Protein AF-0000000075453650 (afdb_homodimer)

Nearest PDB structures (foldseek):
  6sj9-assembly1_A  TM=3.639E-01  e=1.402E-11  Paenarthrobacter aurescens
  6sj9-assembly2_B  TM=3.630E-01  e=1.546E-10  Paenarthrobacter aurescens
  7tb5-assembly1_A-2  TM=5.230E-01  e=5.209E-09  Pseudomonas aeruginosa
  7qfz-assembly4_H  TM=4.405E-01  e=9.496E-08  Escherichia fergusonii ATCC 35469
  7qfz-assembly1_A  TM=4.442E-01  e=1.187E-07  Escherichia fergusonii ATCC 35469

Structure (mmCIF, N/CA/C/O backbone):
data_AF-0000000075453650-model_v1
#
loop_
_entity.id
_entity.type
_entity.pdbx_description
1 polymer 'WYL domain-containing protein'
#
loop_
_atom_site.group_PDB
_atom_site.id
_atom_site.type_symbol
_atom_site.label_atom_id
_atom_site.label_alt_id
_atom_site.label_comp_id
_atom_site.label_asym_id
_atom_site.label_entity_id
_atom_site.label_seq_id
_atom_site.pdbx_PDB_ins_code
_atom_site.Cartn_x
_atom_site.Cartn_y
_atom_site.Cartn_z
_atom_site.occupancy
_atom_site.B_iso_or_equiv
_atom_site.auth_seq_id
_atom_site.auth_comp_id
_atom_site.auth_asym_id
_atom_site.auth_atom_id
_atom_site.pdbx_PDB_model_num
ATOM 1 N N . MET A 1 1 ? 13.938 42.031 9.516 1 28.81 1 MET A N 1
ATOM 2 C CA . MET A 1 1 ? 13.211 41 10.258 1 28.81 1 MET A CA 1
ATOM 3 C C . MET A 1 1 ? 12.023 40.5 9.461 1 28.81 1 MET A C 1
ATOM 5 O O . MET A 1 1 ? 11.039 41.219 9.273 1 28.81 1 MET A O 1
ATOM 9 N N . LYS A 1 2 ? 12.203 39.812 8.477 1 39.97 2 LYS A N 1
ATOM 10 C CA . LYS A 1 2 ? 11.172 39.5 7.5 1 39.97 2 LYS A CA 1
ATOM 11 C C . LYS A 1 2 ? 9.969 38.844 8.18 1 39.97 2 LYS A C 1
ATOM 13 O O . LYS A 1 2 ? 10.117 37.906 8.961 1 39.97 2 LYS A O 1
ATOM 18 N N . ARG A 1 3 ? 8.914 39.5 8.398 1 36.28 3 ARG A N 1
ATOM 19 C CA . ARG A 1 3 ? 7.645 39.094 8.984 1 36.28 3 ARG A CA 1
ATOM 20 C C . ARG A 1 3 ? 7.207 37.719 8.438 1 36.28 3 ARG A C 1
ATOM 22 O O . ARG A 1 3 ? 6.914 37.594 7.25 1 36.28 3 ARG A O 1
ATOM 29 N N . THR A 1 4 ? 7.816 36.688 8.859 1 43.59 4 THR A N 1
ATOM 30 C CA . THR A 1 4 ? 7.293 35.344 8.555 1 43.59 4 THR A CA 1
ATOM 31 C C . THR A 1 4 ? 5.77 35.344 8.633 1 43.59 4 THR A C 1
ATOM 33 O O . THR A 1 4 ? 5.199 35.562 9.703 1 43.59 4 THR A O 1
ATOM 36 N N . THR A 1 5 ? 5.016 35.625 7.652 1 43.38 5 THR A N 1
ATOM 37 C CA . THR A 1 5 ? 3.57 35.812 7.598 1 43.38 5 THR A CA 1
ATOM 38 C C . THR A 1 5 ? 2.852 34.656 8.328 1 43.38 5 THR A C 1
ATOM 40 O O . THR A 1 5 ? 3.381 33.562 8.438 1 43.38 5 THR A O 1
ATOM 43 N N . ALA A 1 6 ? 1.78 35 9.102 1 46.12 6 ALA A N 1
ATOM 44 C CA . ALA A 1 6 ? 0.961 34.062 9.891 1 46.12 6 ALA A CA 1
ATOM 45 C C . ALA A 1 6 ? 0.827 32.719 9.195 1 46.12 6 ALA A C 1
ATOM 47 O O . ALA A 1 6 ? 0.819 31.672 9.852 1 46.12 6 ALA A O 1
ATOM 48 N N . LYS A 1 7 ? 0.674 32.781 7.77 1 48.12 7 LYS A N 1
ATOM 49 C CA . LYS A 1 7 ? 0.37 31.828 6.703 1 48.12 7 LYS A CA 1
ATOM 50 C C . LYS A 1 7 ? 1.454 30.766 6.586 1 48.12 7 LYS A C 1
ATOM 52 O O . LYS A 1 7 ? 1.152 29.562 6.496 1 48.12 7 LYS A O 1
ATOM 57 N N . GLU A 1 8 ? 2.699 31.156 6.434 1 51.06 8 GLU A N 1
ATOM 58 C CA . GLU A 1 8 ? 3.967 30.438 6.457 1 51.06 8 GLU A CA 1
ATOM 59 C C . GLU A 1 8 ? 4.168 29.719 7.789 1 51.06 8 GLU A C 1
ATOM 61 O O . GLU A 1 8 ? 4.785 28.656 7.84 1 51.06 8 GLU A O 1
ATOM 66 N N . SER A 1 9 ? 3.207 30.047 8.75 1 59.28 9 SER A N 1
ATOM 67 C CA . SER A 1 9 ? 3.434 29.672 10.141 1 59.28 9 SER A CA 1
ATOM 68 C C . SER A 1 9 ? 2.783 28.328 10.469 1 59.28 9 SER A C 1
ATOM 70 O O . SER A 1 9 ? 3.398 27.469 11.102 1 59.28 9 SER A O 1
ATOM 72 N N . THR A 1 10 ? 1.533 28.156 9.836 1 60.97 10 THR A N 1
ATOM 73 C CA . THR A 1 10 ? 0.843 26.922 10.211 1 60.97 10 THR A CA 1
ATOM 74 C C . THR A 1 10 ? 1.502 25.719 9.555 1 60.97 10 THR A C 1
ATOM 76 O O . THR A 1 10 ? 1.662 24.672 10.188 1 60.97 10 THR A O 1
ATOM 79 N N . SER A 1 11 ? 1.806 25.906 8.289 1 61.78 11 SER A N 1
ATOM 80 C CA . SER A 1 11 ? 2.479 24.844 7.562 1 61.78 11 SER A CA 1
ATOM 81 C C . SER A 1 11 ? 3.805 24.469 8.219 1 61.78 11 SER A C 1
ATOM 83 O O . SER A 1 11 ? 4.117 23.297 8.383 1 61.78 11 SER A O 1
ATOM 85 N N . ARG A 1 12 ? 4.449 25.453 8.578 1 67.31 12 ARG A N 1
ATOM 86 C CA . ARG A 1 12 ? 5.746 25.25 9.211 1 67.31 12 ARG A CA 1
ATOM 87 C C . ARG A 1 12 ? 5.59 24.547 10.562 1 67.31 12 ARG A C 1
ATOM 89 O O . ARG A 1 12 ? 6.391 23.688 10.922 1 67.31 12 ARG A O 1
ATOM 96 N N . LEU A 1 13 ? 4.496 24.984 11.188 1 72.56 13 LEU A N 1
ATOM 97 C CA . LEU A 1 13 ? 4.246 24.391 12.5 1 72.56 13 LEU A CA 1
ATOM 98 C C . LEU A 1 13 ? 3.924 22.906 12.383 1 72.56 13 LEU A C 1
ATOM 100 O O . LEU A 1 13 ? 4.441 22.094 13.141 1 72.56 13 LEU A O 1
ATOM 104 N N . PHE A 1 14 ? 3.109 22.625 11.43 1 67.5 14 PHE A N 1
ATOM 105 C CA . PHE A 1 14 ? 2.75 21.219 11.211 1 67.5 14 PHE A CA 1
ATOM 106 C C . PHE A 1 14 ? 3.979 20.391 10.859 1 67.5 14 PHE A C 1
ATOM 108 O O . PHE A 1 14 ? 4.18 19.312 11.398 1 67.5 14 PHE A O 1
ATOM 115 N N . LYS A 1 15 ? 4.707 20.906 10.008 1 70.44 15 LYS A N 1
ATOM 116 C CA . LYS A 1 15 ? 5.938 20.219 9.625 1 70.44 15 LYS A CA 1
ATOM 117 C C . LYS A 1 15 ? 6.836 19.984 10.836 1 70.44 15 LYS A C 1
ATOM 119 O O . LYS A 1 15 ? 7.492 18.953 10.938 1 70.44 15 LYS A O 1
ATOM 124 N N . ARG A 1 16 ? 6.781 20.906 11.68 1 78.06 16 ARG A N 1
ATOM 125 C CA . ARG A 1 16 ? 7.586 20.797 12.891 1 78.06 16 ARG A CA 1
ATOM 126 C C . ARG A 1 16 ? 7.055 19.688 13.797 1 78.06 16 ARG A C 1
ATOM 128 O O . ARG A 1 16 ? 7.832 18.969 14.422 1 78.06 16 ARG A O 1
ATOM 135 N N . TYR A 1 17 ? 5.703 19.594 13.844 1 78.31 17 TYR A N 1
ATOM 136 C CA . TYR A 1 17 ? 5.109 18.516 14.625 1 78.31 17 TYR A CA 1
ATOM 137 C C . TYR A 1 17 ? 5.551 17.156 14.102 1 78.31 17 TYR A C 1
ATOM 139 O O . TYR A 1 17 ? 5.961 16.281 14.883 1 78.31 17 TYR A O 1
ATOM 147 N N . ILE A 1 18 ? 5.496 17.062 12.859 1 73.69 18 ILE A N 1
ATOM 148 C CA . ILE A 1 18 ? 5.828 15.789 12.227 1 73.69 18 ILE A CA 1
ATOM 149 C C . ILE A 1 18 ? 7.309 15.477 12.445 1 73.69 18 ILE A C 1
ATOM 151 O O . ILE A 1 18 ? 7.672 14.328 12.711 1 73.69 18 ILE A O 1
ATOM 155 N N . TRP A 1 19 ? 8.125 16.469 12.297 1 77.12 19 TRP A N 1
ATOM 156 C CA . TRP A 1 19 ? 9.555 16.312 12.539 1 77.12 19 TRP A CA 1
ATOM 157 C C . TRP A 1 19 ? 9.82 15.82 13.953 1 77.12 19 TRP A C 1
ATOM 159 O O . TRP A 1 19 ? 10.609 14.898 14.164 1 77.12 19 TRP A O 1
ATOM 169 N N . LEU A 1 20 ? 9.156 16.453 14.883 1 84.25 20 LEU A N 1
ATOM 170 C CA . LEU A 1 20 ? 9.336 16.094 16.281 1 84.25 20 LEU A CA 1
ATOM 171 C C . LEU A 1 20 ? 8.898 14.656 16.547 1 84.25 20 LEU A C 1
ATOM 173 O O . LEU A 1 20 ? 9.586 13.914 17.25 1 84.25 20 LEU A O 1
ATOM 177 N N . ILE A 1 21 ? 7.754 14.32 15.992 1 79.88 21 ILE A N 1
ATOM 178 C CA . ILE A 1 21 ? 7.238 12.961 16.141 1 79.88 21 ILE A CA 1
ATOM 179 C C . ILE A 1 21 ? 8.242 11.961 15.578 1 79.88 21 ILE A C 1
ATOM 181 O O . ILE A 1 21 ? 8.547 10.953 16.219 1 79.88 21 ILE A O 1
ATOM 185 N N . ASP A 1 22 ? 8.688 12.219 14.453 1 73.94 22 ASP A N 1
ATOM 186 C CA . ASP A 1 22 ? 9.633 11.336 13.781 1 73.94 22 ASP A CA 1
ATOM 187 C C . ASP A 1 22 ? 10.914 11.18 14.594 1 73.94 22 ASP A C 1
ATOM 189 O O . ASP A 1 22 ? 11.43 10.062 14.742 1 73.94 22 ASP A O 1
ATOM 193 N N . LEU A 1 23 ? 11.406 12.297 15.055 1 78.56 23 LEU A N 1
ATOM 194 C CA . LEU A 1 23 ? 12.648 12.297 15.828 1 78.56 23 LEU A CA 1
ATOM 195 C C . LEU A 1 23 ? 12.508 11.438 17.078 1 78.56 23 LEU A C 1
ATOM 197 O O . LEU A 1 23 ? 13.383 10.609 17.359 1 78.56 23 LEU A O 1
ATOM 201 N N . ILE A 1 24 ? 11.422 11.578 17.781 1 84.44 24 ILE A N 1
ATOM 202 C CA . ILE A 1 24 ? 11.242 10.906 19.078 1 84.44 24 ILE A CA 1
ATOM 203 C C . ILE A 1 24 ? 10.906 9.438 18.844 1 84.44 24 ILE A C 1
ATOM 205 O O . ILE A 1 24 ? 11.266 8.578 19.656 1 84.44 24 ILE A O 1
ATOM 209 N N . SER A 1 25 ? 10.219 9.148 17.719 1 76.38 25 SER A N 1
ATOM 210 C CA . SER A 1 25 ? 9.82 7.781 17.438 1 76.38 25 SER A CA 1
ATOM 211 C C . SER A 1 25 ? 11.023 6.918 17.078 1 76.38 25 SER A C 1
ATOM 213 O O . SER A 1 25 ? 10.992 5.699 17.234 1 76.38 25 SER A O 1
ATOM 215 N N . ARG A 1 26 ? 12.039 7.441 16.516 1 68.5 26 ARG A N 1
ATOM 216 C CA . ARG A 1 26 ? 13.219 6.719 16.062 1 68.5 26 ARG A CA 1
ATOM 217 C C . ARG A 1 26 ? 14.094 6.301 17.25 1 68.5 26 ARG A C 1
ATOM 219 O O . ARG A 1 26 ? 14.82 5.309 17.172 1 68.5 26 ARG A O 1
ATOM 226 N N . LYS A 1 27 ? 13.984 7.105 18.281 1 66.25 27 LYS A N 1
ATOM 227 C CA . LYS A 1 27 ? 14.867 6.84 19.422 1 66.25 27 LYS A CA 1
ATOM 228 C C . LYS A 1 27 ? 14.07 6.402 20.641 1 66.25 27 LYS A C 1
ATOM 230 O O . LYS A 1 27 ? 12.953 6.871 20.875 1 66.25 27 LYS A O 1
ATOM 235 N N . GLN A 1 28 ? 14.594 5.285 21.203 1 68.62 28 GLN A N 1
ATOM 236 C CA . GLN A 1 28 ? 13.984 4.867 22.469 1 68.62 28 GLN A CA 1
ATOM 237 C C . GLN A 1 28 ? 14.281 5.863 23.578 1 68.62 28 GLN A C 1
ATOM 239 O O . GLN A 1 28 ? 14.984 5.539 24.547 1 68.62 28 GLN A O 1
ATOM 244 N N . GLY A 1 29 ? 14.133 7.102 23.453 1 80.62 29 GLY A N 1
ATOM 245 C CA . GLY A 1 29 ? 14.391 8.125 24.453 1 80.62 29 GLY A CA 1
ATOM 246 C C . GLY A 1 29 ? 15.375 9.188 23.984 1 80.62 29 GLY A C 1
ATOM 247 O O . GLY A 1 29 ? 16.469 8.859 23.531 1 80.62 29 GLY A O 1
ATOM 248 N N . ILE A 1 30 ? 15.008 10.398 24.031 1 89.06 30 ILE A N 1
ATOM 249 C CA . ILE A 1 30 ? 15.836 11.516 23.578 1 89.06 30 ILE A CA 1
ATOM 250 C C . ILE A 1 30 ? 15.68 12.688 24.547 1 89.06 30 ILE A C 1
ATOM 252 O O . ILE A 1 30 ? 14.578 12.969 25.016 1 89.06 30 ILE A O 1
ATOM 256 N N . THR A 1 31 ? 16.844 13.281 24.906 1 91.56 31 THR A N 1
ATOM 257 C CA . THR A 1 31 ? 16.781 14.422 25.812 1 91.56 31 THR A CA 1
ATOM 258 C C . THR A 1 31 ? 16.391 15.695 25.062 1 91.56 31 THR A C 1
ATOM 260 O O . THR A 1 31 ? 16.484 15.75 23.828 1 91.56 31 THR A O 1
ATOM 263 N N . TYR A 1 32 ? 15.953 16.625 25.859 1 92.38 32 TYR A N 1
ATOM 264 C CA . TYR A 1 32 ? 15.633 17.906 25.25 1 92.38 32 TYR A CA 1
ATOM 265 C C . TYR A 1 32 ? 16.844 18.516 24.562 1 92.38 32 TYR A C 1
ATOM 267 O O . TYR A 1 32 ? 16.734 19.109 23.484 1 92.38 32 TYR A O 1
ATOM 275 N N . GLU A 1 33 ? 17.984 18.391 25.156 1 91.5 33 GLU A N 1
ATOM 276 C CA . GLU A 1 33 ? 19.203 18.938 24.578 1 91.5 33 GLU A CA 1
ATOM 277 C C . GLU A 1 33 ? 19.5 18.312 23.219 1 91.5 33 GLU A C 1
ATOM 279 O O . GLU A 1 33 ? 19.891 19.016 22.281 1 91.5 33 GLU A O 1
ATOM 284 N N . GLU A 1 34 ? 19.297 17.078 23.172 1 90.12 34 GLU A N 1
ATOM 285 C CA . GLU A 1 34 ? 19.5 16.391 21.906 1 9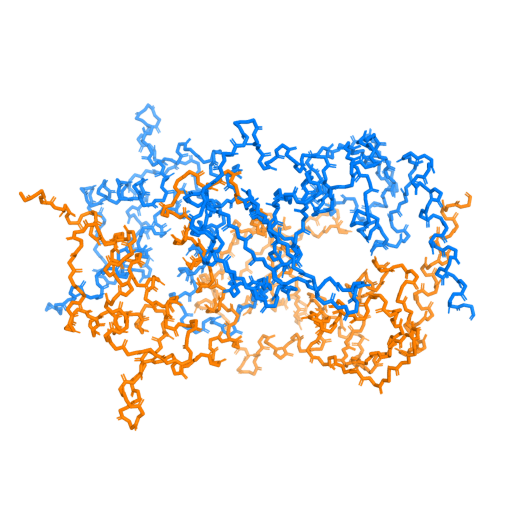0.12 34 GLU A CA 1
ATOM 286 C C . GLU A 1 34 ? 18.484 16.844 20.859 1 90.12 34 GLU A C 1
ATOM 288 O O . GLU A 1 34 ? 18.844 17.016 19.688 1 90.12 34 GLU A O 1
ATOM 293 N N . ILE A 1 35 ? 17.266 16.984 21.234 1 90.81 35 ILE A N 1
ATOM 294 C CA . ILE A 1 35 ? 16.219 17.453 20.328 1 90.81 35 ILE A CA 1
ATOM 295 C C . ILE A 1 35 ? 16.578 18.828 19.797 1 90.81 35 ILE A C 1
ATOM 297 O O . ILE A 1 35 ? 16.5 19.078 18.578 1 90.81 35 ILE A O 1
ATOM 301 N N . ASN A 1 36 ? 17 19.656 20.719 1 90.88 36 ASN A N 1
ATOM 302 C CA . ASN A 1 36 ? 17.359 21.016 20.328 1 90.88 36 ASN A CA 1
ATOM 303 C C . ASN A 1 36 ? 18.547 21.031 19.375 1 90.88 36 ASN A C 1
ATOM 305 O O . ASN A 1 36 ? 18.578 21.828 18.438 1 90.88 36 ASN A O 1
ATOM 309 N N . ASN A 1 37 ? 19.5 20.25 19.609 1 88.69 37 ASN A N 1
ATOM 310 C CA . ASN A 1 37 ? 20.641 20.156 18.719 1 88.69 37 ASN A CA 1
ATOM 311 C C . ASN A 1 37 ? 20.234 19.719 17.328 1 88.69 37 ASN A C 1
ATOM 313 O O . ASN A 1 37 ? 20.719 20.266 16.328 1 88.69 37 ASN A O 1
ATOM 317 N N . ARG A 1 38 ? 19.359 18.75 17.25 1 84.31 38 ARG A N 1
ATOM 318 C CA . ARG A 1 38 ? 18.859 18.281 15.961 1 84.31 38 ARG A CA 1
ATOM 319 C C . ARG A 1 38 ? 18.062 19.359 15.258 1 84.31 38 ARG A C 1
ATOM 321 O O . ARG A 1 38 ? 18.094 19.469 14.031 1 84.31 38 ARG A O 1
ATOM 328 N N . TRP A 1 39 ? 17.359 20.094 16.047 1 86.19 39 TRP A N 1
ATOM 329 C CA . TRP A 1 39 ? 16.562 21.172 15.492 1 86.19 39 TRP A CA 1
ATOM 330 C C . TRP A 1 39 ? 17.438 22.234 14.867 1 86.19 39 TRP A C 1
ATOM 332 O O . TRP A 1 39 ? 17.141 22.734 13.773 1 86.19 39 TRP A O 1
ATOM 342 N N . LEU A 1 40 ? 18.484 22.547 15.508 1 84.88 40 LEU A N 1
ATOM 343 C CA . LEU A 1 40 ? 19.391 23.578 15.031 1 84.88 40 LEU A CA 1
ATOM 344 C C . LEU A 1 40 ? 19.984 23.203 13.68 1 84.88 40 LEU A C 1
ATOM 346 O O . LEU A 1 40 ? 20.312 24.094 12.875 1 84.88 40 LEU A O 1
ATOM 350 N N . HIS A 1 41 ? 19.984 21.922 13.406 1 76.5 41 HIS A N 1
ATOM 351 C CA . HIS A 1 41 ? 20.594 21.469 12.164 1 76.5 41 HIS A CA 1
ATOM 352 C C . HIS A 1 41 ? 19.531 21.047 11.156 1 76.5 41 HIS A C 1
ATOM 354 O O . HIS A 1 41 ? 19.844 20.562 10.07 1 76.5 41 HIS A O 1
ATOM 360 N N . SER A 1 42 ? 18.328 21.25 11.531 1 74.69 42 SER A N 1
ATOM 361 C CA . SER A 1 42 ? 17.234 20.859 10.641 1 74.69 42 SER A CA 1
ATOM 362 C C . SER A 1 42 ? 17.016 21.891 9.547 1 74.69 42 SER A C 1
ATOM 364 O O . SER A 1 42 ? 17.156 23.094 9.781 1 74.69 42 SER A O 1
ATOM 366 N N . SER A 1 43 ? 16.609 21.438 8.438 1 68.12 43 SER A N 1
ATOM 367 C CA . SER A 1 43 ? 16.281 22.328 7.324 1 68.12 43 SER A CA 1
ATOM 368 C C . SER A 1 43 ? 15.008 23.109 7.59 1 68.12 43 SER A C 1
ATOM 370 O O . SER A 1 43 ? 14.758 24.141 6.949 1 68.12 43 SER A O 1
ATOM 372 N N . LEU A 1 44 ? 14.25 22.609 8.523 1 71.19 44 LEU A N 1
ATOM 373 C CA . LEU A 1 44 ? 12.992 23.281 8.867 1 71.19 44 LEU A CA 1
ATOM 374 C C . LEU A 1 44 ? 13.25 24.531 9.695 1 71.19 44 LEU A C 1
ATOM 376 O O . LEU A 1 44 ? 12.367 25.375 9.828 1 71.19 44 LEU A O 1
ATOM 380 N N . ASN A 1 45 ? 14.461 24.516 10.242 1 76.56 45 ASN A N 1
ATOM 381 C CA . ASN A 1 45 ? 14.836 25.641 11.086 1 76.56 45 ASN A CA 1
ATOM 382 C C . ASN A 1 45 ? 15.492 26.75 10.273 1 76.56 45 ASN A C 1
ATOM 384 O O . ASN A 1 45 ? 16.703 26.969 10.375 1 76.56 45 ASN A O 1
ATOM 388 N N . GLU A 1 46 ? 14.656 27.484 9.648 1 70.19 46 GLU A N 1
ATOM 389 C CA . GLU A 1 46 ? 15.172 28.516 8.758 1 70.19 46 GLU A CA 1
ATOM 390 C C . GLU A 1 46 ? 15.836 29.641 9.539 1 70.19 46 GLU A C 1
ATOM 392 O O . GLU A 1 46 ? 16.797 30.25 9.07 1 70.19 46 GLU A O 1
ATOM 397 N N . ASP A 1 47 ? 15.336 29.844 10.711 1 72.88 47 ASP A N 1
ATOM 398 C CA . ASP A 1 47 ? 15.805 30.984 11.492 1 72.88 47 ASP A CA 1
ATOM 399 C C . ASP A 1 47 ? 16.984 30.594 12.367 1 72.88 47 ASP A C 1
ATOM 401 O O . ASP A 1 47 ? 17.578 31.453 13.047 1 72.88 47 ASP A O 1
ATOM 405 N N . GLU A 1 48 ? 17.375 29.266 12.289 1 76.75 48 GLU A N 1
ATOM 406 C CA . GLU A 1 48 ? 18.5 28.75 13.062 1 76.75 48 GLU A CA 1
ATOM 407 C C . GLU A 1 48 ? 18.375 29.109 14.539 1 76.75 48 GLU A C 1
ATOM 409 O O . GLU A 1 48 ? 19.359 29.531 15.164 1 76.75 48 GLU A O 1
ATOM 414 N N . LYS A 1 49 ? 17.172 29.203 14.984 1 83.81 49 LYS A N 1
ATOM 415 C CA . LYS A 1 49 ? 16.906 29.516 16.391 1 83.81 49 LYS A CA 1
ATOM 416 C C . LYS A 1 49 ? 16.734 28.234 17.203 1 83.81 49 LYS A C 1
ATOM 418 O O . LYS A 1 49 ? 16.391 27.188 16.656 1 83.81 49 LYS A O 1
ATOM 423 N N . GLU A 1 50 ? 17.109 28.375 18.438 1 88.81 50 GLU A N 1
ATOM 424 C CA . GLU A 1 50 ? 16.938 27.25 19.344 1 88.81 50 GLU A CA 1
ATOM 425 C C . GLU A 1 50 ? 15.461 26.875 19.484 1 88.81 50 GLU A C 1
ATOM 427 O O . GLU A 1 50 ? 14.578 27.656 19.109 1 88.81 50 GLU A O 1
ATOM 432 N N . PHE A 1 51 ? 15.266 25.719 19.875 1 88.94 51 PHE A N 1
ATOM 433 C CA . PHE A 1 51 ? 13.938 25.188 20.172 1 88.94 51 PHE A CA 1
ATOM 434 C C . PHE A 1 51 ? 13.578 25.438 21.641 1 88.94 51 PHE A C 1
ATOM 436 O O . PHE A 1 51 ? 13.938 24.625 22.5 1 88.94 51 PHE A O 1
ATOM 443 N N . PRO A 1 52 ? 12.938 26.594 21.969 1 89.88 52 PRO A N 1
ATOM 444 C CA . PRO A 1 52 ? 12.641 26.875 23.375 1 89.88 52 PRO A CA 1
ATOM 445 C C . PRO A 1 52 ? 11.859 25.75 24.062 1 89.88 52 PRO A C 1
ATOM 447 O O . PRO A 1 52 ? 10.992 25.141 23.438 1 89.88 52 PRO A O 1
ATOM 450 N N . LEU A 1 53 ? 12.156 25.609 25.391 1 90.44 53 LEU A N 1
ATOM 451 C CA . LEU A 1 53 ? 11.539 24.531 26.156 1 90.44 53 LEU A CA 1
ATOM 452 C C . LEU A 1 53 ? 10.023 24.688 26.188 1 90.44 53 LEU A C 1
ATOM 454 O O . LEU A 1 53 ? 9.281 23.703 26.078 1 90.44 53 LEU A O 1
ATOM 458 N N . ARG A 1 54 ? 9.602 25.875 26.422 1 89.38 54 ARG A N 1
ATOM 459 C CA . ARG A 1 54 ? 8.164 26.156 26.453 1 89.38 54 ARG A CA 1
ATOM 460 C C . ARG A 1 54 ? 7.508 25.75 25.141 1 89.38 54 ARG A C 1
ATOM 462 O O . ARG A 1 54 ? 6.422 25.172 25.141 1 89.38 54 ARG A O 1
ATOM 469 N N . THR A 1 55 ? 8.172 26.094 24 1 87.75 55 THR A N 1
ATOM 470 C CA . THR A 1 55 ? 7.66 25.734 22.688 1 87.75 55 THR A CA 1
ATOM 471 C C . THR A 1 55 ? 7.602 24.219 22.516 1 87.75 55 THR A C 1
ATOM 473 O O . THR A 1 55 ? 6.629 23.688 21.984 1 87.75 55 THR A O 1
ATOM 476 N N . PHE A 1 56 ? 8.586 23.578 22.969 1 91.69 56 PHE A N 1
ATOM 477 C CA . PHE A 1 56 ? 8.633 22.125 22.906 1 91.69 56 PHE A CA 1
ATOM 478 C C . PHE A 1 56 ? 7.438 21.516 23.641 1 91.69 56 PHE A C 1
ATOM 480 O O . PHE A 1 56 ? 6.766 20.625 23.094 1 91.69 56 PHE A O 1
ATOM 487 N N . HIS A 1 57 ? 7.156 22.031 24.797 1 89.88 57 HIS A N 1
ATOM 488 C CA . HIS A 1 57 ? 6.047 21.484 25.578 1 89.88 57 HIS A CA 1
ATOM 489 C C . HIS A 1 57 ? 4.707 21.781 24.906 1 89.88 57 HIS A C 1
ATOM 491 O O . HIS A 1 57 ? 3.803 20.938 24.938 1 89.88 57 HIS A O 1
ATOM 497 N N . ASN A 1 58 ? 4.652 22.922 24.375 1 86.12 58 ASN A N 1
ATOM 498 C CA . ASN A 1 58 ? 3.453 23.234 23.609 1 86.12 58 ASN A CA 1
ATOM 499 C C . ASN A 1 58 ? 3.26 22.266 22.453 1 86.12 58 ASN A C 1
ATOM 501 O O . ASN A 1 58 ? 2.137 21.828 22.188 1 86.12 58 ASN A O 1
ATOM 505 N N . HIS A 1 59 ? 4.387 21.984 21.797 1 86.81 59 HIS A N 1
ATOM 506 C CA . HIS A 1 59 ? 4.324 21.047 20.672 1 86.81 59 HIS A CA 1
ATOM 507 C C . HIS A 1 59 ? 3.918 19.656 21.141 1 86.81 59 HIS A C 1
ATOM 509 O O . HIS A 1 59 ? 3.141 18.969 20.469 1 86.81 59 HIS A O 1
ATOM 515 N N . ARG A 1 60 ? 4.402 19.266 22.234 1 88.25 60 ARG A N 1
ATOM 516 C CA . ARG A 1 60 ? 4.055 17.969 22.797 1 88.25 60 ARG A CA 1
ATOM 517 C C . ARG A 1 60 ? 2.549 17.859 23.016 1 88.25 60 ARG A C 1
ATOM 519 O O . ARG A 1 60 ? 1.941 16.844 22.672 1 88.25 60 ARG A O 1
ATOM 526 N N . GLU A 1 61 ? 1.962 18.844 23.547 1 82.75 61 GLU A N 1
ATOM 527 C CA . GLU A 1 61 ? 0.528 18.859 23.828 1 82.75 61 GLU A CA 1
ATOM 528 C C . GLU A 1 61 ? -0.282 18.859 22.531 1 82.75 61 GLU A C 1
ATOM 530 O O . GLU A 1 61 ? -1.293 18.172 22.422 1 82.75 61 GLU A O 1
ATOM 535 N N . ALA A 1 62 ? 0.186 19.656 21.641 1 75.62 62 ALA A N 1
ATOM 536 C CA . ALA A 1 62 ? -0.507 19.734 20.359 1 75.62 62 ALA A CA 1
ATOM 537 C C . ALA A 1 62 ? -0.472 18.375 19.641 1 75.62 62 ALA A C 1
ATOM 539 O O . ALA A 1 62 ? -1.474 17.953 19.062 1 75.62 62 ALA A O 1
ATOM 540 N N . ILE A 1 63 ? 0.62 17.75 19.641 1 79.56 63 ILE A N 1
ATOM 541 C CA . ILE A 1 63 ? 0.802 16.453 19 1 79.56 63 ILE A CA 1
ATOM 542 C C . ILE A 1 63 ? -0.145 15.43 19.625 1 79.56 63 ILE A C 1
ATOM 544 O O . ILE A 1 63 ? -0.761 14.625 18.922 1 79.56 63 ILE A O 1
ATOM 548 N N . ALA A 1 64 ? -0.27 15.484 20.938 1 79.44 64 ALA A N 1
ATOM 549 C CA . ALA A 1 64 ? -1.181 14.578 21.641 1 79.44 64 ALA A CA 1
ATOM 550 C C . ALA A 1 64 ? -2.625 14.82 21.203 1 79.44 64 ALA A C 1
ATOM 552 O O . ALA A 1 64 ? -3.371 13.867 20.969 1 79.44 64 ALA A O 1
ATOM 553 N N . GLN A 1 65 ? -2.916 16 21.078 1 68.75 65 GLN A N 1
ATOM 554 C CA . GLN A 1 65 ? -4.289 16.359 20.719 1 68.75 65 GLN A CA 1
ATOM 555 C C . GLN A 1 65 ? -4.586 16.016 19.266 1 68.75 65 GLN A C 1
ATOM 557 O O . GLN A 1 65 ? -5.676 15.539 18.953 1 68.75 65 GLN A O 1
ATOM 562 N N . MET A 1 66 ? -3.586 16.297 18.469 1 65.88 66 MET A N 1
ATOM 563 C CA . MET A 1 66 ? -3.812 16.188 17.031 1 65.88 66 MET A CA 1
ATOM 564 C C . MET A 1 66 ? -3.656 14.742 16.578 1 65.88 66 MET A C 1
ATOM 566 O O . MET A 1 66 ? -4.391 14.281 15.695 1 65.88 66 MET A O 1
ATOM 570 N N . PHE A 1 67 ? -2.66 14.094 17.125 1 68.5 67 PHE A N 1
ATOM 571 C CA . PHE A 1 67 ? -2.281 12.805 16.562 1 68.5 67 PHE A CA 1
ATOM 572 C C . PHE A 1 67 ? -2.5 11.688 17.594 1 68.5 67 PHE A C 1
ATOM 574 O O . PHE A 1 67 ? -2.311 10.516 17.281 1 68.5 67 PHE A O 1
ATOM 581 N N . ASP A 1 68 ? -2.941 12.062 18.734 1 73.25 68 ASP A N 1
ATOM 582 C CA . ASP A 1 68 ? -3.096 11.094 19.828 1 73.25 68 ASP A CA 1
ATOM 583 C C . ASP A 1 68 ? -1.778 10.375 20.109 1 73.25 68 ASP A C 1
ATOM 585 O O . ASP A 1 68 ? -1.75 9.156 20.25 1 73.25 68 ASP A O 1
ATOM 589 N N . ILE A 1 69 ? -0.766 11.148 19.969 1 80 69 ILE A N 1
ATOM 590 C CA . ILE A 1 69 ? 0.564 10.648 20.312 1 80 69 ILE A CA 1
ATOM 591 C C . ILE A 1 69 ? 1.024 11.266 21.625 1 80 69 ILE A C 1
ATOM 593 O O . ILE A 1 69 ? 1.146 12.484 21.75 1 80 69 ILE A O 1
ATOM 597 N N . ASP A 1 70 ? 1.301 10.43 22.531 1 87.12 70 ASP A N 1
ATOM 598 C CA . ASP A 1 70 ? 1.673 10.891 23.859 1 87.12 70 ASP A CA 1
ATOM 599 C C . ASP A 1 70 ? 3.189 10.898 24.047 1 87.12 70 ASP A C 1
ATOM 601 O O . ASP A 1 70 ? 3.805 9.836 24.188 1 87.12 70 ASP A O 1
ATOM 605 N N . ILE A 1 71 ? 3.758 12.062 24.016 1 90.81 71 ILE A N 1
ATOM 606 C CA . ILE A 1 71 ? 5.18 12.219 24.297 1 90.81 71 ILE A CA 1
ATOM 607 C C . ILE A 1 71 ? 5.383 12.445 25.797 1 90.81 71 ILE A C 1
ATOM 609 O O . ILE A 1 71 ? 4.934 13.453 26.344 1 90.81 71 ILE A O 1
ATOM 613 N N . GLU A 1 72 ? 6.023 11.516 26.469 1 91.06 72 GLU A N 1
ATOM 614 C CA . GLU A 1 72 ? 6.227 11.594 27.906 1 91.06 72 GLU A CA 1
ATOM 615 C C . GLU A 1 72 ? 7.711 11.664 28.25 1 91.06 72 GLU A C 1
ATOM 617 O O . GLU A 1 72 ? 8.562 11.391 27.406 1 91.06 72 GLU A O 1
ATOM 622 N N . CYS A 1 73 ? 7.98 12.18 29.391 1 91.56 73 CYS A N 1
ATOM 623 C CA . CYS A 1 73 ? 9.344 12.336 29.891 1 91.56 73 CYS A CA 1
ATOM 624 C C . CYS A 1 73 ? 9.641 11.336 31 1 91.56 73 CYS A C 1
ATOM 626 O O . CYS A 1 73 ? 8.867 11.211 31.953 1 91.56 73 CYS A O 1
ATOM 628 N N . ASP A 1 74 ? 10.695 10.562 30.766 1 89.69 74 ASP A N 1
ATOM 629 C CA . ASP A 1 74 ? 11.18 9.695 31.828 1 89.69 74 ASP A CA 1
ATOM 630 C C . ASP A 1 74 ? 12.102 10.461 32.781 1 89.69 74 ASP A C 1
ATOM 632 O O . ASP A 1 74 ? 13.305 10.57 32.531 1 89.69 74 ASP A O 1
ATOM 636 N N . THR A 1 75 ? 11.586 10.945 33.844 1 83.88 75 THR A N 1
ATOM 637 C CA . THR A 1 75 ? 12.336 11.773 34.781 1 83.88 75 THR A CA 1
ATOM 638 C C . THR A 1 75 ? 13.359 10.938 35.562 1 83.88 75 THR A C 1
ATOM 640 O O . THR A 1 75 ? 14.328 11.477 36.094 1 83.88 75 THR A O 1
ATOM 643 N N . ARG A 1 76 ? 13.18 9.664 35.75 1 84.94 76 ARG A N 1
ATOM 644 C CA . ARG A 1 76 ? 14.07 8.797 36.5 1 84.94 76 ARG A CA 1
ATOM 645 C C . ARG A 1 76 ? 15.297 8.414 35.688 1 84.94 76 ARG A C 1
ATOM 647 O O . ARG A 1 76 ? 16.328 8.039 36.25 1 84.94 76 ARG A O 1
ATOM 654 N N . ASN A 1 77 ? 15.156 8.531 34.375 1 80.88 77 ASN A N 1
ATOM 655 C CA . ASN A 1 77 ? 16.234 8.094 33.469 1 80.88 77 ASN A CA 1
ATOM 656 C C . ASN A 1 77 ? 16.75 9.242 32.625 1 80.88 77 ASN A C 1
ATOM 658 O O . ASN A 1 77 ? 16.766 9.141 31.391 1 80.88 77 ASN A O 1
ATOM 662 N N . GLY A 1 78 ? 17.188 10.359 33.25 1 82.25 78 GLY A N 1
ATOM 663 C CA . GLY A 1 78 ? 17.875 11.43 32.562 1 82.25 78 GLY A CA 1
ATOM 664 C C . GLY A 1 78 ? 16.953 12.336 31.766 1 82.25 78 GLY A C 1
ATOM 665 O O . GLY A 1 78 ? 17.375 12.93 30.766 1 82.25 78 GLY A O 1
ATOM 666 N N . TYR A 1 79 ? 15.641 12.344 32.188 1 87.56 79 TYR A N 1
ATOM 667 C CA . TYR A 1 79 ? 14.68 13.227 31.531 1 87.56 79 TYR A CA 1
ATOM 668 C C . TYR A 1 79 ? 14.602 12.961 30.047 1 87.56 79 TYR A C 1
ATOM 670 O O . TYR A 1 79 ? 14.656 13.891 29.234 1 87.56 79 TYR A O 1
ATOM 678 N N . LYS A 1 80 ? 14.539 11.727 29.656 1 92.38 80 LYS A N 1
ATOM 679 C CA . LYS A 1 80 ? 14.43 11.336 28.25 1 92.38 80 LYS A CA 1
ATOM 680 C C . LYS A 1 80 ? 12.969 11.281 27.797 1 92.38 80 LYS A C 1
ATOM 682 O O . LYS A 1 80 ? 12.102 10.836 28.547 1 92.38 80 LYS A O 1
ATOM 687 N N . TYR A 1 81 ? 12.758 11.82 26.656 1 92.94 81 TYR A N 1
ATOM 688 C CA . TYR A 1 81 ? 11.422 11.844 26.062 1 92.94 81 TYR A CA 1
ATOM 689 C C . TYR A 1 81 ? 11.211 10.656 25.141 1 92.94 81 TYR A C 1
ATOM 691 O O . TYR A 1 81 ? 12.117 10.258 24.406 1 92.94 81 TYR A O 1
ATOM 699 N N . TYR A 1 82 ? 10.039 10.086 25.25 1 89.06 82 TYR A N 1
ATOM 700 C CA . TYR A 1 82 ? 9.656 8.945 24.422 1 89.06 82 TYR A CA 1
ATOM 701 C C . TYR A 1 82 ? 8.156 8.945 24.172 1 89.06 82 TYR A C 1
ATOM 703 O O . TYR A 1 82 ? 7.406 9.688 24.812 1 89.06 82 TYR A O 1
ATOM 711 N N . ILE A 1 83 ? 7.754 8.219 23.156 1 87.62 83 ILE A N 1
ATOM 712 C CA . ILE A 1 83 ? 6.332 8.07 22.875 1 87.62 83 ILE A CA 1
ATOM 713 C C . ILE A 1 83 ? 5.758 6.922 23.703 1 87.62 83 ILE A C 1
ATOM 715 O O . ILE A 1 83 ? 6.105 5.758 23.484 1 87.62 83 ILE A O 1
ATOM 719 N N . SER A 1 84 ? 4.898 7.234 24.609 1 86 84 SER A N 1
ATOM 720 C CA . SER A 1 84 ? 4.426 6.27 25.594 1 86 84 SER A CA 1
ATOM 721 C C . SER A 1 84 ? 3.434 5.285 24.984 1 86 84 SER A C 1
ATOM 723 O O . SER A 1 84 ? 3.326 4.145 25.438 1 86 84 SER A O 1
ATOM 725 N N . ASN A 1 85 ? 2.684 5.734 24 1 81.44 85 ASN A N 1
ATOM 726 C CA . ASN A 1 85 ? 1.664 4.852 23.438 1 81.44 85 ASN A CA 1
ATOM 727 C C . ASN A 1 85 ? 2.084 4.305 22.078 1 81.44 85 ASN A C 1
ATOM 729 O O . ASN A 1 85 ? 1.244 4.109 21.203 1 81.44 85 ASN A O 1
ATOM 733 N N . ILE A 1 86 ? 3.404 4.109 21.922 1 74.19 86 ILE A N 1
ATOM 734 C CA . ILE A 1 86 ? 3.953 3.668 20.641 1 74.19 86 ILE A CA 1
ATOM 735 C C . ILE A 1 86 ? 3.391 2.293 20.297 1 74.19 86 ILE A C 1
ATOM 737 O O . ILE A 1 86 ? 3.123 2.01 19.125 1 74.19 86 ILE A O 1
ATOM 741 N N . THR A 1 87 ? 3.229 1.483 21.281 1 71.81 87 THR A N 1
ATOM 742 C CA . THR A 1 87 ? 2.691 0.147 21.047 1 71.81 87 THR A CA 1
ATOM 743 C C . THR A 1 87 ? 1.263 0.223 20.516 1 71.81 87 THR A C 1
ATOM 745 O O . THR A 1 87 ? 0.898 -0.507 19.594 1 71.81 87 THR A O 1
ATOM 748 N N . ASP A 1 88 ? 0.547 1.197 21.141 1 73.94 88 ASP A N 1
ATOM 749 C CA . ASP A 1 88 ? -0.825 1.394 20.672 1 73.94 88 ASP A CA 1
ATOM 750 C C . ASP A 1 88 ? -0.856 1.903 19.234 1 73.94 88 ASP A C 1
ATOM 752 O O . ASP A 1 88 ? -1.703 1.488 18.453 1 73.94 88 ASP A O 1
ATOM 756 N N . ILE A 1 89 ? 0.083 2.732 19.031 1 72.62 89 ILE A N 1
ATOM 757 C CA . ILE A 1 89 ? 0.155 3.316 17.688 1 72.62 89 ILE A CA 1
ATOM 758 C C . ILE A 1 89 ? 0.528 2.24 16.672 1 72.62 89 ILE A C 1
ATOM 760 O O . ILE A 1 89 ? -0.062 2.166 15.594 1 72.62 89 ILE A O 1
ATOM 764 N N . LYS A 1 90 ? 1.423 1.399 17.047 1 68.44 90 LYS A N 1
ATOM 765 C CA . LYS A 1 90 ? 1.874 0.342 16.156 1 68.44 90 LYS A CA 1
ATOM 766 C C . LYS A 1 90 ? 0.763 -0.671 15.891 1 68.44 90 LYS A C 1
ATOM 768 O O . LYS A 1 90 ? 0.681 -1.248 14.805 1 68.44 90 LYS A O 1
ATOM 773 N N . GLN A 1 91 ? -0.066 -0.745 16.875 1 66.31 91 GLN A N 1
ATOM 774 C CA . GLN A 1 91 ? -1.161 -1.701 16.75 1 66.31 91 GLN A CA 1
ATOM 775 C C . GLN A 1 91 ? -2.34 -1.096 16 1 66.31 91 GLN A C 1
ATOM 777 O O . GLN A 1 91 ? -3.143 -1.821 15.406 1 66.31 91 GLN A O 1
ATOM 782 N N . ASN A 1 92 ? -2.314 0.241 16.094 1 68 92 ASN A N 1
ATOM 783 C CA . ASN A 1 92 ? -3.361 0.956 15.375 1 68 92 ASN A CA 1
ATOM 784 C C . ASN A 1 92 ? -2.93 1.297 13.953 1 68 92 ASN A C 1
ATOM 786 O O . ASN A 1 92 ? -2.131 2.213 13.742 1 68 92 ASN A O 1
ATOM 790 N N . THR A 1 93 ? -3.496 0.592 13.086 1 69.12 93 THR A N 1
ATOM 791 C CA . THR A 1 93 ? -3.049 0.677 11.703 1 69.12 93 THR A CA 1
ATOM 792 C C . THR A 1 93 ? -3.277 2.08 11.141 1 69.12 93 THR A C 1
ATOM 794 O O . THR A 1 93 ? -2.461 2.59 10.375 1 69.12 93 THR A O 1
ATOM 797 N N . LEU A 1 94 ? -4.293 2.619 11.594 1 68.25 94 LEU A N 1
ATOM 798 C CA . LEU A 1 94 ? -4.617 3.945 11.078 1 68.25 94 LEU A CA 1
ATOM 799 C C . LEU A 1 94 ? -3.611 4.98 11.57 1 68.25 94 LEU A C 1
ATOM 801 O O . LEU A 1 94 ? -3.074 5.754 10.773 1 68.25 94 LEU A O 1
ATOM 805 N N . GLN A 1 95 ? -3.398 4.973 12.82 1 67 95 GLN A N 1
ATOM 806 C CA . GLN A 1 95 ? -2.465 5.941 13.383 1 67 95 GLN A CA 1
ATOM 807 C C . GLN A 1 95 ? -1.06 5.738 12.82 1 67 95 GLN A C 1
ATOM 809 O O . GLN A 1 95 ? -0.373 6.711 12.492 1 67 95 GLN A O 1
ATOM 814 N N . ASN A 1 96 ? -0.736 4.523 12.773 1 71.06 96 ASN A N 1
ATOM 815 C CA . ASN A 1 96 ? 0.579 4.203 12.227 1 71.06 96 ASN A CA 1
ATOM 816 C C . ASN A 1 96 ? 0.705 4.66 10.773 1 71.06 96 ASN A C 1
ATOM 818 O O . ASN A 1 96 ? 1.735 5.211 10.375 1 71.06 96 ASN A O 1
ATOM 822 N N . TRP A 1 97 ? -0.282 4.414 10.086 1 72.25 97 TRP A N 1
ATOM 823 C CA . TRP A 1 97 ? -0.312 4.809 8.68 1 72.25 97 TRP A CA 1
ATOM 824 C C . TRP A 1 97 ? -0.245 6.324 8.539 1 72.25 97 TRP A C 1
ATOM 826 O O . TRP A 1 97 ? 0.507 6.844 7.711 1 72.25 97 TRP A O 1
ATOM 836 N N . LEU A 1 98 ? -0.964 7.004 9.25 1 68.81 98 LEU A N 1
ATOM 837 C CA . LEU A 1 98 ? -0.974 8.461 9.227 1 68.81 98 LEU A CA 1
ATOM 838 C C . LEU A 1 98 ? 0.398 9.023 9.586 1 68.81 98 LEU A C 1
ATOM 840 O O . LEU A 1 98 ? 0.92 9.898 8.891 1 68.81 98 LEU A O 1
ATOM 844 N N . LEU A 1 99 ? 0.884 8.508 10.633 1 67.88 99 LEU A N 1
ATOM 845 C CA . LEU A 1 99 ? 2.203 8.945 11.07 1 67.88 99 LEU A CA 1
ATOM 846 C C . LEU A 1 99 ? 3.244 8.727 9.977 1 67.88 99 LEU A C 1
ATOM 848 O O . LEU A 1 99 ? 4.062 9.609 9.711 1 67.88 99 LEU A O 1
ATOM 852 N N . ASN A 1 100 ? 3.152 7.609 9.43 1 71.56 100 ASN A N 1
ATOM 853 C CA . ASN A 1 100 ? 4.098 7.301 8.359 1 71.56 100 ASN A CA 1
ATOM 854 C C . ASN A 1 100 ? 3.893 8.211 7.148 1 71.56 100 ASN A C 1
ATOM 856 O O . ASN A 1 100 ? 4.859 8.688 6.555 1 71.56 100 ASN A O 1
ATOM 860 N N . SER A 1 101 ? 2.721 8.359 6.812 1 70.06 101 SER A N 1
ATOM 861 C CA . SER A 1 101 ? 2.404 9.234 5.688 1 70.06 101 SER A CA 1
ATOM 862 C C . SER A 1 101 ? 2.912 10.648 5.926 1 70.06 101 SER A C 1
ATOM 864 O O . SER A 1 101 ? 3.514 11.258 5.039 1 70.06 101 SER A O 1
ATOM 866 N N . PHE A 1 102 ? 2.752 11.086 7.059 1 65.56 102 PHE A N 1
ATOM 867 C CA . PHE A 1 102 ? 3.178 12.438 7.418 1 65.56 102 PHE A CA 1
ATOM 868 C C . PHE A 1 102 ? 4.699 12.539 7.426 1 65.56 102 PHE A C 1
ATOM 870 O O . PHE A 1 102 ? 5.266 13.516 6.934 1 65.56 102 PHE A O 1
ATOM 877 N N . THR A 1 103 ? 5.293 11.562 8.008 1 66.69 103 THR A N 1
ATOM 878 C CA . THR A 1 103 ? 6.746 11.562 8.094 1 66.69 103 THR A CA 1
ATOM 879 C C . THR A 1 103 ? 7.367 11.539 6.699 1 66.69 103 THR A C 1
ATOM 881 O O . THR A 1 103 ? 8.273 12.32 6.406 1 66.69 103 THR A O 1
ATOM 884 N N . VAL A 1 104 ? 6.816 10.656 5.91 1 70.62 104 VAL A N 1
ATOM 885 C CA . VAL A 1 104 ? 7.312 10.562 4.543 1 70.62 104 VAL A CA 1
ATOM 886 C C . VAL A 1 104 ? 6.992 11.852 3.785 1 70.62 104 VAL A C 1
ATOM 888 O O . VAL A 1 104 ? 7.844 12.383 3.07 1 70.62 104 VAL A O 1
ATOM 891 N N . GLY A 1 105 ? 5.789 12.297 3.941 1 66.44 105 GLY A N 1
ATOM 892 C CA . GLY A 1 105 ? 5.387 13.547 3.309 1 66.44 105 GLY A CA 1
ATOM 893 C C . GLY A 1 105 ? 6.277 14.711 3.68 1 66.44 105 GLY A C 1
ATOM 894 O O . GLY A 1 105 ? 6.66 15.508 2.816 1 66.44 105 GLY A O 1
ATOM 895 N N . ASN A 1 106 ? 6.559 14.797 4.867 1 63.31 106 ASN A N 1
ATOM 896 C CA . ASN A 1 106 ? 7.414 15.875 5.359 1 63.31 106 ASN A CA 1
ATOM 897 C C . ASN A 1 106 ? 8.82 15.773 4.785 1 63.31 106 ASN A C 1
ATOM 899 O O . ASN A 1 106 ? 9.414 16.781 4.41 1 63.31 106 ASN A O 1
ATOM 903 N N . LEU A 1 107 ? 9.305 14.594 4.883 1 64.5 107 LEU A N 1
ATOM 904 C CA . LEU A 1 107 ? 10.633 14.352 4.336 1 64.5 107 LEU A CA 1
ATOM 905 C C . LEU A 1 107 ? 10.703 14.789 2.875 1 64.5 107 LEU A C 1
ATOM 907 O O . LEU A 1 107 ? 11.695 15.375 2.447 1 64.5 107 LEU A O 1
ATOM 911 N N . LEU A 1 108 ? 9.602 14.594 2.219 1 64.19 108 LEU A N 1
ATOM 912 C CA . LEU A 1 108 ? 9.586 14.797 0.773 1 64.19 108 LEU A CA 1
ATOM 913 C C . LEU A 1 108 ? 9.258 16.234 0.424 1 64.19 108 LEU A C 1
ATOM 915 O O . LEU A 1 108 ? 9.719 16.766 -0.592 1 64.19 108 LEU A O 1
ATOM 919 N N . GLN A 1 109 ? 8.344 16.781 1.085 1 58.75 109 GLN A N 1
ATOM 920 C CA . GLN A 1 109 ? 7.93 18.172 0.841 1 58.75 109 GLN A CA 1
ATOM 921 C C . GLN A 1 109 ? 9.109 19.125 1.002 1 58.75 109 GLN A C 1
ATOM 923 O O . GLN A 1 109 ? 9.156 20.172 0.352 1 58.75 109 GLN A O 1
ATOM 928 N N . GLU A 1 110 ? 9.906 18.781 1.891 1 56.16 110 GLU A N 1
ATOM 929 C CA . GLU A 1 110 ? 11.07 19.641 2.105 1 56.16 110 GLU A CA 1
ATOM 930 C C . GLU A 1 110 ? 11.945 19.703 0.855 1 56.16 110 GLU A C 1
ATOM 932 O O . GLU A 1 110 ? 12.719 20.641 0.683 1 56.16 110 GLU A O 1
ATOM 937 N N . GLN A 1 111 ? 11.703 18.75 0.034 1 56.22 111 GLN A N 1
ATOM 938 C CA . GLN A 1 111 ? 12.633 18.641 -1.089 1 56.22 111 GLN A CA 1
ATOM 939 C C . GLN A 1 111 ? 11.875 18.562 -2.416 1 56.22 111 GLN A C 1
ATOM 941 O O . GLN A 1 111 ? 11.688 17.484 -2.967 1 56.22 111 GLN A O 1
ATOM 946 N N . LYS A 1 112 ? 11.297 19.688 -2.906 1 59.12 112 LYS A N 1
ATOM 947 C CA . LYS A 1 112 ? 10.578 19.75 -4.176 1 59.12 112 LYS A CA 1
ATOM 948 C C . LYS A 1 112 ? 11.336 19 -5.27 1 59.12 112 LYS A C 1
ATOM 950 O O . LYS A 1 112 ? 10.727 18.375 -6.148 1 59.12 112 LYS A O 1
ATOM 955 N N . ASN A 1 113 ? 12.688 18.953 -5.027 1 64.94 113 ASN A N 1
ATOM 956 C CA . ASN A 1 113 ? 13.508 18.406 -6.102 1 64.94 113 ASN A CA 1
ATOM 957 C C . ASN A 1 113 ? 13.562 16.891 -6.047 1 64.94 113 ASN A C 1
ATOM 959 O O . ASN A 1 113 ? 14.078 16.25 -6.961 1 64.94 113 ASN A O 1
ATOM 963 N N . LEU A 1 114 ? 12.945 16.312 -5.004 1 76.31 114 LEU A N 1
ATOM 964 C CA . LEU A 1 114 ? 13.086 14.867 -4.855 1 76.31 114 LEU A CA 1
ATOM 965 C C . LEU A 1 114 ? 11.82 14.148 -5.32 1 76.31 114 LEU A C 1
ATOM 967 O O . LEU A 1 114 ? 11.797 12.914 -5.402 1 76.31 114 LEU A O 1
ATOM 971 N N . HIS A 1 115 ? 10.844 14.898 -5.73 1 71.06 115 HIS A N 1
ATOM 972 C CA . HIS A 1 115 ? 9.57 14.266 -6.059 1 71.06 115 HIS A CA 1
ATOM 973 C C . HIS A 1 115 ? 9.719 13.289 -7.219 1 71.06 115 HIS A C 1
ATOM 975 O O . HIS A 1 115 ? 9.047 12.258 -7.258 1 71.06 115 HIS A O 1
ATOM 981 N N . HIS A 1 116 ? 10.656 13.547 -8.078 1 78.19 116 HIS A N 1
ATOM 982 C CA . HIS A 1 116 ? 10.82 12.703 -9.25 1 78.19 116 HIS A CA 1
ATOM 983 C C . HIS A 1 116 ? 11.719 11.508 -8.953 1 78.19 116 HIS A C 1
ATOM 985 O O . HIS A 1 116 ? 11.914 10.641 -9.805 1 78.19 116 HIS A O 1
ATOM 991 N N . ARG A 1 117 ? 12.234 11.508 -7.629 1 87.12 117 ARG A N 1
ATOM 992 C CA . ARG A 1 117 ? 13.148 10.43 -7.258 1 87.12 117 ARG A CA 1
ATOM 993 C C . ARG A 1 117 ? 12.516 9.523 -6.199 1 87.12 117 ARG A C 1
ATOM 995 O O . ARG A 1 117 ? 13.203 8.688 -5.609 1 87.12 117 ARG A O 1
ATOM 1002 N N . ILE A 1 118 ? 11.266 9.797 -6.012 1 85.25 118 ILE A N 1
ATOM 1003 C CA . ILE A 1 118 ? 10.516 8.953 -5.09 1 85.25 118 ILE A CA 1
ATOM 1004 C C . ILE A 1 118 ? 9.281 8.383 -5.793 1 85.25 118 ILE A C 1
ATOM 1006 O O . ILE A 1 118 ? 8.43 9.141 -6.258 1 85.25 118 ILE A O 1
ATOM 1010 N N . LEU A 1 119 ? 9.219 7.125 -5.918 1 85.62 119 LEU A N 1
ATOM 1011 C CA . LEU A 1 119 ? 8.117 6.453 -6.59 1 85.62 119 LEU A CA 1
ATOM 1012 C C . LEU A 1 119 ? 7.273 5.664 -5.59 1 85.62 119 LEU A C 1
ATOM 1014 O O . LEU A 1 119 ? 7.754 4.695 -5 1 85.62 119 LEU A O 1
ATOM 1018 N N . LEU A 1 120 ? 6.098 6.148 -5.395 1 81.69 120 LEU A N 1
ATOM 1019 C CA . LEU A 1 120 ? 5.164 5.473 -4.496 1 81.69 120 LEU A CA 1
ATOM 1020 C C . LEU A 1 120 ? 4.133 4.672 -5.289 1 81.69 120 LEU A C 1
ATOM 1022 O O . LEU A 1 120 ? 4.031 4.82 -6.508 1 81.69 120 LEU A O 1
ATOM 1026 N N . GLU A 1 121 ? 3.479 3.77 -4.547 1 77 121 GLU A N 1
ATOM 1027 C CA . GLU A 1 121 ? 2.375 3.043 -5.168 1 77 121 GLU A CA 1
ATOM 1028 C C . GLU A 1 121 ? 1.159 3.945 -5.359 1 77 121 GLU A C 1
ATOM 1030 O O . GLU A 1 121 ? 0.995 4.934 -4.641 1 77 121 GLU A O 1
ATOM 1035 N N . ASN A 1 122 ? 0.357 3.598 -6.312 1 73.38 122 ASN A N 1
ATOM 1036 C CA . ASN A 1 122 ? -0.864 4.359 -6.555 1 73.38 122 ASN A CA 1
ATOM 1037 C C . ASN A 1 122 ? -1.82 4.277 -5.367 1 73.38 122 ASN A C 1
ATOM 1039 O O . ASN A 1 122 ? -1.75 3.342 -4.57 1 73.38 122 ASN A O 1
ATOM 1043 N N . VAL A 1 123 ? -2.611 5.305 -5.27 1 74.19 123 VAL A N 1
ATOM 1044 C CA . VAL A 1 123 ? -3.65 5.309 -4.246 1 74.19 123 VAL A CA 1
ATOM 1045 C C . VAL A 1 123 ? -4.641 4.176 -4.508 1 74.19 123 VAL A C 1
ATOM 1047 O O . VAL A 1 123 ? -4.965 3.883 -5.66 1 74.19 123 VAL A O 1
ATOM 1050 N N . PRO A 1 124 ? -5.059 3.588 -3.438 1 80.06 124 PRO A N 1
ATOM 1051 C CA . PRO A 1 124 ? -6.023 2.496 -3.604 1 80.06 124 PRO A CA 1
ATOM 1052 C C . PRO A 1 124 ? -7.285 2.93 -4.344 1 80.06 124 PRO A C 1
ATOM 1054 O O . PRO A 1 124 ? -7.727 4.074 -4.203 1 80.06 124 PRO A O 1
ATOM 1057 N N . LEU A 1 125 ? -7.875 1.999 -5.066 1 78.19 125 LEU A N 1
ATOM 1058 C CA . LEU A 1 125 ? -9.102 2.244 -5.816 1 78.19 125 LEU A CA 1
ATOM 1059 C C . LEU A 1 125 ? -10.297 2.375 -4.879 1 78.19 125 LEU A C 1
ATOM 1061 O O . LEU A 1 125 ? -10.289 1.82 -3.775 1 78.19 125 LEU A O 1
ATOM 1065 N N . GLY A 1 126 ? -11.305 3.102 -5.379 1 82.31 126 GLY A N 1
ATOM 1066 C CA . GLY A 1 126 ? -12.562 3.186 -4.652 1 82.31 126 GLY A CA 1
ATOM 1067 C C . GLY A 1 126 ? -12.609 4.34 -3.668 1 82.31 126 GLY A C 1
ATOM 1068 O O . GLY A 1 126 ? -13.383 4.312 -2.707 1 82.31 126 GLY A O 1
ATOM 1069 N N . ARG A 1 127 ? -11.914 5.219 -3.885 1 78.81 127 ARG A N 1
ATOM 1070 C CA . ARG A 1 127 ? -11.836 6.328 -2.938 1 78.81 127 ARG A CA 1
ATOM 1071 C C . ARG A 1 127 ? -13 7.293 -3.125 1 78.81 127 ARG A C 1
ATOM 1073 O O . ARG A 1 127 ? -13.289 8.109 -2.244 1 78.81 127 ARG A O 1
ATOM 1080 N N . GLU A 1 128 ? -13.664 7.184 -4.246 1 76.69 128 GLU A N 1
ATOM 1081 C CA . GLU A 1 128 ? -14.695 8.148 -4.621 1 76.69 128 GLU A CA 1
ATOM 1082 C C . GLU A 1 128 ? -15.812 8.203 -3.582 1 76.69 128 GLU A C 1
ATOM 1084 O O . GLU A 1 128 ? -16.359 9.266 -3.303 1 76.69 128 GLU A O 1
ATOM 1089 N N . PHE A 1 129 ? -16.078 7.098 -2.982 1 84.5 129 PHE A N 1
ATOM 1090 C CA . PHE A 1 129 ? -17.219 7.02 -2.088 1 84.5 129 PHE A CA 1
ATOM 1091 C C . PHE A 1 129 ? -16.781 6.992 -0.632 1 84.5 129 PHE A C 1
ATOM 1093 O O . PHE A 1 129 ? -17.609 6.918 0.277 1 84.5 129 PHE A O 1
ATOM 1100 N N . LEU A 1 130 ? -15.539 7.098 -0.35 1 85.62 130 LEU A N 1
ATOM 1101 C CA . LEU A 1 130 ? -15 6.938 0.997 1 85.62 130 LEU A CA 1
ATOM 1102 C C . LEU A 1 130 ? -15.586 7.9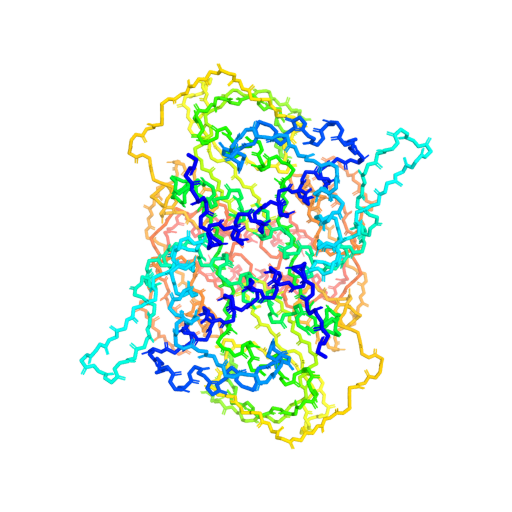77 1.945 1 85.62 130 LEU A C 1
ATOM 1104 O O . LEU A 1 130 ? -15.984 7.648 3.066 1 85.62 130 LEU A O 1
ATOM 1108 N N . GLY A 1 131 ? -15.641 9.18 1.503 1 78.44 131 GLY A N 1
ATOM 1109 C CA . GLY A 1 131 ? -16.172 10.242 2.342 1 78.44 131 GLY A CA 1
ATOM 1110 C C . GLY A 1 131 ? -17.594 9.992 2.793 1 78.44 131 GLY A C 1
ATOM 1111 O O . GLY A 1 131 ? -17.906 10.125 3.979 1 78.44 131 GLY A O 1
ATOM 1112 N N . GLN A 1 132 ? -18.391 9.641 1.865 1 83.81 132 GLN A N 1
ATOM 1113 C CA . GLN A 1 132 ? -19.797 9.367 2.158 1 83.81 132 GLN A CA 1
ATOM 1114 C C . GLN A 1 132 ? -19.953 8.172 3.092 1 83.81 132 GLN A C 1
ATOM 1116 O O . GLN A 1 132 ? -20.781 8.188 4.004 1 83.81 132 GLN A O 1
ATOM 1121 N N . ILE A 1 133 ? -19.203 7.219 2.832 1 92 133 ILE A N 1
ATOM 1122 C CA . ILE A 1 133 ? -19.281 6.004 3.633 1 92 133 ILE A CA 1
ATOM 1123 C C . ILE A 1 133 ? -18.828 6.293 5.062 1 92 13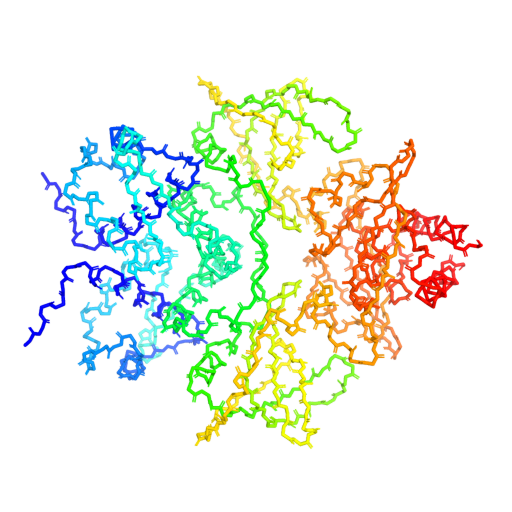3 ILE A C 1
ATOM 1125 O O . ILE A 1 133 ? -19.469 5.871 6.023 1 92 133 ILE A O 1
ATOM 1129 N N . VAL A 1 134 ? -17.797 7.023 5.203 1 85.31 134 VAL A N 1
ATOM 1130 C CA . VAL A 1 134 ? -17.266 7.383 6.516 1 85.31 134 VAL A CA 1
ATOM 1131 C C . VAL A 1 134 ? -18.297 8.219 7.273 1 85.31 134 VAL A C 1
ATOM 1133 O O . VAL A 1 134 ? -18.516 8.016 8.469 1 85.31 134 VAL A O 1
ATOM 1136 N N . GLU A 1 135 ? -18.906 9.086 6.598 1 80.38 135 GLU A N 1
ATOM 1137 C CA . GLU A 1 135 ? -19.969 9.891 7.199 1 80.38 135 GLU A CA 1
ATOM 1138 C C . GLU A 1 135 ? -21.109 9.008 7.707 1 80.38 135 GLU A C 1
ATOM 1140 O O . GLU A 1 135 ? -21.609 9.211 8.812 1 80.38 135 GLU A O 1
ATOM 1145 N N . ALA A 1 136 ? -21.5 8.117 6.902 1 90.81 136 ALA A N 1
ATOM 1146 C CA . ALA A 1 136 ? -22.578 7.203 7.285 1 90.81 136 ALA A CA 1
ATOM 1147 C C . ALA A 1 136 ? -22.172 6.355 8.484 1 90.81 136 ALA A C 1
ATOM 1149 O O . ALA A 1 136 ? -22.969 6.125 9.391 1 90.81 136 ALA A O 1
ATOM 1150 N N . MET A 1 137 ? -21 5.895 8.5 1 90.12 137 MET A N 1
ATOM 1151 C CA . MET A 1 137 ? -20.516 5.07 9.594 1 90.12 137 MET A CA 1
ATOM 1152 C C . MET A 1 137 ? -20.469 5.867 10.898 1 90.12 137 MET A C 1
ATOM 1154 O O . MET A 1 137 ? -20.781 5.332 11.969 1 90.12 137 MET A O 1
ATOM 1158 N N . LYS A 1 138 ? -20.125 7.09 10.805 1 82.25 138 LYS A N 1
ATOM 1159 C CA . LYS A 1 138 ? -20.031 7.957 11.977 1 82.25 138 LYS A CA 1
ATOM 1160 C C . LYS A 1 138 ? -21.375 8.047 12.703 1 82.25 138 LYS A C 1
ATOM 1162 O O . LYS A 1 138 ? -21.422 8 13.93 1 82.25 138 LYS A O 1
ATOM 1167 N N . GLU A 1 139 ? -22.375 8.18 11.906 1 85 139 GLU A N 1
ATOM 1168 C CA . GLU A 1 139 ? -23.703 8.375 12.469 1 85 139 GLU A CA 1
ATOM 1169 C C . GLU A 1 139 ? -24.516 7.082 12.438 1 85 139 GLU A C 1
ATOM 1171 O O . GLU A 1 139 ? -25.703 7.082 12.75 1 85 139 GLU A O 1
ATOM 1176 N N . ASN A 1 140 ? -23.891 6.043 12.039 1 92.44 140 ASN A N 1
ATOM 1177 C CA . ASN A 1 140 ? -24.562 4.758 11.898 1 92.44 140 ASN A CA 1
ATOM 1178 C C . ASN A 1 140 ? -25.828 4.879 11.055 1 92.44 140 ASN A C 1
ATOM 1180 O O . ASN A 1 140 ? -26.906 4.445 11.484 1 92.44 140 ASN A O 1
ATOM 1184 N N . LEU A 1 141 ? -25.594 5.426 9.891 1 95.31 141 LEU A N 1
ATOM 1185 C CA . LEU A 1 141 ? -26.703 5.574 8.945 1 95.31 141 LEU A CA 1
ATOM 1186 C C . LEU A 1 141 ? -26.656 4.473 7.887 1 95.31 141 LEU A C 1
ATOM 1188 O O . LEU A 1 141 ? -25.578 4.043 7.477 1 95.31 141 LEU A O 1
ATOM 1192 N N . LYS A 1 142 ? -27.812 4.137 7.441 1 97.62 142 LYS A N 1
ATOM 1193 C CA . LYS A 1 142 ? -27.938 3.115 6.402 1 97.62 142 LYS A CA 1
ATOM 1194 C C . LYS A 1 142 ? -27.531 3.67 5.039 1 97.62 142 LYS A C 1
ATOM 1196 O O . LYS A 1 142 ? -27.609 4.879 4.805 1 97.62 142 LYS A O 1
ATOM 1201 N N . LEU A 1 143 ? -27.094 2.764 4.148 1 97.88 143 LEU A N 1
ATOM 1202 C CA . LEU A 1 143 ? -26.734 3.102 2.777 1 97.88 143 LEU A CA 1
ATOM 1203 C C . LEU A 1 143 ? -27.547 2.266 1.784 1 97.88 143 LEU A C 1
ATOM 1205 O O . LEU A 1 143 ? -27.875 1.111 2.062 1 97.88 143 LEU A O 1
ATOM 1209 N N . ILE A 1 144 ? -27.875 2.852 0.706 1 97.75 144 ILE A N 1
ATOM 1210 C CA . ILE A 1 144 ? -28.312 2.125 -0.482 1 97.75 144 ILE A CA 1
ATOM 1211 C C . ILE A 1 144 ? -27.234 2.221 -1.565 1 97.75 144 ILE A C 1
ATOM 1213 O O . ILE A 1 144 ? -26.828 3.318 -1.946 1 97.75 144 ILE A O 1
ATOM 1217 N N . ILE A 1 145 ? -26.766 1.043 -2.014 1 97.12 145 ILE A N 1
ATOM 1218 C CA . ILE A 1 145 ? -25.719 1.068 -3.031 1 97.12 145 ILE A CA 1
ATOM 1219 C C . ILE A 1 145 ? -26.203 0.318 -4.273 1 97.12 145 ILE A C 1
ATOM 1221 O O . ILE A 1 145 ? -27.016 -0.603 -4.18 1 97.12 145 ILE A O 1
ATOM 1225 N N . HIS A 1 146 ? -25.766 0.779 -5.426 1 96.94 146 HIS A N 1
ATOM 1226 C CA . HIS A 1 146 ? -25.797 0.033 -6.676 1 96.94 146 HIS A CA 1
ATOM 1227 C C . HIS A 1 146 ? -24.438 -0.592 -6.988 1 96.94 146 HIS A C 1
ATOM 1229 O O . HIS A 1 146 ? -23.484 0.119 -7.293 1 96.94 146 HIS A O 1
ATOM 1235 N N . TYR A 1 147 ? -24.453 -1.927 -6.875 1 96.19 147 TYR A N 1
ATOM 1236 C CA . TYR A 1 147 ? -23.188 -2.639 -6.855 1 96.19 147 TYR A CA 1
ATOM 1237 C C . TYR A 1 147 ? -23.109 -3.664 -7.98 1 96.19 147 TYR A C 1
ATOM 1239 O O . TYR A 1 147 ? -24.062 -4.422 -8.195 1 96.19 147 TYR A O 1
ATOM 1247 N N . GLN A 1 148 ? -21.969 -3.656 -8.695 1 92.94 148 GLN A N 1
ATOM 1248 C CA . GLN A 1 148 ? -21.75 -4.648 -9.742 1 92.94 148 GLN A CA 1
ATOM 1249 C C . GLN A 1 148 ? -20.422 -5.391 -9.523 1 92.94 148 GLN A C 1
ATOM 1251 O O . GLN A 1 148 ? -19.375 -4.914 -9.93 1 92.94 148 GLN A O 1
ATOM 1256 N N . GLY A 1 149 ? -20.578 -6.574 -8.977 1 90.06 149 GLY A N 1
ATOM 1257 C CA . GLY A 1 149 ? -19.406 -7.41 -8.844 1 90.06 149 GLY A CA 1
ATOM 1258 C C . GLY A 1 149 ? -18.797 -7.812 -10.18 1 90.06 149 GLY A C 1
ATOM 1259 O O . GLY A 1 149 ? -19.469 -7.766 -11.211 1 90.06 149 GLY A O 1
ATOM 1260 N N . PHE A 1 150 ? -17.594 -8.242 -10.148 1 86 150 PHE A N 1
ATOM 1261 C CA . PHE A 1 150 ? -16.875 -8.539 -11.383 1 86 150 PHE A CA 1
ATOM 1262 C C . PHE A 1 150 ? -17.406 -9.82 -12.023 1 86 150 PHE A C 1
ATOM 1264 O O . PHE A 1 150 ? -17.188 -10.062 -13.211 1 86 150 PHE A O 1
ATOM 1271 N N . PHE A 1 151 ? -18.094 -10.648 -11.242 1 82.06 151 PHE A N 1
ATOM 1272 C CA . PHE A 1 151 ? -18.609 -11.906 -11.766 1 82.06 151 PHE A CA 1
ATOM 1273 C C . PHE A 1 151 ? -20.062 -11.773 -12.172 1 82.06 151 PHE A C 1
ATOM 1275 O O . PHE A 1 151 ? -20.688 -12.742 -12.633 1 82.06 151 PHE A O 1
ATOM 1282 N N . HIS A 1 152 ? -20.562 -10.539 -11.992 1 83.38 152 HIS A N 1
ATOM 1283 C CA . HIS A 1 152 ? -21.969 -10.328 -12.32 1 83.38 152 HIS A CA 1
ATOM 1284 C C . HIS A 1 152 ? -22.109 -9.391 -13.516 1 83.38 152 HIS A C 1
ATOM 1286 O O . HIS A 1 152 ? -21.344 -8.43 -13.656 1 83.38 152 HIS A O 1
ATOM 1292 N N . ASP A 1 153 ? -23.094 -9.594 -14.32 1 81.62 153 ASP A N 1
ATOM 1293 C CA . ASP A 1 153 ? -23.312 -8.828 -15.547 1 81.62 153 ASP A CA 1
ATOM 1294 C C . ASP A 1 153 ? -24.047 -7.523 -15.258 1 81.62 153 ASP A C 1
ATOM 1296 O O . ASP A 1 153 ? -23.953 -6.566 -16.031 1 81.62 153 ASP A O 1
ATOM 1300 N N . PHE A 1 154 ? -24.828 -7.586 -14.18 1 87.62 154 PHE A N 1
ATOM 1301 C CA . PHE A 1 154 ? -25.625 -6.406 -13.898 1 87.62 154 PHE A CA 1
ATOM 1302 C C . PHE A 1 154 ? -25.438 -5.949 -12.461 1 87.62 154 PHE A C 1
ATOM 1304 O O . PHE A 1 154 ? -25.094 -6.75 -11.586 1 87.62 154 PHE A O 1
ATOM 1311 N N . ALA A 1 155 ? -25.703 -4.691 -12.328 1 91.75 155 ALA A N 1
ATOM 1312 C CA . ALA A 1 155 ? -25.625 -4.117 -10.984 1 91.75 155 ALA A CA 1
ATOM 1313 C C . ALA A 1 155 ? -26.906 -4.426 -10.195 1 91.75 155 ALA A C 1
ATOM 1315 O O . ALA A 1 155 ? -27.984 -4.559 -10.766 1 91.75 155 ALA A O 1
ATOM 1316 N N . THR A 1 156 ? -26.766 -4.613 -8.922 1 93.56 156 THR A N 1
ATOM 1317 C CA . THR A 1 156 ? -27.891 -4.832 -8.031 1 93.56 156 THR A CA 1
ATOM 1318 C C . THR A 1 156 ? -27.922 -3.781 -6.926 1 93.56 156 THR A C 1
ATOM 1320 O O . THR A 1 156 ? -26.875 -3.223 -6.566 1 93.56 156 THR A O 1
ATOM 1323 N N . GLU A 1 157 ? -29.109 -3.592 -6.492 1 95.38 157 GLU A N 1
ATOM 1324 C CA . GLU A 1 157 ? -29.266 -2.666 -5.379 1 95.38 157 GLU A CA 1
ATOM 1325 C C . GLU A 1 157 ? -29.219 -3.398 -4.039 1 95.38 157 GLU A C 1
ATOM 1327 O O . GLU A 1 157 ? -29.734 -4.508 -3.912 1 95.38 157 GLU A O 1
ATOM 1332 N N . ALA A 1 158 ? -28.625 -2.773 -3.057 1 95.75 158 ALA A N 1
ATOM 1333 C CA . ALA A 1 158 ? -28.547 -3.354 -1.719 1 95.75 158 ALA A CA 1
ATOM 1334 C C . ALA A 1 158 ? -28.672 -2.275 -0.646 1 95.75 158 ALA A C 1
ATOM 1336 O O . ALA A 1 158 ? -28.109 -1.188 -0.78 1 95.75 158 ALA A O 1
ATOM 1337 N N . GLN A 1 159 ? -29.516 -2.549 0.319 1 97.38 159 GLN A N 1
ATOM 1338 C CA . GLN A 1 159 ? -29.547 -1.746 1.537 1 97.38 159 GLN A CA 1
ATOM 1339 C C . GLN A 1 159 ? -28.625 -2.334 2.604 1 97.38 159 GLN A C 1
ATOM 1341 O O . GLN A 1 159 ? -28.781 -3.492 2.996 1 97.38 159 GLN A O 1
ATOM 1346 N N . ILE A 1 160 ? -27.75 -1.474 3.107 1 97.75 160 ILE A N 1
ATOM 1347 C CA . ILE A 1 160 ? -26.703 -2.078 3.932 1 97.75 160 ILE A CA 1
ATOM 1348 C C . ILE A 1 160 ? -26.406 -1.184 5.133 1 97.75 160 ILE A C 1
ATOM 1350 O O . ILE A 1 160 ? -26.688 0.016 5.105 1 97.75 160 ILE A O 1
ATOM 1354 N N . HIS A 1 161 ? -25.938 -1.829 6.199 1 97.62 161 HIS A N 1
ATOM 1355 C CA . HIS A 1 161 ? -25.359 -1.164 7.363 1 97.62 161 HIS A CA 1
ATOM 1356 C C . HIS A 1 161 ? -23.844 -1.144 7.285 1 97.62 161 HIS A C 1
ATOM 1358 O O . HIS A 1 161 ? -23.188 -2.182 7.438 1 97.62 161 HIS A O 1
ATOM 1364 N N . PRO A 1 162 ? -23.234 0.017 7.02 1 96.94 162 PRO A N 1
ATOM 1365 C CA . PRO A 1 162 ? -21.766 0.053 6.922 1 96.94 162 PRO A CA 1
ATOM 1366 C C . PRO A 1 162 ? -21.078 -0.146 8.273 1 96.94 162 PRO A C 1
ATOM 1368 O O . PRO A 1 162 ? -21.312 0.625 9.211 1 96.94 162 PRO A O 1
ATOM 1371 N N . TYR A 1 163 ? -20.203 -1.146 8.336 1 94.56 163 TYR A N 1
ATOM 1372 C CA . TYR A 1 163 ? -19.594 -1.51 9.609 1 94.56 163 TYR A CA 1
ATOM 1373 C C . TYR A 1 163 ? -18.109 -1.11 9.633 1 94.56 163 TYR A C 1
ATOM 1375 O O . TYR A 1 163 ? -17.641 -0.505 10.602 1 94.56 163 TYR A O 1
ATOM 1383 N N . CYS A 1 164 ? -17.438 -1.466 8.547 1 93 164 CYS A N 1
ATOM 1384 C CA . CYS A 1 164 ? -15.984 -1.352 8.57 1 93 164 CYS A CA 1
ATOM 1385 C C . CYS A 1 164 ? -15.43 -1.134 7.172 1 93 164 CYS A C 1
ATOM 1387 O O . CYS A 1 164 ? -16.016 -1.595 6.188 1 93 164 CYS A O 1
ATOM 1389 N N . LEU A 1 165 ? -14.336 -0.398 7.176 1 92.81 165 LEU A N 1
ATOM 1390 C CA . LEU A 1 165 ? -13.578 -0.225 5.941 1 92.81 165 LEU A CA 1
ATOM 1391 C C . LEU A 1 165 ? -12.219 -0.915 6.039 1 92.81 165 LEU A C 1
ATOM 1393 O O . LEU A 1 165 ? -11.57 -0.875 7.086 1 92.81 165 LEU A O 1
ATOM 1397 N N . LYS A 1 166 ? -11.797 -1.528 4.93 1 92.44 166 LYS A N 1
ATOM 1398 C CA . LYS A 1 166 ? -10.5 -2.201 4.895 1 92.44 166 LYS A CA 1
ATOM 1399 C C . LYS A 1 166 ? -9.812 -1.995 3.547 1 92.44 166 LYS A C 1
ATOM 1401 O O . LYS A 1 166 ? -10.469 -2.02 2.5 1 92.44 166 LYS A O 1
ATOM 1406 N N . ILE A 1 167 ? -8.539 -1.72 3.635 1 90.12 167 ILE A N 1
ATOM 1407 C CA . ILE A 1 167 ? -7.73 -1.695 2.422 1 90.12 167 ILE A CA 1
ATOM 1408 C C . ILE A 1 167 ? -7.059 -3.053 2.223 1 90.12 167 ILE A C 1
ATOM 1410 O O . ILE A 1 167 ? -6.551 -3.646 3.178 1 90.12 167 ILE A O 1
ATOM 1414 N N . PHE A 1 168 ? -7.113 -3.551 1.026 1 91.06 168 PHE A N 1
ATOM 1415 C CA . PHE A 1 168 ? -6.414 -4.781 0.675 1 91.06 168 PHE A CA 1
ATOM 1416 C C . PHE A 1 168 ? -6.008 -4.77 -0.794 1 91.06 168 PHE A C 1
ATOM 1418 O O . PHE A 1 168 ? -6.848 -4.57 -1.674 1 91.06 168 PHE A O 1
ATOM 1425 N N . LYS A 1 169 ? -4.695 -4.977 -1.004 1 89.12 169 LYS A N 1
ATOM 1426 C CA . LYS A 1 169 ? -4.113 -5.043 -2.342 1 89.12 169 LYS A CA 1
ATOM 1427 C C . LYS A 1 169 ? -4.598 -3.885 -3.209 1 89.12 169 LYS A C 1
ATOM 1429 O O . LYS A 1 169 ? -5.121 -4.102 -4.305 1 89.12 169 LYS A O 1
ATOM 1434 N N . GLN A 1 170 ? -4.551 -2.715 -2.693 1 86.5 170 GLN A N 1
ATOM 1435 C CA . GLN A 1 170 ? -4.723 -1.447 -3.395 1 86.5 170 GLN A CA 1
ATOM 1436 C C . GLN A 1 170 ? -6.195 -1.185 -3.701 1 86.5 170 GLN A C 1
ATOM 1438 O O . GLN A 1 170 ? -6.52 -0.47 -4.652 1 86.5 170 GLN A O 1
ATOM 1443 N N . ARG A 1 171 ? -7.059 -1.794 -2.896 1 91.19 171 ARG A N 1
ATOM 1444 C CA . ARG A 1 171 ? -8.492 -1.557 -3.035 1 91.19 171 ARG A CA 1
ATOM 1445 C C . ARG A 1 171 ? -9.141 -1.335 -1.676 1 91.19 171 ARG A C 1
ATOM 1447 O O . ARG A 1 171 ? -8.812 -2.02 -0.704 1 91.19 171 ARG A O 1
ATOM 1454 N N . TRP A 1 172 ? -10.023 -0.391 -1.665 1 92.19 172 TRP A N 1
ATOM 1455 C CA . TRP A 1 172 ? -10.867 -0.194 -0.492 1 92.19 172 TRP A CA 1
ATOM 1456 C C . TRP A 1 172 ? -12.07 -1.136 -0.52 1 92.19 172 TRP A C 1
ATOM 1458 O O . TRP A 1 172 ? -12.695 -1.328 -1.567 1 92.19 172 TRP A O 1
ATOM 1468 N N . TYR A 1 173 ? -12.391 -1.681 0.663 1 96.38 173 TYR A N 1
ATOM 1469 C CA . TYR A 1 173 ? -13.547 -2.557 0.824 1 96.38 173 TYR A CA 1
ATOM 1470 C C . TYR A 1 173 ? -14.43 -2.082 1.968 1 96.38 173 TYR A C 1
ATOM 1472 O O . TYR A 1 173 ? -13.945 -1.543 2.961 1 96.38 173 TYR A O 1
ATOM 1480 N N . LEU A 1 174 ? -15.727 -2.307 1.765 1 97.12 174 LEU A N 1
ATOM 1481 C CA . LEU A 1 174 ? -16.703 -2.045 2.807 1 97.12 174 LEU A CA 1
ATOM 1482 C C . LEU A 1 174 ? -17.312 -3.346 3.32 1 97.12 174 LEU A C 1
ATOM 1484 O O . LEU A 1 174 ? -17.828 -4.148 2.535 1 97.12 174 LEU A O 1
ATOM 1488 N N . ILE A 1 175 ? -17.141 -3.592 4.582 1 96.44 175 ILE A N 1
ATOM 1489 C CA . ILE A 1 175 ? -17.859 -4.668 5.258 1 96.44 175 ILE A CA 1
ATOM 1490 C C . ILE A 1 175 ? -19.188 -4.145 5.816 1 96.44 175 ILE A C 1
ATOM 1492 O O . ILE A 1 175 ? -19.203 -3.174 6.578 1 96.44 175 ILE A O 1
ATOM 1496 N N . ALA A 1 176 ? -20.234 -4.766 5.426 1 96.88 176 ALA A N 1
ATOM 1497 C CA . ALA A 1 176 ? -21.547 -4.223 5.801 1 96.88 176 ALA A CA 1
ATOM 1498 C C . ALA A 1 176 ? -22.562 -5.34 6.016 1 96.88 176 ALA A C 1
ATOM 1500 O O . ALA A 1 176 ? -22.422 -6.426 5.449 1 96.88 176 ALA A O 1
ATOM 1501 N N . PHE A 1 177 ? -23.484 -5.062 6.871 1 96 177 PHE A N 1
ATOM 1502 C CA . PHE A 1 177 ? -24.625 -5.938 7.07 1 96 177 PHE A CA 1
ATOM 1503 C C . PHE A 1 177 ? -25.703 -5.664 6.027 1 96 177 PHE A C 1
ATOM 1505 O O . PHE A 1 177 ? -26.172 -4.535 5.902 1 96 177 PHE A O 1
ATOM 1512 N N . LYS A 1 178 ? -25.969 -6.652 5.27 1 96 178 LYS A N 1
ATOM 1513 C CA . LYS A 1 178 ? -27.031 -6.527 4.262 1 96 178 LYS A CA 1
ATOM 1514 C C . LYS A 1 178 ? -28.391 -6.914 4.84 1 96 178 LYS A C 1
ATOM 1516 O O . LYS A 1 178 ? -28.578 -8.047 5.293 1 96 178 LYS A O 1
ATOM 1521 N N . GLU A 1 179 ? -29.312 -6.141 4.695 1 93.75 179 GLU A N 1
ATOM 1522 C CA . GLU A 1 179 ? -30.594 -6.324 5.359 1 93.75 179 GLU A CA 1
ATOM 1523 C C . GLU A 1 179 ? -31.391 -7.469 4.727 1 93.75 179 GLU A C 1
ATOM 1525 O O . GLU A 1 179 ? -31.984 -8.281 5.434 1 93.75 179 GLU A O 1
ATOM 1530 N N . ASP A 1 180 ? -31.391 -7.52 3.428 1 91.88 180 ASP A N 1
ATOM 1531 C CA . ASP A 1 180 ? -32.219 -8.508 2.729 1 91.88 180 ASP A CA 1
ATOM 1532 C C . ASP A 1 180 ? -31.734 -9.93 3.041 1 91.88 180 ASP A C 1
ATOM 1534 O O . ASP A 1 180 ? -32.562 -10.828 3.24 1 91.88 180 ASP A O 1
ATOM 1538 N N . SER A 1 181 ? -30.453 -10.109 3.121 1 91.56 181 SER A N 1
ATOM 1539 C CA . SER A 1 181 ? -29.891 -11.445 3.344 1 91.56 181 SER A CA 1
ATOM 1540 C C . SER A 1 181 ? -29.562 -11.664 4.816 1 91.56 181 SER A C 1
ATOM 1542 O O . SER A 1 181 ? -29.219 -12.773 5.223 1 91.56 181 SER A O 1
ATOM 1544 N N . HIS A 1 182 ? -29.609 -10.664 5.625 1 92.44 182 HIS A N 1
ATOM 1545 C CA . HIS A 1 182 ? -29.297 -10.719 7.047 1 92.44 182 HIS A CA 1
ATOM 1546 C C . HIS A 1 182 ? -27.922 -11.344 7.281 1 92.44 182 HIS A C 1
ATOM 1548 O O . HIS A 1 182 ? -27.781 -12.242 8.109 1 92.44 182 HIS A O 1
ATOM 1554 N N . ALA A 1 183 ? -27.031 -10.859 6.492 1 92.62 183 ALA A N 1
ATOM 1555 C CA . ALA A 1 183 ? -25.672 -11.391 6.582 1 92.62 183 ALA A CA 1
ATOM 1556 C C . ALA A 1 183 ? -24.641 -10.305 6.289 1 92.62 183 ALA A C 1
ATOM 1558 O O . ALA A 1 183 ? -24.953 -9.312 5.621 1 92.62 183 ALA A O 1
ATOM 1559 N N . MET A 1 184 ? -23.484 -10.555 6.797 1 93.31 184 MET A N 1
ATOM 1560 C CA . MET A 1 184 ? -22.375 -9.664 6.484 1 93.31 184 MET A CA 1
ATOM 1561 C C . MET A 1 184 ? -21.875 -9.891 5.062 1 93.31 184 MET A C 1
ATOM 1563 O O . MET A 1 184 ? -21.75 -11.039 4.617 1 93.31 184 MET A O 1
ATOM 1567 N N . ARG A 1 185 ? -21.625 -8.781 4.395 1 95.06 185 ARG A N 1
ATOM 1568 C CA . ARG A 1 185 ? -21.078 -8.836 3.037 1 95.06 185 ARG A CA 1
ATOM 1569 C C . ARG A 1 185 ? -19.906 -7.867 2.875 1 95.06 185 ARG A C 1
ATOM 1571 O O . ARG A 1 185 ? -19.797 -6.887 3.611 1 95.06 185 ARG A O 1
ATOM 1578 N N . ILE A 1 186 ? -19.094 -8.242 1.932 1 95.94 186 ILE A N 1
ATOM 1579 C CA . ILE A 1 186 ? -17.938 -7.41 1.604 1 95.94 186 ILE A CA 1
ATOM 1580 C C . ILE A 1 186 ? -18.125 -6.805 0.213 1 95.94 186 ILE A C 1
ATOM 1582 O O . ILE A 1 186 ? -18.359 -7.523 -0.759 1 95.94 186 ILE A O 1
ATOM 1586 N N . TYR A 1 187 ? -18.016 -5.496 0.127 1 96.62 187 TYR A N 1
ATOM 1587 C CA . TYR A 1 187 ? -18.188 -4.773 -1.129 1 96.62 187 TYR A CA 1
ATOM 1588 C C . TYR A 1 187 ? -16.922 -4.023 -1.502 1 96.62 187 TYR A C 1
ATOM 1590 O O . TYR A 1 187 ? -16.422 -3.193 -0.732 1 96.62 187 TYR A O 1
ATOM 1598 N N . ALA A 1 188 ? -16.375 -4.363 -2.678 1 95.88 188 ALA A N 1
ATOM 1599 C CA . ALA A 1 188 ? -15.305 -3.533 -3.203 1 95.88 188 ALA A CA 1
ATOM 1600 C C . ALA A 1 188 ? -15.82 -2.168 -3.646 1 95.88 188 ALA A C 1
ATOM 1602 O O . ALA A 1 188 ? -16.766 -2.084 -4.43 1 95.88 188 ALA A O 1
ATOM 1603 N N . LEU A 1 189 ? -15.188 -1.131 -3.271 1 95.31 189 LEU A N 1
ATOM 1604 C CA . LEU A 1 189 ? -15.734 0.203 -3.496 1 95.31 189 LEU A CA 1
ATOM 1605 C C . LEU A 1 189 ? -15.617 0.601 -4.965 1 95.31 189 LEU A C 1
ATOM 1607 O O . LEU A 1 189 ? -16.406 1.396 -5.461 1 95.31 189 LEU A O 1
ATOM 1611 N N . ASP A 1 190 ? -14.617 0.077 -5.652 1 91.69 190 ASP A N 1
ATOM 1612 C CA . ASP A 1 190 ? -14.414 0.416 -7.059 1 91.69 190 ASP A CA 1
ATOM 1613 C C . ASP A 1 190 ? -15.508 -0.195 -7.93 1 91.69 190 ASP A C 1
ATOM 1615 O O . ASP A 1 190 ? -15.594 0.098 -9.125 1 91.69 190 ASP A O 1
ATOM 1619 N N . ARG A 1 191 ? -16.375 -0.981 -7.309 1 94.56 191 ARG A N 1
ATOM 1620 C CA . ARG A 1 191 ? -17.453 -1.64 -8.055 1 94.56 191 ARG A CA 1
ATOM 1621 C C . ARG A 1 191 ? -18.812 -1.02 -7.73 1 94.56 191 ARG A C 1
ATOM 1623 O O . ARG A 1 191 ? -19.828 -1.463 -8.242 1 94.56 191 ARG A O 1
ATOM 1630 N N . ILE A 1 192 ? -18.797 -0.075 -6.938 1 95.06 192 ILE A N 1
ATOM 1631 C CA . ILE A 1 192 ? -20.016 0.661 -6.629 1 95.06 192 ILE A CA 1
ATOM 1632 C C . ILE A 1 192 ? -20.281 1.699 -7.715 1 95.06 192 ILE A C 1
ATOM 1634 O O . ILE A 1 192 ? -19.422 2.525 -8.016 1 95.06 192 ILE A O 1
ATOM 1638 N N . LYS A 1 193 ? -21.438 1.625 -8.227 1 93.19 193 LYS A N 1
ATOM 1639 C CA . LYS A 1 193 ? -21.812 2.549 -9.289 1 93.19 193 LYS A CA 1
ATOM 1640 C C . LYS A 1 193 ? -22.469 3.805 -8.727 1 93.19 193 LYS A C 1
ATOM 1642 O O . LYS A 1 193 ? -22.328 4.895 -9.281 1 93.19 193 LYS A O 1
ATOM 1647 N N . ASP A 1 194 ? -23.234 3.559 -7.699 1 93.31 194 ASP A N 1
ATOM 1648 C CA . ASP A 1 194 ? -23.938 4.645 -7.027 1 93.31 194 ASP A CA 1
ATOM 1649 C C . ASP A 1 194 ? -24.141 4.336 -5.547 1 93.31 194 ASP A C 1
ATOM 1651 O O . ASP A 1 194 ? -24.172 3.17 -5.148 1 93.31 194 ASP A O 1
ATOM 1655 N N . LEU A 1 195 ? -24.234 5.418 -4.77 1 95.31 195 LEU A N 1
ATOM 1656 C CA . LEU A 1 195 ? -24.375 5.289 -3.322 1 95.31 195 LEU A CA 1
ATOM 1657 C C . LEU A 1 195 ? -25.219 6.426 -2.758 1 95.31 195 LEU A C 1
ATOM 1659 O O . LEU A 1 195 ? -25.047 7.586 -3.131 1 95.31 195 LEU A O 1
ATOM 1663 N N . LYS A 1 196 ? -26.219 6.062 -1.956 1 94.44 196 LYS A N 1
ATOM 1664 C CA . LYS A 1 196 ? -27.078 7.039 -1.294 1 94.44 196 LYS A CA 1
ATOM 1665 C C . LYS A 1 196 ? -27.141 6.785 0.21 1 94.44 196 LYS A C 1
ATOM 1667 O O . LYS A 1 196 ? -27.25 5.637 0.646 1 94.44 196 LYS A O 1
ATOM 1672 N N . ILE A 1 197 ? -27.047 7.832 0.978 1 93.81 197 ILE A N 1
ATOM 1673 C CA . ILE A 1 197 ? -27.234 7.75 2.422 1 93.81 197 ILE A CA 1
ATOM 1674 C C . ILE A 1 197 ? -28.719 7.832 2.758 1 93.81 197 ILE A C 1
ATOM 1676 O O . ILE A 1 197 ? -29.422 8.734 2.291 1 93.81 197 ILE A O 1
ATOM 1680 N N . VAL A 1 198 ? -29.094 6.836 3.498 1 92.19 198 VAL A N 1
ATOM 1681 C CA . VAL A 1 198 ? -30.469 6.801 3.953 1 92.19 198 VAL A CA 1
ATOM 1682 C C . VAL A 1 198 ? -30.578 7.445 5.336 1 92.19 198 VAL A C 1
ATOM 1684 O O . VAL A 1 198 ? -29.781 7.156 6.227 1 92.19 198 VAL A O 1
ATOM 1687 N N . ASN A 1 199 ? -31.406 8.383 5.527 1 89.19 199 ASN A N 1
ATOM 1688 C CA . ASN A 1 199 ? -31.562 9.047 6.816 1 89.19 199 ASN A CA 1
ATOM 1689 C C . ASN A 1 199 ? -32.25 8.125 7.832 1 89.19 199 ASN A C 1
ATOM 1691 O O . ASN A 1 199 ? -33.281 8.492 8.422 1 89.19 199 ASN A O 1
ATOM 1695 N N . GLU A 1 200 ? -31.844 6.93 7.91 1 95 200 GLU A N 1
ATOM 1696 C CA . GLU A 1 200 ? -32.219 5.938 8.914 1 95 200 GLU A CA 1
ATOM 1697 C C . GLU A 1 200 ? -31 5.348 9.609 1 95 200 GLU A C 1
ATOM 1699 O O . GLU A 1 200 ? -30.047 4.945 8.945 1 95 200 GLU A O 1
ATOM 1704 N N . SER A 1 201 ? -31.109 5.297 10.852 1 94.62 201 SER A N 1
ATOM 1705 C CA . SER A 1 201 ? -29.984 4.801 11.625 1 94.62 201 SER A CA 1
ATOM 1706 C C . SER A 1 201 ? -30.094 3.299 11.867 1 94.62 201 SER A C 1
ATOM 1708 O O . SER A 1 201 ? -31.156 2.715 11.695 1 94.62 201 SER A O 1
ATOM 1710 N N . PHE A 1 202 ? -29 2.635 12.141 1 94.94 202 PHE A N 1
ATOM 1711 C CA . PHE A 1 202 ? -28.922 1.251 12.594 1 94.94 202 PHE A CA 1
ATOM 1712 C C . PHE A 1 202 ? -28.094 1.141 13.867 1 94.94 202 PHE A C 1
ATOM 1714 O O . PHE A 1 202 ? -27.406 2.092 14.258 1 94.94 202 PHE A O 1
ATOM 1721 N N . SER A 1 203 ? -28.297 0.017 14.555 1 90.75 203 SER A N 1
ATOM 1722 C CA . SER A 1 203 ? -27.5 -0.25 15.742 1 90.75 203 SER A CA 1
ATOM 1723 C C . SER A 1 203 ? -26.328 -1.187 15.43 1 90.75 203 SER A C 1
ATOM 1725 O O . SER A 1 203 ? -26.531 -2.289 14.922 1 90.75 203 SER A O 1
ATOM 1727 N N . LEU A 1 204 ? -25.25 -0.685 15.68 1 86.62 204 LEU A N 1
ATOM 1728 C CA . LEU A 1 204 ? -24.047 -1.509 15.5 1 86.62 204 LEU A CA 1
ATOM 1729 C C . LEU A 1 204 ? -23.984 -2.605 16.562 1 86.62 204 LEU A C 1
ATOM 1731 O O . LEU A 1 204 ? -24.297 -2.361 17.734 1 86.62 204 LEU A O 1
ATOM 1735 N N . ASP A 1 205 ? -23.719 -3.76 16.141 1 81.5 205 ASP A N 1
ATOM 1736 C CA . ASP A 1 205 ? -23.531 -4.828 17.109 1 81.5 205 ASP A CA 1
ATOM 1737 C C . ASP A 1 205 ? -22.406 -4.488 18.094 1 81.5 205 ASP A C 1
ATOM 1739 O O . ASP A 1 205 ? -21.297 -4.176 17.688 1 81.5 205 ASP A O 1
ATOM 1743 N N . ASN A 1 206 ? -22.672 -4.418 19.328 1 74.94 206 ASN A N 1
ATOM 1744 C CA . ASN A 1 206 ? -21.719 -4.035 20.359 1 74.94 206 ASN A CA 1
ATOM 1745 C C . ASN A 1 206 ? -20.484 -4.922 20.344 1 74.94 206 ASN A C 1
ATOM 1747 O O . ASN A 1 206 ? -19.406 -4.508 20.797 1 74.94 206 ASN A O 1
ATOM 1751 N N . ASP A 1 207 ? -20.672 -6.047 19.812 1 78.69 207 ASP A N 1
ATOM 1752 C CA . ASP A 1 207 ? -19.578 -7.016 19.859 1 78.69 207 ASP A CA 1
ATOM 1753 C C . ASP A 1 207 ? -18.781 -7 18.562 1 78.69 207 ASP A C 1
ATOM 1755 O O . ASP A 1 207 ? -17.812 -7.746 18.406 1 78.69 207 ASP A O 1
ATOM 1759 N N . PHE A 1 208 ? -19.172 -6.051 17.734 1 83.38 208 PHE A N 1
ATOM 1760 C CA . PHE A 1 208 ? -18.453 -6.082 16.469 1 83.38 208 PHE A CA 1
ATOM 1761 C C . PHE A 1 208 ? -17.062 -5.469 16.609 1 83.38 208 PHE A C 1
ATOM 1763 O O . PHE A 1 208 ? -16.922 -4.375 17.156 1 83.38 208 PHE A O 1
ATOM 1770 N N . ASP A 1 209 ? -16.047 -6.18 16.203 1 84.06 209 ASP A N 1
ATOM 1771 C CA . ASP A 1 209 ? -14.656 -5.742 16.109 1 84.06 209 ASP A CA 1
ATOM 1772 C C . ASP A 1 209 ? -14.047 -6.137 14.758 1 84.06 209 ASP A C 1
ATOM 1774 O O . ASP A 1 209 ? -14.023 -7.32 14.406 1 84.06 209 ASP A O 1
ATOM 1778 N N . ALA A 1 210 ? -13.648 -5.133 14.086 1 87.5 210 ALA A N 1
ATOM 1779 C CA . ALA A 1 210 ? -13.141 -5.359 12.734 1 87.5 210 ALA A CA 1
ATOM 1780 C C . ALA A 1 210 ? -11.922 -6.281 12.758 1 87.5 210 ALA A C 1
ATOM 1782 O O . ALA A 1 210 ? -11.789 -7.16 11.906 1 87.5 210 ALA A O 1
ATOM 1783 N N . LYS A 1 211 ? -11.031 -6.082 13.711 1 86.19 211 LYS A N 1
ATOM 1784 C CA . LYS A 1 211 ? -9.844 -6.93 13.82 1 86.19 211 LYS A CA 1
ATOM 1785 C C . LYS A 1 211 ? -10.234 -8.383 14.078 1 86.19 211 LYS A C 1
ATOM 1787 O O . LYS A 1 211 ? -9.664 -9.297 13.484 1 86.19 211 LYS A O 1
ATOM 1792 N N . ASP A 1 212 ? -11.211 -8.531 14.914 1 89.31 212 ASP A N 1
ATOM 1793 C CA . ASP A 1 212 ? -11.688 -9.875 15.219 1 89.31 212 ASP A CA 1
ATOM 1794 C C . ASP A 1 212 ? -12.344 -10.516 14 1 89.31 212 ASP A C 1
ATOM 1796 O O . ASP A 1 212 ? -12.203 -11.719 13.766 1 89.31 212 ASP A O 1
ATOM 1800 N N . TYR A 1 213 ? -13.055 -9.727 13.297 1 92 213 TYR A N 1
ATOM 1801 C CA . TYR A 1 213 ? -13.75 -10.219 12.109 1 92 213 TYR A CA 1
ATOM 1802 C C . TYR A 1 213 ? -12.766 -10.812 11.109 1 92 213 TYR A C 1
ATOM 1804 O O . TYR A 1 213 ? -13.07 -11.812 10.453 1 92 213 TYR A O 1
ATOM 1812 N N . PHE A 1 214 ? -11.57 -10.258 11.031 1 93.88 214 PHE A N 1
ATOM 1813 C CA . PHE A 1 214 ? -10.602 -10.695 10.039 1 93.88 214 PHE A CA 1
ATOM 1814 C C . PHE A 1 214 ? -9.477 -11.484 10.688 1 93.88 214 PHE A C 1
ATOM 1816 O O . PHE A 1 214 ? -8.461 -11.781 10.047 1 93.88 214 PHE A O 1
ATOM 1823 N N . GLU A 1 215 ? -9.57 -11.828 11.875 1 92.94 215 GLU A N 1
ATOM 1824 C CA . GLU A 1 215 ? -8.492 -12.438 12.648 1 92.94 215 GLU A CA 1
ATOM 1825 C C . GLU A 1 215 ? -7.953 -13.688 11.945 1 92.94 215 GLU A C 1
ATOM 1827 O O . GLU A 1 215 ? -6.746 -13.922 11.93 1 92.94 215 GLU A O 1
ATOM 1832 N N . ASN A 1 216 ? -8.867 -14.453 11.344 1 96.12 216 ASN A N 1
ATOM 1833 C CA . ASN A 1 216 ? -8.461 -15.711 10.734 1 96.12 216 ASN A CA 1
ATOM 1834 C C . ASN A 1 216 ? -8.469 -15.633 9.211 1 96.12 216 ASN A C 1
ATOM 1836 O O . ASN A 1 216 ? -8.578 -16.656 8.531 1 96.12 216 ASN A O 1
ATOM 1840 N N . SER A 1 217 ? -8.438 -14.438 8.742 1 95.19 217 SER A N 1
ATOM 1841 C CA . SER A 1 217 ? -8.398 -14.227 7.301 1 95.19 217 SER A CA 1
ATOM 1842 C C . SER A 1 217 ? -7.012 -13.781 6.848 1 95.19 217 SER A C 1
ATOM 1844 O O . SER A 1 217 ? -6.336 -13.031 7.551 1 95.19 217 SER A O 1
ATOM 1846 N N . PHE A 1 218 ? -6.578 -14.289 5.73 1 94.88 218 PHE A N 1
ATOM 1847 C CA . PHE A 1 218 ? -5.324 -13.836 5.141 1 94.88 218 PHE A CA 1
ATOM 1848 C C . PHE A 1 218 ? -5.453 -12.406 4.621 1 94.88 218 PHE A C 1
ATOM 1850 O O . PHE A 1 218 ? -4.555 -11.586 4.82 1 94.88 218 PHE A O 1
ATOM 1857 N N . GLY A 1 219 ? -6.555 -12.195 3.977 1 93.69 219 GLY A N 1
ATOM 1858 C CA . GLY A 1 219 ? -6.801 -10.906 3.344 1 93.69 219 GLY A CA 1
ATOM 1859 C C . GLY A 1 219 ? -8.219 -10.406 3.539 1 93.69 219 GLY A C 1
ATOM 1860 O O . GLY A 1 219 ? -8.672 -10.242 4.672 1 93.69 219 GLY A O 1
ATOM 1861 N N . ILE A 1 220 ? -8.945 -10.273 2.43 1 94.44 220 ILE A N 1
ATOM 1862 C CA . ILE A 1 220 ? -10.234 -9.594 2.461 1 94.44 220 ILE A CA 1
ATOM 1863 C C . ILE A 1 220 ? -11.359 -10.617 2.451 1 94.44 220 ILE A C 1
ATOM 1865 O O . ILE A 1 220 ? -12.5 -10.305 2.807 1 94.44 220 ILE A O 1
ATOM 1869 N N . ILE A 1 221 ? -11.086 -11.852 2.092 1 94.06 221 ILE A N 1
ATOM 1870 C CA . ILE A 1 221 ? -12.133 -12.859 1.931 1 94.06 221 ILE A CA 1
ATOM 1871 C C . ILE A 1 221 ? -12.406 -13.531 3.271 1 94.06 221 ILE A C 1
ATOM 1873 O O . ILE A 1 221 ? -11.492 -14.086 3.895 1 94.06 221 ILE A O 1
ATOM 1877 N N . VAL A 1 222 ? -13.672 -13.383 3.699 1 91.94 222 VAL A N 1
ATOM 1878 C CA . VAL A 1 222 ? -14.141 -14.062 4.898 1 91.94 222 VAL A CA 1
ATOM 1879 C C . VAL A 1 222 ? -15.203 -15.094 4.527 1 91.94 222 VAL A C 1
ATOM 1881 O O . VAL A 1 222 ? -16.344 -14.734 4.223 1 91.94 222 VAL A O 1
ATOM 1884 N N . ASP A 1 223 ? -14.805 -16.188 4.047 1 88.69 223 ASP A N 1
ATOM 1885 C CA . ASP A 1 223 ? -15.727 -17.281 3.711 1 88.69 223 ASP A CA 1
ATOM 1886 C C . ASP A 1 223 ? -16.062 -18.109 4.945 1 88.69 223 ASP A C 1
ATOM 1888 O O . ASP A 1 223 ? -15.266 -18.938 5.375 1 88.69 223 ASP A O 1
ATOM 1892 N N . GLU A 1 224 ? -17.25 -17.953 5.402 1 83.75 224 GLU A N 1
ATOM 1893 C CA . GLU A 1 224 ? -17.656 -18.594 6.648 1 83.75 224 GLU A CA 1
ATOM 1894 C C . GLU A 1 224 ? -17.828 -20.094 6.453 1 83.75 224 GLU A C 1
ATOM 1896 O O . GLU A 1 224 ? -17.891 -20.844 7.43 1 83.75 224 GLU A O 1
ATOM 1901 N N . SER A 1 225 ? -17.844 -20.453 5.23 1 89.06 225 SER A N 1
ATOM 1902 C CA . SER A 1 225 ? -18 -21.875 4.961 1 89.06 225 SER A CA 1
ATOM 1903 C C . SER A 1 225 ? -16.672 -22.609 5.137 1 89.06 225 SER A C 1
ATOM 1905 O O . SER A 1 225 ? -16.641 -23.828 5.238 1 89.06 225 SER A O 1
ATOM 1907 N N . ILE A 1 226 ? -15.641 -21.922 5.148 1 93 226 ILE A N 1
ATOM 1908 C CA . ILE A 1 226 ? -14.312 -22.484 5.383 1 93 226 ILE A CA 1
ATOM 1909 C C . ILE A 1 226 ? -13.891 -22.219 6.828 1 93 226 ILE A C 1
ATOM 1911 O O . ILE A 1 226 ? -13.875 -21.078 7.277 1 93 226 ILE A O 1
ATOM 1915 N N . SER A 1 227 ? -13.602 -23.219 7.535 1 93.69 227 SER A N 1
ATOM 1916 C CA . SER A 1 227 ? -13.203 -23.078 8.93 1 93.69 227 SER A CA 1
ATOM 1917 C C . SER A 1 227 ? -11.734 -22.688 9.039 1 93.69 227 SER A C 1
ATOM 1919 O O . SER A 1 227 ? -10.914 -23.062 8.203 1 93.69 227 SER A O 1
ATOM 1921 N N . ALA A 1 228 ? -11.508 -21.906 10.086 1 96.69 228 ALA A N 1
ATOM 1922 C CA . ALA A 1 228 ? -10.109 -21.656 10.406 1 96.69 228 ALA A CA 1
ATOM 1923 C C . ALA A 1 228 ? -9.422 -22.938 10.883 1 96.69 228 ALA A C 1
ATOM 1925 O O . ALA A 1 228 ? -9.992 -23.703 11.648 1 96.69 228 ALA A O 1
ATOM 1926 N N . GLU A 1 229 ? -8.242 -23.172 10.367 1 97.5 229 GLU A N 1
ATOM 1927 C CA . GLU A 1 229 ? -7.508 -24.359 10.766 1 97.5 229 GLU A CA 1
ATOM 1928 C C . GLU A 1 229 ? -6.008 -24.172 10.586 1 97.5 229 GLU A C 1
ATOM 1930 O O . GLU A 1 229 ? -5.562 -23.141 10.078 1 97.5 229 GLU A O 1
ATOM 1935 N N . LYS A 1 230 ? -5.324 -25.172 11.047 1 98.19 230 LYS A N 1
ATOM 1936 C CA . LYS A 1 230 ? -3.869 -25.156 10.922 1 98.19 230 LYS A CA 1
ATOM 1937 C C . LYS A 1 230 ? -3.43 -25.438 9.492 1 98.19 230 LYS A C 1
ATOM 1939 O O . LYS A 1 230 ? -3.857 -26.438 8.891 1 98.19 230 LYS A O 1
ATOM 1944 N N . VAL A 1 231 ? -2.646 -24.562 8.922 1 98.56 231 VAL A N 1
ATOM 1945 C CA . VAL A 1 231 ? -2.082 -24.719 7.582 1 98.56 231 VAL A CA 1
ATOM 1946 C C . VAL A 1 231 ? -0.558 -24.766 7.672 1 98.56 231 VAL A C 1
ATOM 1948 O O . VAL A 1 231 ? 0.068 -23.891 8.258 1 98.56 231 VAL A O 1
ATOM 1951 N N . THR A 1 232 ? 0.035 -25.766 7.098 1 98.56 232 THR A N 1
ATOM 1952 C CA . THR A 1 232 ? 1.486 -25.906 7.086 1 98.56 232 THR A CA 1
ATOM 1953 C C . THR A 1 232 ? 2.025 -25.844 5.66 1 98.56 232 THR A C 1
ATOM 1955 O O . THR A 1 232 ? 1.508 -26.516 4.762 1 98.56 232 THR A O 1
ATOM 1958 N N . ILE A 1 233 ? 3.025 -25.078 5.512 1 98.25 233 ILE A N 1
ATOM 1959 C CA . ILE A 1 233 ? 3.648 -24.984 4.195 1 98.25 233 ILE A CA 1
ATOM 1960 C C . ILE A 1 233 ? 5.148 -25.25 4.312 1 98.25 233 ILE A C 1
ATOM 1962 O O . ILE A 1 233 ? 5.754 -24.969 5.352 1 98.25 233 ILE A O 1
ATOM 1966 N N . LYS A 1 234 ? 5.68 -25.812 3.277 1 98.06 234 LYS A N 1
ATOM 1967 C CA . LYS A 1 234 ? 7.113 -26.016 3.104 1 98.06 234 LYS A CA 1
ATOM 1968 C C . LYS A 1 234 ? 7.711 -24.969 2.176 1 98.06 234 LYS A C 1
ATOM 1970 O O . LYS A 1 234 ? 7.289 -24.828 1.025 1 98.06 234 LYS A O 1
ATOM 1975 N N . VAL A 1 235 ? 8.68 -24.25 2.707 1 97.19 235 VAL A N 1
ATOM 1976 C CA . VAL A 1 235 ? 9.242 -23.125 1.978 1 97.19 235 VAL A CA 1
ATOM 1977 C C . VAL A 1 235 ? 10.727 -23.359 1.727 1 97.19 235 VAL A C 1
ATOM 1979 O O . VAL A 1 235 ? 11.484 -23.656 2.658 1 97.19 235 VAL A O 1
ATOM 1982 N N . GLU A 1 236 ? 11.133 -23.188 0.493 1 94.5 236 GLU A N 1
ATOM 1983 C CA . GLU A 1 236 ? 12.547 -23.328 0.152 1 94.5 236 GLU A CA 1
ATOM 1984 C C . GLU A 1 236 ? 13.398 -22.328 0.919 1 94.5 236 GLU A C 1
ATOM 1986 O O . GLU A 1 236 ? 12.938 -21.219 1.228 1 94.5 236 GLU A O 1
ATOM 1991 N N . LYS A 1 237 ? 14.594 -22.594 1.136 1 88.5 237 LYS A N 1
ATOM 1992 C CA . LYS A 1 237 ? 15.508 -21.812 1.969 1 88.5 237 LYS A CA 1
ATOM 1993 C C . LYS A 1 237 ? 15.609 -20.375 1.468 1 88.5 237 LYS A C 1
ATOM 1995 O O . LYS A 1 237 ? 15.57 -19.438 2.26 1 88.5 237 LYS A O 1
ATOM 2000 N N . SER A 1 238 ? 15.711 -20.281 0.187 1 82.56 238 SER A N 1
ATOM 2001 C CA . SER A 1 238 ? 15.906 -18.953 -0.392 1 82.56 238 SER A CA 1
ATOM 2002 C C . SER A 1 238 ? 14.719 -18.047 -0.104 1 82.56 238 SER A C 1
ATOM 2004 O O . SER A 1 238 ? 14.883 -16.828 0.022 1 82.56 238 SER A O 1
ATOM 2006 N N . LYS A 1 239 ? 13.547 -18.609 0.045 1 90.38 239 LYS A N 1
ATOM 2007 C CA . LYS A 1 239 ? 12.312 -17.844 0.222 1 90.38 239 LYS A CA 1
ATOM 2008 C C . LYS A 1 239 ? 11.961 -17.703 1.7 1 90.38 239 LYS A C 1
ATOM 2010 O O . LYS A 1 239 ? 11.156 -16.844 2.074 1 90.38 239 LYS A O 1
ATOM 2015 N N . SER A 1 240 ? 12.578 -18.453 2.541 1 91.81 240 SER A N 1
ATOM 2016 C CA . SER A 1 240 ? 12.227 -18.5 3.955 1 91.81 240 SER A CA 1
ATOM 2017 C C . SER A 1 240 ? 12.492 -17.156 4.633 1 91.81 240 SER A C 1
ATOM 2019 O O . SER A 1 240 ? 11.719 -16.719 5.488 1 91.81 240 SER A O 1
ATOM 2021 N N . ASN A 1 241 ? 13.578 -16.516 4.246 1 89.44 241 ASN A N 1
ATOM 2022 C CA . ASN A 1 241 ? 13.938 -15.234 4.848 1 89.44 241 ASN A CA 1
ATOM 2023 C C . ASN A 1 241 ? 12.898 -14.164 4.523 1 89.44 241 ASN A C 1
ATOM 2025 O O . ASN A 1 241 ? 12.656 -13.266 5.336 1 89.44 241 ASN A O 1
ATOM 2029 N N . PHE A 1 242 ? 12.297 -14.305 3.359 1 90.81 242 PHE A N 1
ATOM 2030 C CA . PHE A 1 242 ? 11.25 -13.359 2.973 1 90.81 242 PHE A CA 1
ATOM 2031 C C . PHE A 1 242 ? 10.055 -13.469 3.904 1 90.81 242 PHE A C 1
ATOM 2033 O O . PHE A 1 242 ? 9.539 -12.453 4.383 1 90.81 242 PHE A O 1
ATOM 2040 N N . LEU A 1 243 ? 9.68 -14.656 4.246 1 93.38 243 LEU A N 1
ATOM 2041 C CA . LEU A 1 243 ? 8.508 -14.883 5.09 1 93.38 243 LEU A CA 1
ATOM 2042 C C . LEU A 1 243 ? 8.82 -14.547 6.547 1 93.38 243 LEU A C 1
ATOM 2044 O O . LEU A 1 243 ? 7.938 -14.133 7.297 1 93.38 243 LEU A O 1
ATOM 2048 N N . LYS A 1 244 ? 10.102 -14.719 6.871 1 91.81 244 LYS A N 1
ATOM 2049 C CA . LYS A 1 244 ? 10.508 -14.375 8.227 1 91.81 244 LYS A CA 1
ATOM 2050 C C . LYS A 1 244 ? 10.469 -12.859 8.445 1 91.81 244 LYS A C 1
ATOM 2052 O O . LYS A 1 244 ? 10.078 -12.391 9.516 1 91.81 244 LYS A O 1
ATOM 2057 N N . SER A 1 245 ? 10.844 -12.156 7.441 1 89.75 245 SER A N 1
ATOM 2058 C CA . SER A 1 245 ? 10.891 -10.703 7.535 1 89.75 245 SER A CA 1
ATOM 2059 C C . SER A 1 245 ? 9.492 -10.102 7.441 1 89.75 245 SER A C 1
ATOM 2061 O O . SER A 1 245 ? 9.203 -9.094 8.094 1 89.75 245 SER A O 1
ATOM 2063 N N . LEU A 1 246 ? 8.711 -10.68 6.598 1 91.25 246 LEU A N 1
ATOM 2064 C CA . LEU A 1 246 ? 7.328 -10.242 6.418 1 91.25 246 LEU A CA 1
ATOM 2065 C C . LEU A 1 246 ? 6.375 -11.43 6.438 1 91.25 246 LEU A C 1
ATOM 2067 O O . LEU A 1 246 ? 6.031 -11.969 5.383 1 91.25 246 LEU A O 1
ATOM 2071 N N . PRO A 1 247 ? 5.859 -11.68 7.559 1 93.88 247 PRO A N 1
ATOM 2072 C CA . PRO A 1 247 ? 4.98 -12.844 7.68 1 93.88 247 PRO A CA 1
ATOM 2073 C C . PRO A 1 247 ? 3.703 -12.711 6.855 1 93.88 247 PRO A C 1
ATOM 2075 O O . PRO A 1 247 ? 3.168 -11.602 6.715 1 93.88 247 PRO A O 1
ATOM 2078 N N . LEU A 1 248 ? 3.172 -13.836 6.344 1 94.88 248 LEU A N 1
ATOM 2079 C CA . LEU A 1 248 ? 1.939 -13.852 5.562 1 94.88 248 LEU A CA 1
ATOM 2080 C C . LEU A 1 248 ? 0.73 -13.57 6.449 1 94.88 248 LEU A C 1
ATOM 2082 O O . LEU A 1 248 ? -0.282 -13.047 5.977 1 94.88 248 LEU A O 1
ATOM 2086 N N . HIS A 1 249 ? 0.812 -13.922 7.68 1 95.38 249 HIS A N 1
ATOM 2087 C CA . HIS A 1 249 ? -0.255 -13.852 8.672 1 95.38 249 HIS A CA 1
ATOM 2088 C C . HIS A 1 249 ? 0.312 -13.719 10.086 1 95.38 249 HIS A C 1
ATOM 2090 O O . HIS A 1 249 ? 1.407 -14.211 10.367 1 95.38 249 HIS A O 1
ATOM 2096 N N . HIS A 1 250 ? -0.434 -13.125 10.93 1 91.94 250 HIS A N 1
ATOM 2097 C CA . HIS A 1 250 ? 0.068 -12.867 12.273 1 91.94 250 HIS A CA 1
ATOM 2098 C C . HIS A 1 250 ? 0.271 -14.164 13.047 1 91.94 250 HIS A C 1
ATOM 2100 O O . HIS A 1 250 ? 1.089 -14.219 13.969 1 91.94 250 HIS A O 1
ATOM 2106 N N . SER A 1 251 ? -0.38 -15.242 12.688 1 96.69 251 SER A N 1
ATOM 2107 C CA . SER A 1 251 ? -0.292 -16.516 13.391 1 96.69 251 SER A CA 1
ATOM 2108 C C . SER A 1 251 ? 0.909 -17.328 12.914 1 96.69 251 SER A C 1
ATOM 2110 O O . SER A 1 251 ? 1.107 -18.469 13.344 1 96.69 251 SER A O 1
ATOM 2112 N N . GLN A 1 252 ? 1.709 -16.766 12.031 1 97.5 252 GLN A N 1
ATOM 2113 C CA . GLN A 1 252 ? 2.826 -17.5 11.438 1 97.5 252 GLN A CA 1
ATOM 2114 C C . GLN A 1 252 ? 3.789 -18 12.516 1 97.5 252 GLN A C 1
ATOM 2116 O O . GLN A 1 252 ? 4.184 -17.234 13.398 1 97.5 252 GLN A O 1
ATOM 2121 N N . LYS A 1 253 ? 4.141 -19.25 12.422 1 97.38 253 LYS A N 1
ATOM 2122 C CA . LYS A 1 253 ? 5.129 -19.875 13.289 1 97.38 253 LYS A CA 1
ATOM 2123 C C . LYS A 1 253 ? 6.121 -20.719 12.492 1 97.38 253 LYS A C 1
ATOM 2125 O O . LYS A 1 253 ? 5.73 -21.453 11.578 1 97.38 253 LYS A O 1
ATOM 2130 N N . GLU A 1 254 ? 7.328 -20.578 12.859 1 96.31 254 GLU A N 1
ATOM 2131 C CA . GLU A 1 254 ? 8.352 -21.453 12.289 1 96.31 254 GLU A CA 1
ATOM 2132 C C . GLU A 1 254 ? 8.445 -22.766 13.062 1 96.31 254 GLU A C 1
ATOM 2134 O O . GLU A 1 254 ? 8.789 -22.781 14.242 1 96.31 254 GLU A O 1
ATOM 2139 N N . ILE A 1 255 ? 8.227 -23.828 12.484 1 95.88 255 ILE A N 1
ATOM 2140 C CA . ILE A 1 255 ? 8.117 -25.109 13.164 1 95.88 255 ILE A CA 1
ATOM 2141 C C . ILE A 1 255 ? 9.453 -25.844 13.086 1 95.88 255 ILE A C 1
ATOM 2143 O O . ILE A 1 255 ? 9.867 -26.5 14.055 1 95.88 255 ILE A O 1
ATOM 2147 N N . LYS A 1 256 ? 9.992 -25.891 11.914 1 93.62 256 LYS A N 1
ATOM 2148 C CA . LYS A 1 256 ? 11.227 -26.625 11.664 1 93.62 256 LYS A CA 1
ATOM 2149 C C . LYS A 1 256 ? 12.031 -25.984 10.547 1 93.62 256 LYS A C 1
ATOM 2151 O O . LYS A 1 256 ? 11.469 -25.531 9.539 1 93.62 256 LYS A O 1
ATOM 2156 N N . THR A 1 257 ? 13.266 -25.891 10.82 1 91.75 257 THR A N 1
ATOM 2157 C CA . THR A 1 257 ? 14.18 -25.391 9.797 1 91.75 257 THR A CA 1
ATOM 2158 C C . THR A 1 257 ? 15.258 -26.422 9.477 1 91.75 257 THR A C 1
ATOM 2160 O O . THR A 1 257 ? 15.953 -26.891 10.375 1 91.75 257 THR A O 1
ATOM 2163 N N . GLU A 1 258 ? 15.281 -26.797 8.25 1 92.62 258 GLU A N 1
ATOM 2164 C CA . GLU A 1 258 ? 16.297 -27.703 7.742 1 92.62 258 GLU A CA 1
ATOM 2165 C C . GLU A 1 258 ? 17.266 -26.984 6.812 1 92.62 258 GLU A C 1
ATOM 2167 O O . GLU A 1 258 ? 17.203 -25.766 6.652 1 92.62 258 GLU A O 1
ATOM 2172 N N . ASP A 1 259 ? 18.156 -27.781 6.219 1 89.12 259 ASP A N 1
ATOM 2173 C CA . ASP A 1 259 ? 19.188 -27.172 5.383 1 89.12 259 ASP A CA 1
ATOM 2174 C C . ASP A 1 259 ? 18.594 -26.562 4.121 1 89.12 259 ASP A C 1
ATOM 2176 O O . ASP A 1 259 ? 19.047 -25.531 3.646 1 89.12 259 ASP A O 1
ATOM 2180 N N . ASN A 1 260 ? 17.531 -27.188 3.633 1 91.88 260 ASN A N 1
ATOM 2181 C CA . ASN A 1 260 ? 17.078 -26.766 2.312 1 91.88 260 ASN A CA 1
ATOM 2182 C C . ASN A 1 260 ? 15.68 -26.156 2.369 1 91.88 260 ASN A C 1
ATOM 2184 O O . ASN A 1 260 ? 15.188 -25.641 1.371 1 91.88 260 ASN A O 1
ATOM 2188 N N . TYR A 1 261 ? 15.023 -26.312 3.523 1 95.25 261 TYR A N 1
ATOM 2189 C CA . TYR A 1 261 ? 13.672 -25.781 3.584 1 95.25 261 TYR A CA 1
ATOM 2190 C C . TYR A 1 261 ? 13.289 -25.422 5.016 1 95.25 261 TYR A C 1
ATOM 2192 O O . TYR A 1 261 ? 13.984 -25.797 5.961 1 95.25 261 TYR A O 1
ATOM 2200 N N . THR A 1 262 ? 12.266 -24.641 5.176 1 96.75 262 THR A N 1
ATOM 2201 C CA . THR A 1 262 ? 11.656 -24.297 6.457 1 96.75 262 THR A CA 1
ATOM 2202 C C . THR A 1 262 ? 10.156 -24.594 6.434 1 96.75 262 THR A C 1
ATOM 2204 O O . THR A 1 262 ? 9.484 -24.328 5.43 1 96.75 262 THR A O 1
ATOM 2207 N N . LEU A 1 263 ? 9.688 -25.156 7.496 1 98.12 263 LEU A N 1
ATOM 2208 C CA . LEU A 1 263 ? 8.25 -25.375 7.645 1 98.12 263 LEU A CA 1
ATOM 2209 C C . LEU A 1 263 ? 7.605 -24.25 8.438 1 98.12 263 LEU A C 1
ATOM 2211 O O . LEU A 1 263 ? 8.047 -23.922 9.547 1 98.12 263 LEU A O 1
ATOM 2215 N N . PHE A 1 264 ? 6.625 -23.641 7.844 1 98.25 264 PHE A N 1
ATOM 2216 C CA . PHE A 1 264 ? 5.844 -22.609 8.523 1 98.25 264 PHE A CA 1
ATOM 2217 C C . PHE A 1 264 ? 4.422 -23.094 8.773 1 98.25 264 PHE A C 1
ATOM 2219 O O . PHE A 1 264 ? 3.855 -23.828 7.969 1 98.25 264 PHE A O 1
ATOM 2226 N N . GLU A 1 265 ? 3.896 -22.641 9.875 1 98.5 265 GLU A N 1
ATOM 2227 C CA . GLU A 1 265 ? 2.523 -22.969 10.242 1 98.5 265 GLU A CA 1
ATOM 2228 C C . GLU A 1 265 ? 1.697 -21.703 10.477 1 98.5 265 GLU A C 1
ATOM 2230 O O . GLU A 1 265 ? 2.201 -20.719 11.023 1 98.5 265 GLU A O 1
ATOM 2235 N N . TYR A 1 266 ? 0.456 -21.812 10.094 1 98.31 266 TYR A N 1
ATOM 2236 C CA . TYR A 1 266 ? -0.511 -20.734 10.25 1 98.31 266 TYR A CA 1
ATOM 2237 C C . TYR A 1 266 ? -1.831 -21.266 10.797 1 98.31 266 TYR A C 1
ATOM 2239 O O . TYR A 1 266 ? -2.131 -22.453 10.68 1 98.31 266 TYR A O 1
ATOM 2247 N N . PHE A 1 267 ? -2.555 -20.422 11.484 1 98.38 267 PHE A N 1
ATOM 2248 C CA . PHE A 1 267 ? -3.949 -20.688 11.812 1 98.38 267 PHE A CA 1
ATOM 2249 C C . PHE A 1 267 ? -4.871 -19.672 11.148 1 98.38 267 PHE A C 1
ATOM 2251 O O . PHE A 1 267 ? -4.996 -18.547 11.625 1 98.38 267 PHE A O 1
ATOM 2258 N N . LEU A 1 268 ? -5.512 -20.094 10.07 1 98 268 LEU A N 1
ATOM 2259 C CA . LEU A 1 268 ? -6.352 -19.188 9.289 1 98 268 LEU A CA 1
ATOM 2260 C C . LEU A 1 268 ? -7.297 -19.969 8.383 1 98 268 LEU A C 1
ATOM 2262 O O . LEU A 1 268 ? -7.227 -21.203 8.328 1 98 268 LEU A O 1
ATOM 2266 N N . ARG A 1 269 ? -8.281 -19.234 7.758 1 97 269 ARG A N 1
ATOM 2267 C CA . ARG A 1 269 ? -9.117 -19.781 6.699 1 97 269 ARG A CA 1
ATOM 2268 C C . ARG A 1 269 ? -8.414 -19.719 5.352 1 97 269 ARG A C 1
ATOM 2270 O O . ARG A 1 269 ? -8.172 -18.625 4.824 1 97 269 ARG A O 1
ATOM 2277 N N . PRO A 1 270 ? -7.945 -20.859 4.82 1 96.88 270 PRO A N 1
ATOM 2278 C CA . PRO A 1 270 ? -7.262 -20.797 3.525 1 96.88 270 PRO A CA 1
ATOM 2279 C C . PRO A 1 270 ? -8.211 -20.484 2.371 1 96.88 270 PRO A C 1
ATOM 2281 O O . PRO A 1 270 ? -8.547 -21.375 1.587 1 96.88 270 PRO A O 1
ATOM 2284 N N . THR A 1 271 ? -8.516 -19.25 2.213 1 95.94 271 THR A N 1
ATOM 2285 C CA . THR A 1 271 ? -9.453 -18.781 1.203 1 95.94 271 THR A CA 1
ATOM 2286 C C . THR A 1 271 ? -8.734 -18.484 -0.108 1 95.94 271 THR A C 1
ATOM 2288 O O . THR A 1 271 ? -7.527 -18.719 -0.229 1 95.94 271 THR A O 1
ATOM 2291 N N . TYR A 1 272 ? -9.445 -18.062 -1.078 1 94.56 272 TYR A N 1
ATOM 2292 C CA . TYR A 1 272 ? -8.977 -17.797 -2.438 1 94.56 272 TYR A CA 1
ATOM 2293 C C . TYR A 1 272 ? -7.746 -16.906 -2.432 1 94.56 272 TYR A C 1
ATOM 2295 O O . TYR A 1 272 ? -6.777 -17.172 -3.148 1 94.56 272 TYR A O 1
ATOM 2303 N N . ASP A 1 273 ? -7.785 -15.828 -1.68 1 95.38 273 ASP A N 1
ATOM 2304 C CA . ASP A 1 273 ? -6.668 -14.883 -1.65 1 95.38 273 ASP A CA 1
ATOM 2305 C C . ASP A 1 273 ? -5.414 -15.539 -1.074 1 95.38 273 ASP A C 1
ATOM 2307 O O . ASP A 1 273 ? -4.301 -15.242 -1.506 1 95.38 273 ASP A O 1
ATOM 2311 N N . PHE A 1 274 ? -5.562 -16.391 -0.136 1 97.31 274 PHE A N 1
ATOM 2312 C CA . PHE A 1 274 ? -4.414 -17.125 0.384 1 97.31 274 PHE A CA 1
ATOM 2313 C C . PHE A 1 274 ? -3.861 -18.078 -0.668 1 97.31 274 PHE A C 1
ATOM 2315 O O . PHE A 1 274 ? -2.645 -18.188 -0.834 1 97.31 274 PHE A O 1
ATOM 2322 N N . ARG A 1 275 ? -4.758 -18.75 -1.301 1 96.81 275 ARG A N 1
ATOM 2323 C CA . ARG A 1 275 ? -4.359 -19.625 -2.395 1 96.81 275 ARG A CA 1
ATOM 2324 C C . ARG A 1 275 ? -3.535 -18.875 -3.432 1 96.81 275 ARG A C 1
ATOM 2326 O O . ARG A 1 275 ? -2.502 -19.359 -3.891 1 96.81 275 ARG A O 1
ATOM 2333 N N . GLN A 1 276 ? -3.986 -17.719 -3.789 1 96.69 276 GLN A N 1
ATOM 2334 C CA . GLN A 1 276 ? -3.273 -16.891 -4.758 1 96.69 276 GLN A CA 1
ATOM 2335 C C . GLN A 1 276 ? -1.863 -16.578 -4.273 1 96.69 276 GLN A C 1
ATOM 2337 O O . GLN A 1 276 ? -0.911 -16.609 -5.055 1 96.69 276 GLN A O 1
ATOM 2342 N N . GLU A 1 277 ? -1.795 -16.266 -3.041 1 97.06 277 GLU A N 1
ATOM 2343 C CA . GLU A 1 277 ? -0.496 -15.961 -2.453 1 97.06 277 GLU A CA 1
ATOM 2344 C C . GLU A 1 277 ? 0.451 -17.156 -2.545 1 97.06 277 GLU A C 1
ATOM 2346 O O . GLU A 1 277 ? 1.609 -17 -2.939 1 97.06 277 GLU A O 1
ATOM 2351 N N . ILE A 1 278 ? -0.018 -18.266 -2.221 1 97.5 278 ILE A N 1
ATOM 2352 C CA . ILE A 1 278 ? 0.79 -19.484 -2.262 1 97.5 278 ILE A CA 1
ATOM 2353 C C . ILE A 1 278 ? 1.253 -19.75 -3.693 1 97.5 278 ILE A C 1
ATOM 2355 O O . ILE A 1 278 ? 2.438 -19.984 -3.936 1 97.5 278 ILE A O 1
ATOM 2359 N N . LEU A 1 279 ? 0.375 -19.656 -4.625 1 97.62 279 LEU A N 1
ATOM 2360 C CA . LEU A 1 279 ? 0.662 -19.938 -6.027 1 97.62 279 LEU A CA 1
ATOM 2361 C C . LEU A 1 279 ? 1.7 -18.969 -6.578 1 97.62 279 LEU A C 1
ATOM 2363 O O . LEU A 1 279 ? 2.496 -19.328 -7.449 1 97.62 279 LEU A O 1
ATOM 2367 N N . SER A 1 280 ? 1.699 -17.781 -6.082 1 97.5 280 SER A N 1
ATOM 2368 C CA . SER A 1 280 ? 2.586 -16.75 -6.59 1 97.5 280 SER A CA 1
ATOM 2369 C C . SER A 1 280 ? 4.051 -17.125 -6.41 1 97.5 280 SER A C 1
ATOM 2371 O O . SER A 1 280 ? 4.926 -16.594 -7.09 1 97.5 280 SER A O 1
ATOM 2373 N N . HIS A 1 281 ? 4.285 -18.062 -5.559 1 96.56 281 HIS A N 1
ATOM 2374 C CA . HIS A 1 281 ? 5.664 -18.438 -5.266 1 96.56 281 HIS A CA 1
ATOM 2375 C C . HIS A 1 281 ? 6.082 -19.672 -6.051 1 96.56 281 HIS A C 1
ATOM 2377 O O . HIS A 1 281 ? 7.203 -20.172 -5.898 1 96.56 281 HIS A O 1
ATOM 2383 N N . GLY A 1 282 ? 5.211 -20.172 -6.832 1 95.88 282 GLY A N 1
ATOM 2384 C CA . GLY A 1 282 ? 5.531 -21.297 -7.68 1 95.88 282 GLY A CA 1
ATOM 2385 C C . GLY A 1 282 ? 5.973 -22.531 -6.898 1 95.88 282 GLY A C 1
ATOM 2386 O O . GLY A 1 282 ? 5.301 -22.938 -5.953 1 95.88 282 GLY A O 1
ATOM 2387 N N . SER A 1 283 ? 7.121 -23.031 -7.316 1 95.38 283 SER A N 1
ATOM 2388 C CA . SER A 1 283 ? 7.609 -24.281 -6.723 1 95.38 283 SER A CA 1
ATOM 2389 C C . SER A 1 283 ? 8.391 -24 -5.441 1 95.38 283 SER A C 1
ATOM 2391 O O . SER A 1 283 ? 8.789 -24.938 -4.742 1 95.38 283 SER A O 1
ATOM 2393 N N . GLU A 1 284 ? 8.555 -22.781 -5.078 1 95.75 284 GLU A N 1
ATOM 2394 C CA . GLU A 1 284 ? 9.328 -22.422 -3.896 1 95.75 284 GLU A CA 1
ATOM 2395 C C . GLU A 1 284 ? 8.531 -22.641 -2.617 1 95.75 284 GLU A C 1
ATOM 2397 O O . GLU A 1 284 ? 9.094 -22.656 -1.521 1 95.75 284 GLU A O 1
ATOM 2402 N N . ILE A 1 285 ? 7.211 -22.75 -2.738 1 96.81 285 ILE A N 1
ATOM 2403 C CA . ILE A 1 285 ? 6.344 -23.016 -1.598 1 96.81 285 ILE A CA 1
ATOM 2404 C C . ILE A 1 285 ? 5.438 -24.219 -1.91 1 96.81 285 ILE A C 1
ATOM 2406 O O . ILE A 1 285 ? 4.906 -24.328 -3.018 1 96.81 285 ILE A O 1
ATOM 2410 N N . GLU A 1 286 ? 5.297 -25.094 -0.955 1 97.62 286 GLU A N 1
ATOM 2411 C CA . GLU A 1 286 ? 4.449 -26.281 -1.065 1 97.62 286 GLU A CA 1
ATOM 2412 C C . GLU A 1 286 ? 3.518 -26.406 0.137 1 97.62 286 GLU A C 1
ATOM 2414 O O . GLU A 1 286 ? 3.953 -26.281 1.282 1 97.62 286 GLU A O 1
ATOM 2419 N N . VAL A 1 287 ? 2.26 -26.656 -0.152 1 98.38 287 VAL A N 1
ATOM 2420 C CA . VAL A 1 287 ? 1.31 -26.891 0.932 1 98.38 287 VAL A CA 1
ATOM 2421 C C . VAL A 1 287 ? 1.43 -28.312 1.438 1 98.38 287 VAL A C 1
ATOM 2423 O O . VAL A 1 287 ? 1.342 -29.266 0.658 1 98.38 287 VAL A O 1
ATOM 2426 N N . ILE A 1 288 ? 1.559 -28.469 2.703 1 97.94 288 ILE A N 1
ATOM 2427 C CA . ILE A 1 288 ? 1.705 -29.781 3.311 1 97.94 288 ILE A CA 1
ATOM 2428 C C . ILE A 1 288 ? 0.383 -30.219 3.947 1 97.94 288 ILE A C 1
ATOM 2430 O O . ILE A 1 288 ? -0.051 -31.359 3.787 1 97.94 288 ILE A O 1
ATOM 2434 N N . SER A 1 289 ? -0.222 -29.312 4.695 1 97.56 289 SER A N 1
ATOM 2435 C CA . SER A 1 289 ? -1.494 -29.531 5.371 1 97.56 289 SER A CA 1
ATOM 2436 C C . SER A 1 289 ? -2.311 -28.25 5.465 1 97.56 289 SER A C 1
ATOM 2438 O O . SER A 1 289 ? -1.754 -27.156 5.445 1 97.56 289 SER A O 1
ATOM 2440 N N . PRO A 1 290 ? -3.684 -28.406 5.562 1 97.75 290 PRO A N 1
ATOM 2441 C CA . PRO A 1 290 ? -4.508 -29.609 5.574 1 97.75 290 PRO A CA 1
ATOM 2442 C C . PRO A 1 290 ? -4.613 -30.281 4.199 1 97.75 290 PRO A C 1
ATOM 2444 O O . PRO A 1 290 ? -4.336 -29.641 3.182 1 97.75 290 PRO A O 1
ATOM 2447 N N . ASN A 1 291 ? -5.082 -31.5 4.125 1 97.5 291 ASN A N 1
ATOM 2448 C CA . ASN A 1 291 ? -5.094 -32.281 2.904 1 97.5 291 ASN A CA 1
ATOM 2449 C C . ASN A 1 291 ? -6.027 -31.703 1.854 1 97.5 291 ASN A C 1
ATOM 2451 O O . ASN A 1 291 ? -5.699 -31.672 0.667 1 97.5 291 ASN A O 1
ATOM 2455 N N . TRP A 1 292 ? -7.133 -31.281 2.268 1 97.12 292 TRP A N 1
ATOM 2456 C CA . TRP A 1 292 ? -8.094 -30.766 1.298 1 97.12 292 TRP A CA 1
ATOM 2457 C C . TRP A 1 292 ? -7.523 -29.547 0.558 1 97.12 292 TRP A C 1
ATOM 2459 O O . TRP A 1 292 ? -7.746 -29.391 -0.644 1 97.12 292 TRP A O 1
ATOM 2469 N N . PHE A 1 293 ? -6.844 -28.703 1.278 1 97.5 293 PHE A N 1
ATOM 2470 C CA . PHE A 1 293 ? -6.254 -27.531 0.665 1 97.5 293 PHE A CA 1
ATOM 2471 C C . PHE A 1 293 ? -5.09 -27.906 -0.243 1 97.5 293 PHE A C 1
ATOM 2473 O O . PHE A 1 293 ? -4.934 -27.344 -1.33 1 97.5 293 PHE A O 1
ATOM 2480 N N . ARG A 1 294 ? -4.289 -28.844 0.218 1 98.06 294 ARG A N 1
ATOM 2481 C CA . ARG A 1 294 ? -3.213 -29.375 -0.612 1 98.06 294 ARG A CA 1
ATOM 2482 C C . ARG A 1 294 ? -3.754 -29.922 -1.928 1 98.06 294 ARG A C 1
ATOM 2484 O O . ARG A 1 294 ? -3.203 -29.641 -2.996 1 98.06 294 ARG A O 1
ATOM 2491 N N . GLU A 1 295 ? -4.824 -30.672 -1.87 1 97.69 295 GLU A N 1
ATOM 2492 C CA . GLU A 1 295 ? -5.445 -31.25 -3.057 1 97.69 295 GLU A CA 1
ATOM 2493 C C . GLU A 1 295 ? -6.012 -30.172 -3.969 1 97.69 295 GLU A C 1
ATOM 2495 O O . GLU A 1 295 ? -5.973 -30.297 -5.195 1 97.69 295 GLU A O 1
ATOM 2500 N N . GLU A 1 296 ? -6.523 -29.188 -3.361 1 97.19 296 GLU A N 1
ATOM 2501 C CA . GLU A 1 296 ? -7.039 -28.062 -4.148 1 97.19 296 GLU A CA 1
ATOM 2502 C C . GLU A 1 296 ? -5.93 -27.406 -4.953 1 97.19 296 GLU A C 1
ATOM 2504 O O . GLU A 1 296 ? -6.098 -27.125 -6.145 1 97.19 296 GLU A O 1
ATOM 2509 N N . ILE A 1 297 ? -4.801 -27.141 -4.316 1 97.69 297 ILE A N 1
ATOM 2510 C CA . ILE A 1 297 ? -3.662 -26.531 -4.992 1 97.69 297 ILE A CA 1
ATOM 2511 C C . ILE A 1 297 ? -3.166 -27.453 -6.102 1 97.69 297 ILE A C 1
ATOM 2513 O O . ILE A 1 297 ? -2.873 -27 -7.211 1 97.69 297 ILE A O 1
ATOM 2517 N N . LYS A 1 298 ? -3.107 -28.703 -5.781 1 97.38 298 LYS A N 1
ATOM 2518 C CA . LYS A 1 298 ? -2.695 -29.688 -6.77 1 97.38 298 LYS A CA 1
ATOM 2519 C C . LYS A 1 298 ? -3.592 -29.641 -8 1 97.38 298 LYS A C 1
ATOM 2521 O O . LYS A 1 298 ? -3.102 -29.688 -9.133 1 97.38 298 LYS A O 1
ATOM 2526 N N . GLU A 1 299 ? -4.828 -29.594 -7.781 1 97.38 299 GLU A N 1
ATOM 2527 C CA . GLU A 1 299 ? -5.781 -29.531 -8.883 1 97.38 299 GLU A CA 1
ATOM 2528 C C . GLU A 1 299 ? -5.566 -28.297 -9.742 1 97.38 299 GLU A C 1
ATOM 2530 O O . GLU A 1 299 ? -5.629 -28.359 -10.977 1 97.38 299 GLU A O 1
ATOM 2535 N N . ILE A 1 300 ? -5.336 -27.25 -9.117 1 96.94 300 ILE A N 1
ATOM 2536 C CA . ILE A 1 300 ? -5.102 -26.016 -9.836 1 96.94 300 ILE A CA 1
ATOM 2537 C C . ILE A 1 300 ? -3.822 -26.125 -10.664 1 96.94 300 ILE A C 1
ATOM 2539 O O . ILE A 1 300 ? -3.793 -25.734 -11.836 1 96.94 300 ILE A O 1
ATOM 2543 N N . VAL A 1 301 ? -2.787 -26.641 -10.078 1 97.06 301 VAL A N 1
ATOM 2544 C CA . VAL A 1 301 ? -1.509 -26.828 -10.758 1 97.06 301 VAL A CA 1
ATOM 2545 C C . VAL A 1 301 ? -1.695 -27.734 -11.969 1 97.06 301 VAL A C 1
ATOM 2547 O O . VAL A 1 301 ? -1.134 -27.484 -13.039 1 97.06 301 VAL A O 1
ATOM 2550 N N . ASN A 1 302 ? -2.492 -28.75 -11.812 1 96.5 302 ASN A N 1
ATOM 2551 C CA . ASN A 1 302 ? -2.797 -29.625 -12.93 1 96.5 302 ASN A CA 1
ATOM 2552 C C . ASN A 1 302 ? -3.514 -28.891 -14.055 1 96.5 302 ASN A C 1
ATOM 2554 O O . ASN A 1 302 ? -3.215 -29.109 -15.234 1 96.5 302 ASN A O 1
ATOM 2558 N N . GLN A 1 303 ? -4.418 -28.125 -13.656 1 96.19 303 GLN A N 1
ATOM 2559 C CA . GLN A 1 303 ? -5.137 -27.328 -14.648 1 96.19 303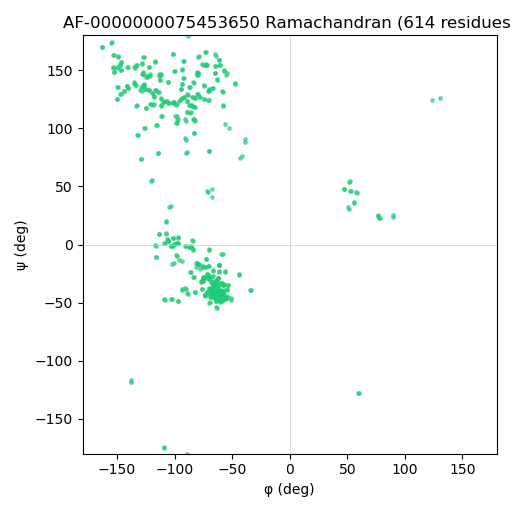 GLN A CA 1
ATOM 2560 C C . GLN A 1 303 ? -4.188 -26.375 -15.375 1 96.19 303 GLN A C 1
ATOM 2562 O O . GLN A 1 303 ? -4.316 -26.172 -16.578 1 96.19 303 GLN A O 1
ATOM 2567 N N . MET A 1 304 ? -3.299 -25.781 -14.609 1 96.19 304 MET A N 1
ATOM 2568 C CA . MET A 1 304 ? -2.291 -24.922 -15.219 1 96.19 304 MET A CA 1
ATOM 2569 C C . MET A 1 304 ? -1.466 -25.688 -16.25 1 96.19 304 MET A C 1
ATOM 2571 O O . MET A 1 304 ? -1.206 -25.188 -17.344 1 96.19 304 MET A O 1
ATOM 2575 N N . GLN A 1 305 ? -1.044 -26.797 -15.844 1 94.56 305 GLN A N 1
ATOM 2576 C CA . GLN A 1 305 ? -0.214 -27.625 -16.719 1 94.56 305 GLN A CA 1
ATOM 2577 C C . GLN A 1 305 ? -0.927 -27.922 -18.031 1 94.56 305 GLN A C 1
ATOM 2579 O O . GLN A 1 305 ? -0.301 -27.953 -19.094 1 94.56 305 GLN A O 1
ATOM 2584 N N . GLU A 1 306 ? -2.174 -28.172 -18 1 93.5 306 GLU A N 1
ATOM 2585 C CA . GLU A 1 306 ? -2.967 -28.453 -19.188 1 93.5 306 GLU A CA 1
ATOM 2586 C C . GLU A 1 306 ? -2.971 -27.266 -20.156 1 93.5 306 GLU A C 1
ATOM 2588 O O . GLU A 1 306 ? -2.998 -27.453 -21.375 1 93.5 306 GLU A O 1
ATOM 2593 N N . GLY A 1 307 ? -2.947 -26.062 -19.609 1 90.25 307 GLY A N 1
ATOM 2594 C CA . GLY A 1 307 ? -2.943 -24.875 -20.438 1 90.25 307 GLY A CA 1
ATOM 2595 C C . GLY A 1 307 ? -1.625 -24.641 -21.156 1 90.25 307 GLY A C 1
ATOM 2596 O O . GLY A 1 307 ? -1.581 -23.984 -22.188 1 90.25 307 GLY A O 1
ATOM 2597 N N . TYR A 1 308 ? -0.587 -25.141 -20.625 1 92.31 308 TYR A N 1
ATOM 2598 C CA . TYR A 1 308 ? 0.731 -24.891 -21.188 1 92.31 308 TYR A CA 1
ATOM 2599 C C . TYR A 1 308 ? 1.211 -26.094 -22 1 92.31 308 TYR A C 1
ATOM 2601 O O . TYR A 1 308 ? 2.338 -26.109 -22.5 1 92.31 308 TYR A O 1
ATOM 2609 N N . LYS A 1 309 ? 0.427 -27.141 -22.062 1 84.44 309 LYS A N 1
ATOM 2610 C CA . LYS A 1 309 ? 0.771 -28.297 -22.891 1 84.44 309 LYS A CA 1
ATOM 2611 C C . LYS A 1 309 ? 0.683 -27.953 -24.375 1 84.44 309 LYS A C 1
ATOM 2613 O O . LYS A 1 309 ? -0.122 -27.109 -24.781 1 84.44 309 LYS A O 1
ATOM 2618 N N . MET B 1 1 ? -17.453 32.969 25.562 1 28.75 1 MET B N 1
ATOM 2619 C CA . MET B 1 1 ? -16.688 32.906 24.328 1 28.75 1 MET B CA 1
ATOM 2620 C C . MET B 1 1 ? -15.43 32.094 24.5 1 28.75 1 MET B C 1
ATOM 2622 O O . MET B 1 1 ? -14.5 32.5 25.203 1 28.75 1 MET B O 1
ATOM 2626 N N . LYS B 1 2 ? -15.492 30.891 24.641 1 40.19 2 LYS B N 1
ATOM 2627 C CA . LYS B 1 2 ? -14.383 30.031 25.031 1 40.19 2 LYS B CA 1
ATOM 2628 C C . LYS B 1 2 ? -13.164 30.25 24.141 1 40.19 2 LYS B C 1
ATOM 2630 O O . LYS B 1 2 ? -13.281 30.219 22.906 1 40.19 2 LYS B O 1
ATOM 2635 N N . ARG B 1 3 ? -12.188 30.953 24.5 1 36.38 3 ARG B N 1
ATOM 2636 C CA . ARG B 1 3 ? -10.922 31.25 23.844 1 36.38 3 ARG B CA 1
ATOM 2637 C C . ARG B 1 3 ? -10.344 30 23.188 1 36.38 3 ARG B C 1
ATOM 2639 O O . ARG B 1 3 ? -10.008 29.031 23.875 1 36.38 3 ARG B O 1
ATOM 2646 N N . THR B 1 4 ? -10.859 29.578 22.078 1 43.81 4 THR B N 1
ATOM 2647 C CA . THR B 1 4 ? -10.211 28.531 21.297 1 43.81 4 THR B CA 1
ATOM 2648 C C . THR B 1 4 ? -8.695 28.719 21.312 1 43.81 4 THR B C 1
ATOM 2650 O O . THR B 1 4 ? -8.18 29.734 20.844 1 43.81 4 THR B O 1
ATOM 2653 N N . THR B 1 5 ? -7.938 28.188 22.188 1 43.66 5 THR B N 1
ATOM 2654 C CA . THR B 1 5 ? -6.512 28.375 22.422 1 43.66 5 THR B CA 1
ATOM 2655 C C . THR B 1 5 ? -5.727 28.281 21.125 1 43.66 5 THR B C 1
ATOM 2657 O O . THR B 1 5 ? -6.16 27.625 20.172 1 43.66 5 THR B O 1
ATOM 2660 N N . ALA B 1 6 ? -4.711 29.172 20.906 1 46.28 6 ALA B N 1
ATOM 2661 C CA . ALA B 1 6 ? -3.848 29.25 19.734 1 46.28 6 ALA B CA 1
ATOM 2662 C C . ALA B 1 6 ? -3.584 27.875 19.141 1 46.28 6 ALA B C 1
ATOM 2664 O O . ALA B 1 6 ? -3.516 27.719 17.922 1 46.28 6 ALA B O 1
ATOM 2665 N N . LYS B 1 7 ? -3.4 26.828 20.078 1 48.41 7 LYS B N 1
ATOM 2666 C CA . LYS B 1 7 ? -2.998 25.422 20.047 1 48.41 7 LYS B CA 1
ATOM 2667 C C . LYS B 1 7 ? -3.998 24.594 19.266 1 48.41 7 LYS B C 1
ATOM 2669 O O . LYS B 1 7 ? -3.607 23.781 18.406 1 48.41 7 LYS B O 1
ATOM 2674 N N . GLU B 1 8 ? -5.258 24.656 19.609 1 51.16 8 GLU B N 1
ATOM 2675 C CA . GLU B 1 8 ? -6.469 24.125 18.984 1 51.16 8 GLU B CA 1
ATOM 2676 C C . GLU B 1 8 ? -6.652 24.688 17.578 1 51.16 8 GLU B C 1
ATOM 2678 O O . GLU B 1 8 ? -7.191 24.016 16.703 1 51.16 8 GLU B O 1
ATOM 2683 N N . SER B 1 9 ? -5.766 25.703 17.25 1 59.22 9 SER B N 1
ATOM 2684 C CA . SER B 1 9 ? -6 26.531 16.062 1 59.22 9 SER B CA 1
ATOM 2685 C C . SER B 1 9 ? -5.262 25.969 14.844 1 59.22 9 SER B C 1
ATOM 2687 O O . SER B 1 9 ? -5.832 25.859 13.758 1 59.22 9 SER B O 1
ATOM 2689 N N . THR B 1 10 ? -3.99 25.469 15.156 1 60.88 10 THR B N 1
ATOM 2690 C CA . THR B 1 10 ? -3.219 25.016 14.008 1 60.88 10 THR B CA 1
ATOM 2691 C C . THR B 1 10 ? -3.762 23.688 13.477 1 60.88 10 THR B C 1
ATOM 2693 O O . THR B 1 10 ? -3.859 23.5 12.266 1 60.88 10 THR B O 1
ATOM 2696 N N . SER B 1 11 ? -4.043 22.812 14.422 1 61.66 11 SER B N 1
ATOM 2697 C CA . SER B 1 11 ? -4.605 21.531 14.039 1 61.66 11 SER B CA 1
ATOM 2698 C C . SER B 1 11 ? -5.922 21.703 13.289 1 61.66 11 SER B C 1
ATOM 2700 O O . SER B 1 11 ? -6.145 21.047 12.266 1 61.66 11 SER B O 1
ATOM 2702 N N . ARG B 1 12 ? -6.648 22.562 13.758 1 67.31 12 ARG B N 1
ATOM 2703 C CA . ARG B 1 12 ? -7.941 22.812 13.141 1 67.31 12 ARG B CA 1
ATOM 2704 C C . ARG B 1 12 ? -7.773 23.422 11.75 1 67.31 12 ARG B C 1
ATOM 2706 O O . ARG B 1 12 ? -8.516 23.062 10.828 1 67.31 12 ARG B O 1
ATOM 2713 N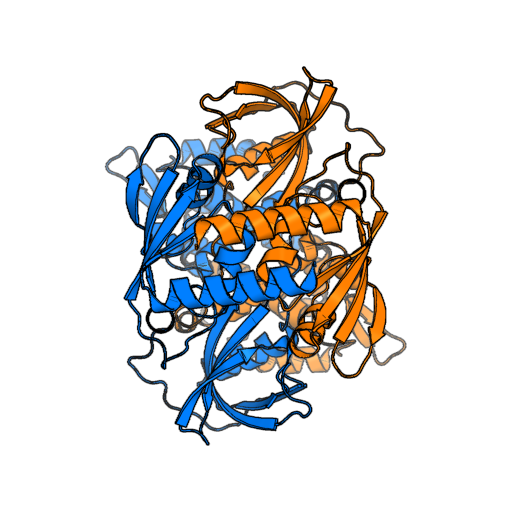 N . LEU B 1 13 ? -6.73 24.25 11.719 1 72.5 13 LEU B N 1
ATOM 2714 C CA . LEU B 1 13 ? -6.48 24.891 10.438 1 72.5 13 LEU B CA 1
ATOM 2715 C C . LEU B 1 13 ? -6.039 23.859 9.398 1 72.5 13 LEU B C 1
ATOM 2717 O O . LEU B 1 13 ? -6.512 23.875 8.258 1 72.5 13 LEU B O 1
ATOM 2721 N N . PHE B 1 14 ? -5.191 23.031 9.82 1 67.5 14 PHE B N 1
ATOM 2722 C CA . PHE B 1 14 ? -4.719 21.984 8.914 1 67.5 14 PHE B CA 1
ATOM 2723 C C . PHE B 1 14 ? -5.867 21.094 8.461 1 67.5 14 PHE B C 1
ATOM 2725 O O . PHE B 1 14 ? -5.996 20.797 7.273 1 67.5 14 PHE B O 1
ATOM 2732 N N . LYS B 1 15 ? -6.586 20.719 9.367 1 70.69 15 LYS B N 1
ATOM 2733 C CA . LYS B 1 15 ? -7.746 19.906 9.039 1 70.69 15 LYS B CA 1
ATOM 2734 C C . LYS B 1 15 ? -8.664 20.609 8.047 1 70.69 15 LYS B C 1
ATOM 2736 O O . LYS B 1 15 ? -9.242 19.969 7.168 1 70.69 15 LYS B O 1
ATOM 2741 N N . ARG B 1 16 ? -8.703 21.828 8.195 1 78.19 16 ARG B N 1
ATOM 2742 C CA . ARG B 1 16 ? -9.539 22.625 7.293 1 78.19 16 ARG B CA 1
ATOM 2743 C C . ARG B 1 16 ? -8.953 22.641 5.887 1 78.19 16 ARG B C 1
ATOM 2745 O O . ARG B 1 16 ? -9.695 22.594 4.902 1 78.19 16 ARG B O 1
ATOM 2752 N N . TYR B 1 17 ? -7.598 22.719 5.836 1 78.38 17 TYR B N 1
ATOM 2753 C CA . TYR B 1 17 ? -6.945 22.672 4.531 1 78.38 17 TYR B CA 1
ATOM 2754 C C . TYR B 1 17 ? -7.258 21.359 3.82 1 78.38 17 TYR B C 1
ATOM 2756 O O . TYR B 1 17 ? -7.625 21.359 2.643 1 78.38 17 TYR B O 1
ATOM 2764 N N . ILE B 1 18 ? -7.156 20.359 4.57 1 74.31 18 ILE B N 1
ATOM 2765 C CA . ILE B 1 18 ? -7.363 19.031 3.998 1 74.31 18 ILE B CA 1
ATOM 2766 C C . ILE B 1 18 ? -8.82 18.875 3.562 1 74.31 18 ILE B C 1
ATOM 2768 O O . ILE B 1 18 ? -9.102 18.312 2.5 1 74.31 18 ILE B O 1
ATOM 2772 N N . TRP B 1 19 ? -9.703 19.312 4.387 1 77.56 19 TRP B N 1
ATOM 2773 C CA . TRP B 1 19 ? -11.125 19.297 4.059 1 77.56 19 TRP B CA 1
ATOM 2774 C C . TRP B 1 19 ? -11.398 20.031 2.756 1 77.56 19 TRP B C 1
ATOM 2776 O O . TRP B 1 19 ? -12.117 19.547 1.891 1 77.56 19 TRP B O 1
ATOM 2786 N N . LEU B 1 20 ? -10.82 21.203 2.645 1 84.88 20 LEU B N 1
ATOM 2787 C CA . LEU B 1 20 ? -11.031 22.031 1.458 1 84.88 20 LEU B CA 1
ATOM 2788 C C . LEU B 1 20 ? -10.492 21.328 0.213 1 84.88 20 LEU B C 1
ATOM 2790 O O . LEU B 1 20 ? -11.133 21.344 -0.837 1 84.88 20 LEU B O 1
ATOM 2794 N N . ILE B 1 21 ? -9.297 20.781 0.359 1 80.19 21 ILE B N 1
ATOM 2795 C CA . ILE B 1 21 ? -8.68 20.078 -0.754 1 80.19 21 ILE B CA 1
ATOM 2796 C C . ILE B 1 21 ? -9.578 18.906 -1.186 1 80.19 21 ILE B C 1
ATOM 2798 O O . ILE B 1 21 ? -9.836 18.719 -2.377 1 80.19 21 ILE B O 1
ATOM 2802 N N . ASP B 1 22 ? -10 18.203 -0.262 1 75.06 22 ASP B N 1
ATOM 2803 C CA . ASP B 1 22 ? -10.844 17.047 -0.533 1 75.06 22 ASP B CA 1
ATOM 2804 C C . ASP B 1 22 ? -12.141 17.469 -1.226 1 75.06 22 ASP B C 1
ATOM 2806 O O . ASP B 1 22 ? -12.57 16.828 -2.184 1 75.06 22 ASP B O 1
ATOM 2810 N N . LEU B 1 23 ? -12.727 18.484 -0.707 1 79.12 23 LEU B N 1
ATOM 2811 C CA . LEU B 1 23 ? -13.992 18.984 -1.247 1 79.12 23 LEU B CA 1
ATOM 2812 C C . LEU B 1 23 ? -13.836 19.391 -2.707 1 79.12 23 LEU B C 1
ATOM 2814 O O . LEU B 1 23 ? -14.648 19 -3.555 1 79.12 23 LEU B O 1
ATOM 2818 N N . ILE B 1 24 ? -12.789 20.109 -3.027 1 84.88 24 ILE B N 1
ATOM 2819 C CA . ILE B 1 24 ? -12.609 20.672 -4.363 1 84.88 24 ILE B CA 1
ATOM 2820 C C . ILE B 1 24 ? -12.148 19.578 -5.324 1 84.88 24 ILE B C 1
ATOM 2822 O O . ILE B 1 24 ? -12.469 19.625 -6.516 1 84.88 24 ILE B O 1
ATOM 2826 N N . SER B 1 25 ? -11.383 18.609 -4.781 1 76.62 25 SER B N 1
ATOM 2827 C CA . SER B 1 25 ? -10.867 17.547 -5.621 1 76.62 25 SER B CA 1
ATOM 2828 C C . SER B 1 25 ? -11.984 16.609 -6.09 1 76.62 25 SER B C 1
ATOM 2830 O O . SER B 1 25 ? -11.859 15.961 -7.125 1 76.62 25 SER B O 1
ATOM 2832 N N . ARG B 1 26 ? -13 16.469 -5.379 1 68.81 26 ARG B N 1
ATOM 2833 C CA . ARG B 1 26 ? -14.109 15.562 -5.68 1 68.81 26 ARG B CA 1
ATOM 2834 C C . ARG B 1 26 ? -14.984 16.125 -6.797 1 68.81 26 ARG B C 1
ATOM 2836 O O . ARG B 1 26 ? -15.641 15.367 -7.516 1 68.81 26 ARG B O 1
ATOM 2843 N N . LYS B 1 27 ? -14.977 17.438 -6.875 1 66.44 27 LYS B N 1
ATOM 2844 C CA . LYS B 1 27 ? -15.875 18.062 -7.836 1 66.44 27 LYS B CA 1
ATOM 2845 C C . LYS B 1 27 ? -15.102 18.766 -8.938 1 66.44 27 LYS B C 1
ATOM 2847 O O . LYS B 1 27 ? -14.016 19.297 -8.703 1 66.44 27 LYS B O 1
ATOM 2852 N N . GLN B 1 28 ? -15.555 18.453 -10.164 1 69.06 28 GLN B N 1
ATOM 2853 C CA . GLN B 1 28 ? -14.953 19.188 -11.281 1 69.06 28 GLN B CA 1
ATOM 2854 C C . GLN B 1 28 ? -15.336 20.656 -11.242 1 69.06 28 GLN B C 1
ATOM 2856 O O . GLN B 1 28 ? -15.633 21.266 -12.273 1 69.06 28 GLN B O 1
ATOM 2861 N N . GLY B 1 29 ? -15.391 21.312 -10.211 1 80.69 29 GLY B N 1
ATOM 2862 C CA . GLY B 1 29 ? -15.75 22.719 -10.07 1 80.69 29 GLY B CA 1
ATOM 2863 C C . GLY B 1 29 ? -16.797 22.969 -9 1 80.69 29 GLY B C 1
ATOM 2864 O O . GLY B 1 29 ? -17.844 22.328 -8.992 1 80.69 29 GLY B O 1
ATOM 2865 N N . ILE B 1 30 ? -16.5 23.844 -8.086 1 89.12 30 ILE B N 1
ATOM 2866 C CA . ILE B 1 30 ? -17.406 24.156 -6.98 1 89.12 30 ILE B CA 1
ATOM 2867 C C . ILE B 1 30 ? -17.375 25.656 -6.699 1 89.12 30 ILE B C 1
ATOM 2869 O O . ILE B 1 30 ? -16.328 26.281 -6.754 1 89.12 30 ILE B O 1
ATOM 2873 N N . THR B 1 31 ? -18.594 26.219 -6.527 1 91.56 31 THR B N 1
ATOM 2874 C CA . THR B 1 31 ? -18.656 27.641 -6.238 1 91.56 31 THR B CA 1
ATOM 2875 C C . THR B 1 31 ? -18.344 27.906 -4.77 1 91.56 31 THR B C 1
ATOM 2877 O O . THR B 1 31 ? -18.391 27 -3.943 1 91.56 31 THR B O 1
ATOM 2880 N N . TYR B 1 32 ? -18.016 29.156 -4.547 1 92.31 32 TYR B N 1
ATOM 2881 C CA . TYR B 1 32 ? -17.781 29.547 -3.162 1 92.31 32 TYR B CA 1
ATOM 2882 C C . TYR B 1 32 ? -19 29.297 -2.301 1 92.31 32 TYR B C 1
ATOM 2884 O O . TYR B 1 32 ? -18.891 28.859 -1.152 1 92.31 32 TYR B O 1
ATOM 2892 N N . GLU B 1 33 ? -20.141 29.594 -2.816 1 91.44 33 GLU B N 1
ATOM 2893 C CA . GLU B 1 33 ? -21.391 29.406 -2.082 1 91.44 33 GLU B CA 1
ATOM 2894 C C . GLU B 1 33 ? -21.578 27.938 -1.688 1 91.44 33 GLU B C 1
ATOM 2896 O O . GLU B 1 33 ? -21.984 27.641 -0.562 1 91.44 33 GLU B O 1
ATOM 2901 N N . GLU B 1 34 ? -21.266 27.141 -2.588 1 90.19 34 GLU B N 1
ATOM 2902 C CA . GLU B 1 34 ? -21.375 25.703 -2.311 1 90.19 34 GLU B CA 1
ATOM 2903 C C . GLU B 1 34 ? -20.359 25.281 -1.244 1 90.19 34 GLU B C 1
ATOM 2905 O O . GLU B 1 34 ? -20.688 24.469 -0.372 1 90.19 34 GLU B O 1
ATOM 2910 N N . ILE B 1 35 ? -19.172 25.734 -1.327 1 91.12 35 ILE B N 1
ATOM 2911 C CA . ILE B 1 35 ? -18.141 25.438 -0.354 1 91.12 35 ILE B CA 1
ATOM 2912 C C . ILE B 1 35 ? -18.578 25.891 1.036 1 91.12 35 ILE B C 1
ATOM 2914 O O . ILE B 1 35 ? -18.469 25.125 2.004 1 91.12 35 ILE B O 1
ATOM 2918 N N . ASN B 1 36 ? -19.109 27.094 1.05 1 91.06 36 ASN B N 1
ATOM 2919 C CA . ASN B 1 36 ? -19.562 27.625 2.324 1 91.06 36 ASN B CA 1
ATOM 2920 C C . ASN B 1 36 ? -20.703 26.812 2.912 1 91.06 36 ASN B C 1
ATOM 2922 O O . ASN B 1 36 ? -20.766 26.594 4.125 1 91.06 36 ASN B O 1
ATOM 2926 N N . ASN B 1 37 ? -21.594 26.406 2.115 1 88.69 37 ASN B N 1
ATOM 2927 C CA . ASN B 1 37 ? -22.703 25.578 2.572 1 88.69 37 ASN B CA 1
ATOM 2928 C C . ASN B 1 37 ? -22.203 24.266 3.166 1 88.69 37 ASN B C 1
ATOM 2930 O O . ASN B 1 37 ? -22.688 23.812 4.207 1 88.69 37 ASN B O 1
ATOM 2934 N N . ARG B 1 38 ? -21.25 23.672 2.494 1 84.5 38 ARG B N 1
ATOM 2935 C CA . ARG B 1 38 ? -20.672 22.422 2.986 1 84.5 38 ARG B CA 1
ATOM 2936 C C . ARG B 1 38 ? -19.922 22.641 4.297 1 84.5 38 ARG B C 1
ATOM 2938 O O . ARG B 1 38 ? -19.922 21.766 5.168 1 84.5 38 ARG B O 1
ATOM 2945 N N . TRP B 1 39 ? -19.328 23.766 4.371 1 86.25 39 TRP B N 1
ATOM 2946 C CA . TRP B 1 39 ? -18.594 24.109 5.586 1 86.25 39 TRP B CA 1
ATOM 2947 C C . TRP B 1 39 ? -19.547 24.234 6.773 1 86.25 39 TRP B C 1
ATOM 2949 O O . TRP B 1 39 ? -19.25 23.75 7.867 1 86.25 39 TRP B O 1
ATOM 2959 N N . LEU B 1 40 ? -20.625 24.828 6.551 1 85.12 40 LEU B N 1
ATOM 2960 C CA . LEU B 1 40 ? -21.609 25.047 7.613 1 85.12 40 LEU B CA 1
ATOM 2961 C C . LEU B 1 40 ? -22.109 23.734 8.18 1 85.12 40 LEU B C 1
ATOM 2963 O O . LEU B 1 40 ? -22.469 23.656 9.359 1 85.12 40 LEU B O 1
ATOM 2967 N N . HIS B 1 41 ? -22 22.719 7.383 1 76.75 41 HIS B N 1
ATOM 2968 C CA . HIS B 1 41 ? -22.516 21.422 7.809 1 76.75 41 HIS B CA 1
ATOM 2969 C C . HIS B 1 41 ? -21.375 20.469 8.188 1 76.75 41 HIS B C 1
ATOM 2971 O O . HIS B 1 41 ? -21.625 19.297 8.492 1 76.75 41 HIS B O 1
ATOM 2977 N N . SER B 1 42 ? -20.234 20.984 8.148 1 75.12 42 SER B N 1
ATOM 2978 C CA . SER B 1 42 ? -19.078 20.141 8.453 1 75.12 42 SER B CA 1
ATOM 2979 C C . SER B 1 42 ? -18.906 20 9.961 1 75.12 42 SER B C 1
ATOM 2981 O O . SER B 1 42 ? -19.141 20.938 10.719 1 75.12 42 SER B O 1
ATOM 2983 N N . SER B 1 43 ? -18.422 18.891 10.336 1 68.56 43 SER B N 1
ATOM 2984 C CA . SER B 1 43 ? -18.125 18.641 11.742 1 68.56 43 SER B CA 1
ATOM 2985 C C . SER B 1 43 ? -16.938 19.453 12.219 1 68.56 43 SER B C 1
ATOM 2987 O O . SER B 1 43 ? -16.75 19.641 13.422 1 68.56 43 SER B O 1
ATOM 2989 N N . LEU B 1 44 ? -16.172 19.906 11.266 1 71.75 44 LEU B N 1
ATOM 2990 C CA . LEU B 1 44 ? -14.992 20.703 11.602 1 71.75 44 LEU B CA 1
ATOM 2991 C C . LEU B 1 44 ? -15.383 22.109 12.016 1 71.75 44 LEU B C 1
ATOM 2993 O O . LEU B 1 44 ? -14.578 22.828 12.609 1 71.75 44 LEU B O 1
ATOM 2997 N N . ASN B 1 45 ? -16.594 22.422 11.609 1 77.06 45 ASN B N 1
ATOM 2998 C CA . ASN B 1 45 ? -17.094 23.75 11.922 1 77.06 45 ASN B CA 1
ATOM 2999 C C . ASN B 1 45 ? -17.828 23.781 13.266 1 77.06 45 ASN B C 1
ATOM 3001 O O . ASN B 1 45 ? -19.047 23.906 13.312 1 77.06 45 ASN B O 1
ATOM 3005 N N . GLU B 1 46 ? -17.031 23.812 14.25 1 70.5 46 GLU B N 1
ATOM 3006 C CA . GLU B 1 46 ? -17.594 23.75 15.594 1 70.5 46 GLU B CA 1
ATOM 3007 C C . GLU B 1 46 ? -18.391 25.016 15.914 1 70.5 46 GLU B C 1
ATOM 3009 O O . GLU B 1 46 ? -19.375 24.969 16.641 1 70.5 46 GLU B O 1
ATOM 3014 N N . ASP B 1 47 ? -17.953 26.094 15.359 1 73 47 ASP B N 1
ATOM 3015 C CA . ASP B 1 47 ? -18.547 27.375 15.703 1 73 47 ASP B CA 1
ATOM 3016 C C . ASP B 1 47 ? -19.719 27.703 14.789 1 73 47 ASP B C 1
ATOM 3018 O O . ASP B 1 47 ? -20.391 28.719 14.977 1 73 47 ASP B O 1
ATOM 3022 N N . GLU B 1 48 ? -19.984 26.766 13.805 1 77.06 48 GLU B N 1
ATOM 3023 C CA . GLU B 1 48 ? -21.078 26.938 12.859 1 77.06 48 GLU B CA 1
ATOM 3024 C C . GLU B 1 48 ? -21.047 28.312 12.195 1 77.06 48 GLU B C 1
ATOM 3026 O O . GLU B 1 48 ? -22.062 28.984 12.078 1 77.06 48 GLU B O 1
ATOM 3031 N N . LYS B 1 49 ? -19.859 28.797 12.023 1 83.94 49 LYS B N 1
ATOM 3032 C CA . LYS B 1 49 ? -19.672 30.094 11.367 1 83.94 49 LYS B CA 1
ATOM 3033 C C . LYS B 1 49 ? -19.422 29.906 9.867 1 83.94 49 LYS B C 1
ATOM 3035 O O . LYS B 1 49 ? -18.984 28.844 9.43 1 83.94 49 LYS B O 1
ATOM 3040 N N . GLU B 1 50 ? -19.844 30.922 9.18 1 88.88 50 GLU B N 1
ATOM 3041 C CA . GLU B 1 50 ? -19.594 30.922 7.738 1 88.88 50 GLU B CA 1
ATOM 3042 C C . GLU B 1 50 ? -18.109 30.891 7.422 1 88.88 50 GLU B C 1
ATOM 3044 O O . GLU B 1 50 ? -17.281 31.172 8.297 1 88.88 50 GLU B O 1
ATOM 3049 N N . PHE B 1 51 ? -17.844 30.469 6.27 1 89 51 PHE B N 1
ATOM 3050 C CA . PHE B 1 51 ? -16.484 30.469 5.73 1 89 51 PHE B CA 1
ATOM 3051 C C . PHE B 1 51 ? -16.203 31.766 4.988 1 89 51 PHE B C 1
ATOM 3053 O O . PHE B 1 51 ? -16.5 31.891 3.801 1 89 51 PHE B O 1
ATOM 3060 N N . PRO B 1 52 ? -15.648 32.812 5.68 1 89.75 52 PRO B N 1
ATOM 3061 C CA . PRO B 1 52 ? -15.43 34.094 5.008 1 89.75 52 PRO B CA 1
ATOM 3062 C C . PRO B 1 52 ? -14.586 33.969 3.744 1 89.75 52 PRO B C 1
ATOM 3064 O O . PRO B 1 52 ? -13.648 33.156 3.701 1 89.75 52 PRO B O 1
ATOM 3067 N N . LEU B 1 53 ? -14.93 34.844 2.754 1 90.44 53 LEU B N 1
ATOM 3068 C CA . LEU B 1 53 ? -14.258 34.781 1.462 1 90.44 53 LEU B CA 1
ATOM 3069 C C . LEU B 1 53 ? -12.758 35.062 1.616 1 90.44 53 LEU B C 1
ATOM 3071 O O . LEU B 1 53 ? -11.945 34.406 0.969 1 90.44 53 LEU B O 1
ATOM 3075 N N . ARG B 1 54 ? -12.438 36.031 2.395 1 89.31 54 ARG B N 1
ATOM 3076 C CA . ARG B 1 54 ? -11.031 36.344 2.631 1 89.31 54 ARG B CA 1
ATOM 3077 C C . ARG B 1 54 ? -10.297 35.125 3.197 1 89.31 54 ARG B C 1
ATOM 3079 O O . ARG B 1 54 ? -9.164 34.844 2.795 1 89.31 54 ARG B O 1
ATOM 3086 N N . THR B 1 55 ? -10.945 34.438 4.172 1 87.44 55 THR B N 1
ATOM 3087 C CA . THR B 1 55 ? -10.359 33.25 4.766 1 87.44 55 THR B CA 1
ATOM 3088 C C . THR B 1 55 ? -10.18 32.156 3.717 1 87.44 55 THR B C 1
ATOM 3090 O O . THR B 1 55 ? -9.148 31.469 3.691 1 87.44 55 THR B O 1
ATOM 3093 N N . PHE B 1 56 ? -11.125 31.984 2.893 1 91.56 56 PHE B N 1
ATOM 3094 C CA . PHE B 1 56 ? -11.055 31.016 1.815 1 91.56 56 PHE B CA 1
ATOM 3095 C C . PHE B 1 56 ? -9.844 31.266 0.926 1 91.56 56 PHE B C 1
ATOM 3097 O O . PHE B 1 56 ? -9.086 30.359 0.618 1 91.56 56 PHE B O 1
ATOM 3104 N N . HIS B 1 57 ? -9.641 32.5 0.575 1 89.81 57 HIS B N 1
ATOM 3105 C CA . HIS B 1 57 ? -8.523 32.844 -0.298 1 89.81 57 HIS B CA 1
ATOM 3106 C C . HIS B 1 57 ? -7.184 32.625 0.402 1 89.81 57 HIS B C 1
ATOM 3108 O O . HIS B 1 57 ? -6.219 32.188 -0.223 1 89.81 57 HIS B O 1
ATOM 3114 N N . ASN B 1 58 ? -7.195 32.969 1.62 1 85.81 58 ASN B N 1
ATOM 3115 C CA . ASN B 1 58 ? -5.996 32.688 2.398 1 85.81 58 ASN B CA 1
ATOM 3116 C C . ASN B 1 58 ? -5.684 31.188 2.412 1 85.81 58 ASN B C 1
ATOM 3118 O O . ASN B 1 58 ? -4.523 30.781 2.297 1 85.81 58 ASN B O 1
ATOM 3122 N N . HIS B 1 59 ? -6.777 30.406 2.578 1 86.75 59 HIS B N 1
ATOM 3123 C CA . HIS B 1 59 ? -6.598 28.969 2.594 1 86.75 59 HIS B CA 1
ATOM 3124 C C . HIS B 1 59 ? -6.105 28.453 1.244 1 86.75 59 HIS B C 1
ATOM 3126 O O . HIS B 1 59 ? -5.25 27.562 1.186 1 86.75 59 HIS B O 1
ATOM 3132 N N . ARG B 1 60 ? -6.59 28.984 0.223 1 88.25 60 ARG B N 1
ATOM 3133 C CA . ARG B 1 60 ? -6.164 28.625 -1.122 1 88.25 60 ARG B CA 1
ATOM 3134 C C . ARG B 1 60 ? -4.668 28.828 -1.302 1 88.25 60 ARG B C 1
ATOM 3136 O O . ARG B 1 60 ? -3.969 27.969 -1.834 1 88.25 60 ARG B O 1
ATOM 3143 N N . GLU B 1 61 ? -4.18 29.922 -0.878 1 82.69 61 GLU B N 1
ATOM 3144 C CA . GLU B 1 61 ? -2.764 30.266 -0.994 1 82.69 61 GLU B CA 1
ATOM 3145 C C . GLU B 1 61 ? -1.909 29.344 -0.131 1 82.69 61 GLU B C 1
ATOM 3147 O O . GLU B 1 61 ? -0.843 28.891 -0.559 1 82.69 61 GLU B O 1
ATOM 3152 N N . ALA B 1 62 ? -2.402 29.141 1.034 1 75.38 62 ALA B N 1
ATOM 3153 C CA . ALA B 1 62 ? -1.671 28.25 1.94 1 75.38 62 ALA B CA 1
ATOM 3154 C C . ALA B 1 62 ? -1.569 26.844 1.369 1 75.38 62 ALA B C 1
ATOM 3156 O O . ALA B 1 62 ? -0.515 26.203 1.448 1 75.38 62 ALA B O 1
ATOM 3157 N N . ILE B 1 63 ? -2.609 26.344 0.847 1 79.75 63 ILE B N 1
ATOM 3158 C CA . ILE B 1 63 ? -2.662 25 0.256 1 79.75 63 ILE B CA 1
ATOM 3159 C C . ILE B 1 63 ? -1.663 24.906 -0.895 1 79.75 63 ILE B C 1
ATOM 3161 O O . ILE B 1 63 ? -0.958 23.906 -1.031 1 79.75 63 ILE B O 1
ATOM 3165 N N . ALA B 1 64 ? -1.598 25.938 -1.682 1 79.25 64 ALA B N 1
ATOM 3166 C CA . ALA B 1 64 ? -0.645 25.969 -2.787 1 79.25 64 ALA B CA 1
ATOM 3167 C C . ALA B 1 64 ? 0.791 25.906 -2.277 1 79.25 64 ALA B C 1
ATOM 3169 O O . ALA B 1 64 ? 1.618 25.172 -2.818 1 79.25 64 ALA B O 1
ATOM 3170 N N . GLN B 1 65 ? 0.993 26.609 -1.283 1 68.38 65 GLN B N 1
ATOM 3171 C CA . GLN B 1 65 ? 2.344 26.672 -0.736 1 68.38 65 GLN B CA 1
ATOM 3172 C C . GLN B 1 65 ? 2.725 25.359 -0.045 1 68.38 65 GLN B C 1
ATOM 3174 O O . GLN B 1 65 ? 3.859 24.906 -0.167 1 68.38 65 GLN B O 1
ATOM 3179 N N . MET B 1 66 ? 1.724 24.859 0.65 1 65.31 66 MET B N 1
ATOM 3180 C CA . MET B 1 66 ? 2.014 23.703 1.49 1 65.31 66 MET B CA 1
ATOM 3181 C C . MET B 1 66 ? 1.993 22.422 0.671 1 65.31 66 MET B C 1
ATOM 3183 O O . MET B 1 66 ? 2.801 21.516 0.903 1 65.31 66 MET B O 1
ATOM 3187 N N . PHE B 1 67 ? 1.042 22.344 -0.213 1 68.5 67 PHE B N 1
ATOM 3188 C CA . PHE B 1 67 ? 0.791 21.062 -0.859 1 68.5 67 PHE B CA 1
ATOM 3189 C C . PHE B 1 67 ? 1.054 21.156 -2.357 1 68.5 67 PHE B C 1
ATOM 3191 O O . PHE B 1 67 ? 0.969 20.141 -3.068 1 68.5 67 PHE B O 1
ATOM 3198 N N . ASP B 1 68 ? 1.426 22.297 -2.783 1 72.94 68 ASP B N 1
ATOM 3199 C CA . ASP B 1 68 ? 1.615 22.531 -4.211 1 72.94 68 ASP B CA 1
ATOM 3200 C C . ASP B 1 68 ? 0.347 22.188 -4.996 1 72.94 68 ASP B C 1
ATOM 3202 O O . ASP B 1 68 ? 0.41 21.531 -6.035 1 72.94 68 ASP B O 1
ATOM 3206 N N . ILE B 1 69 ? -0.721 22.484 -4.348 1 79.81 69 ILE B N 1
ATOM 3207 C CA . ILE B 1 69 ? -2.02 22.312 -4.992 1 79.81 69 ILE B CA 1
ATOM 3208 C C . ILE B 1 69 ? -2.578 23.672 -5.395 1 79.81 69 ILE B C 1
ATOM 3210 O O . ILE B 1 69 ? -2.801 24.531 -4.543 1 79.81 69 ILE B O 1
ATOM 3214 N N . ASP B 1 70 ? -2.816 23.797 -6.637 1 87 70 ASP B N 1
ATOM 3215 C CA . ASP B 1 70 ? -3.275 25.078 -7.156 1 87 70 ASP B CA 1
ATOM 3216 C C . ASP B 1 70 ? -4.793 25.094 -7.324 1 87 70 ASP B C 1
ATOM 3218 O O . ASP B 1 70 ? -5.328 24.469 -8.242 1 87 70 ASP B O 1
ATOM 3222 N N . ILE B 1 71 ? -5.457 25.766 -6.414 1 90.75 71 ILE B N 1
ATOM 3223 C CA . ILE B 1 71 ? -6.895 25.969 -6.531 1 90.75 71 ILE B CA 1
ATOM 3224 C C . ILE B 1 71 ? -7.172 27.25 -7.328 1 90.75 71 ILE B C 1
ATOM 3226 O O . ILE B 1 71 ? -6.824 28.344 -6.891 1 90.75 71 ILE B O 1
ATOM 3230 N N . GLU B 1 72 ? -7.754 27.109 -8.492 1 90.94 72 GLU B N 1
ATOM 3231 C CA . GLU B 1 72 ? -8.008 28.25 -9.375 1 90.94 72 GLU B CA 1
ATOM 3232 C C . GLU B 1 72 ? -9.508 28.453 -9.586 1 90.94 72 GLU B C 1
ATOM 3234 O O . GLU B 1 72 ? -10.312 27.562 -9.281 1 90.94 72 GLU B O 1
ATOM 3239 N N . CYS B 1 73 ? -9.852 29.625 -9.945 1 91.44 73 CYS B N 1
ATOM 3240 C CA . CYS B 1 73 ? -11.242 30 -10.188 1 91.44 73 CYS B CA 1
ATOM 3241 C C . CYS B 1 73 ? -11.5 30.188 -11.672 1 91.44 73 CYS B C 1
ATOM 3243 O O . CYS B 1 73 ? -10.758 30.906 -12.352 1 91.44 73 CYS B O 1
ATOM 3245 N N . ASP B 1 74 ? -12.469 29.438 -12.156 1 89.5 74 ASP B N 1
ATOM 3246 C CA . ASP B 1 74 ? -12.922 29.672 -13.523 1 89.5 74 ASP B CA 1
ATOM 3247 C C . ASP B 1 74 ? -13.938 30.812 -13.586 1 89.5 74 ASP B C 1
ATOM 3249 O O . ASP B 1 74 ? -15.133 30.594 -13.375 1 89.5 74 ASP B O 1
ATOM 3253 N N . THR B 1 75 ? -13.5 31.984 -13.875 1 83.94 75 THR B N 1
ATOM 3254 C CA . THR B 1 75 ? -14.336 33.188 -13.875 1 83.94 75 THR B CA 1
ATOM 3255 C C . THR B 1 75 ? -15.328 33.156 -15.031 1 83.94 75 THR B C 1
ATOM 3257 O O . THR B 1 75 ? -16.359 33.812 -14.992 1 83.94 75 THR B O 1
ATOM 3260 N N . ARG B 1 76 ? -15.07 32.469 -16.125 1 84.94 76 ARG B N 1
ATOM 3261 C CA . ARG B 1 76 ? -15.922 32.438 -17.312 1 84.94 76 ARG B CA 1
ATOM 3262 C C . ARG B 1 76 ? -17.078 31.453 -17.125 1 84.94 76 ARG B C 1
ATOM 3264 O O . ARG B 1 76 ? -18.109 31.562 -17.797 1 84.94 76 ARG B O 1
ATOM 3271 N N . ASN B 1 77 ? -16.891 30.547 -16.172 1 80.81 77 ASN B N 1
ATOM 3272 C CA . ASN B 1 77 ? -17.891 29.5 -15.977 1 80.81 77 ASN B CA 1
ATOM 3273 C C . ASN B 1 77 ? -18.469 29.547 -14.562 1 80.81 77 ASN B C 1
ATOM 3275 O O . ASN B 1 77 ? -18.438 28.531 -13.844 1 80.81 77 ASN B O 1
ATOM 3279 N N . GLY B 1 78 ? -19 30.703 -14.125 1 82.19 78 GLY B N 1
ATOM 3280 C CA . GLY B 1 78 ? -19.75 30.812 -12.883 1 82.19 78 GLY B CA 1
ATOM 3281 C C . GLY B 1 78 ? -18.875 30.859 -11.648 1 82.19 78 GLY B C 1
ATOM 3282 O O . GLY B 1 78 ? -19.281 30.438 -10.57 1 82.19 78 GLY B O 1
ATOM 3283 N N . TYR B 1 79 ? -17.578 31.281 -11.875 1 87.56 79 TYR B N 1
ATOM 3284 C CA . TYR B 1 79 ? -16.672 31.438 -10.75 1 87.56 79 TYR B CA 1
ATOM 3285 C C . TYR B 1 79 ? -16.516 30.125 -9.992 1 87.56 79 TYR B C 1
ATOM 3287 O O . TYR B 1 79 ? -16.625 30.094 -8.758 1 87.56 79 TYR B O 1
ATOM 3295 N N . LYS B 1 80 ? -16.359 29.047 -10.672 1 92.31 80 LYS B N 1
ATOM 3296 C CA . LYS B 1 80 ? -16.172 27.719 -10.07 1 92.31 80 LYS B CA 1
ATOM 3297 C C . LYS B 1 80 ? -14.695 27.469 -9.773 1 92.31 80 LYS B C 1
ATOM 3299 O O . LYS B 1 80 ? -13.82 27.812 -10.57 1 92.31 80 LYS B O 1
ATOM 3304 N N . TYR B 1 81 ? -14.477 26.953 -8.602 1 92.94 81 TYR B N 1
ATOM 3305 C CA . TYR B 1 81 ? -13.125 26.625 -8.164 1 92.94 81 TYR B CA 1
ATOM 3306 C C . TYR B 1 81 ? -12.789 25.172 -8.469 1 92.94 81 TYR B C 1
ATOM 3308 O O . TYR B 1 81 ? -13.641 24.281 -8.328 1 92.94 81 TYR B O 1
ATOM 3316 N N . TYR B 1 82 ? -11.594 24.969 -8.938 1 88.81 82 TYR B N 1
ATOM 3317 C CA . TYR B 1 82 ? -11.094 23.641 -9.266 1 88.81 82 TYR B CA 1
ATOM 3318 C C . TYR B 1 82 ? -9.586 23.562 -9.047 1 88.81 82 TYR B C 1
ATOM 3320 O O . TYR B 1 82 ? -8.922 24.578 -8.859 1 88.81 82 TYR B O 1
ATOM 3328 N N . ILE B 1 83 ? -9.094 22.344 -8.961 1 87.69 83 ILE B N 1
ATOM 3329 C CA . ILE B 1 83 ? -7.652 22.141 -8.844 1 87.69 83 ILE B CA 1
ATOM 3330 C C . ILE B 1 83 ? -7.023 22.094 -10.234 1 87.69 83 ILE B C 1
ATOM 3332 O O . ILE B 1 83 ? -7.277 21.156 -11 1 87.69 83 ILE B O 1
ATOM 3336 N N . SER B 1 84 ? -6.23 23.062 -10.562 1 85.75 84 SER B N 1
ATOM 3337 C CA . SER B 1 84 ? -5.727 23.234 -11.914 1 85.75 84 SER B CA 1
ATOM 3338 C C . SER B 1 84 ? -4.637 22.219 -12.242 1 85.75 84 SER B C 1
ATOM 3340 O O . SER B 1 84 ? -4.457 21.844 -13.406 1 85.75 84 SER B O 1
ATOM 3342 N N . ASN B 1 85 ? -3.881 21.828 -11.25 1 81.19 85 ASN B N 1
ATOM 3343 C CA . ASN B 1 85 ? -2.779 20.906 -11.531 1 81.19 85 ASN B CA 1
ATOM 3344 C C . ASN B 1 85 ? -3.111 19.484 -11.102 1 81.19 85 ASN B C 1
ATOM 3346 O O . ASN B 1 85 ? -2.232 18.75 -10.648 1 81.19 85 ASN B O 1
ATOM 3350 N N . ILE B 1 86 ? -4.41 19.141 -11.219 1 73.81 86 ILE B N 1
ATOM 3351 C CA . ILE B 1 86 ? -4.887 17.844 -10.773 1 73.81 86 ILE B CA 1
ATOM 3352 C C . ILE B 1 86 ? -4.203 16.734 -11.578 1 73.81 86 ILE B C 1
ATOM 3354 O O . ILE B 1 86 ? -3.885 15.672 -11.039 1 73.81 86 ILE B O 1
ATOM 3358 N N . THR B 1 87 ? -3.996 17 -12.836 1 71.94 87 THR B N 1
ATOM 3359 C CA . THR B 1 87 ? -3.346 16.016 -13.695 1 71.94 87 THR B CA 1
ATOM 3360 C C . THR B 1 87 ? -1.915 15.75 -13.227 1 71.94 87 THR B C 1
ATOM 3362 O O . THR B 1 87 ? -1.466 14.602 -13.195 1 71.94 87 THR B O 1
ATOM 3365 N N . ASP B 1 88 ? -1.308 16.891 -12.836 1 73.5 88 ASP B N 1
ATOM 3366 C CA . ASP B 1 88 ? 0.055 16.766 -12.328 1 73.5 88 ASP B CA 1
ATOM 3367 C C . ASP B 1 88 ? 0.079 15.969 -11.023 1 73.5 88 ASP B C 1
ATOM 3369 O O . ASP B 1 88 ? 0.981 15.156 -10.797 1 73.5 88 ASP B O 1
ATOM 3373 N N . ILE B 1 89 ? -0.917 16.25 -10.305 1 72.19 89 ILE B N 1
ATOM 3374 C CA . ILE B 1 89 ? -1.007 15.586 -9.008 1 72.19 89 ILE B CA 1
ATOM 3375 C C . ILE B 1 89 ? -1.256 14.094 -9.227 1 72.19 89 ILE B C 1
ATOM 3377 O O . ILE B 1 89 ? -0.631 13.25 -8.57 1 72.19 89 ILE B O 1
ATOM 3381 N N . LYS B 1 90 ? -2.088 13.797 -10.148 1 68.44 90 LYS B N 1
ATOM 3382 C CA . LYS B 1 90 ? -2.42 12.398 -10.422 1 68.44 90 LYS B CA 1
ATOM 3383 C C . LYS B 1 90 ? -1.216 11.648 -10.984 1 68.44 90 LYS B C 1
ATOM 3385 O O . LYS B 1 90 ? -1.058 10.453 -10.734 1 68.44 90 LYS B O 1
ATOM 3390 N N . GLN B 1 91 ? -0.399 12.43 -11.602 1 66.75 91 GLN B N 1
ATOM 3391 C CA . GLN B 1 91 ? 0.777 11.812 -12.211 1 66.75 91 GLN B CA 1
ATOM 3392 C C . GLN B 1 91 ? 1.92 11.695 -11.211 1 66.75 91 GLN B C 1
ATOM 3394 O O . GLN B 1 91 ? 2.805 10.852 -11.359 1 66.75 91 GLN B O 1
ATOM 3399 N N . ASN B 1 92 ? 1.779 12.602 -10.227 1 68.25 92 ASN B N 1
ATOM 3400 C CA . ASN B 1 92 ? 2.791 12.594 -9.18 1 68.25 92 ASN B CA 1
ATOM 3401 C C . ASN B 1 92 ? 2.387 11.688 -8.023 1 68.25 92 ASN B C 1
ATOM 3403 O O . ASN B 1 92 ? 1.517 12.039 -7.223 1 68.25 92 ASN B O 1
ATOM 3407 N N . THR B 1 93 ? 3.059 10.625 -7.961 1 70 93 THR B N 1
ATOM 3408 C CA . THR B 1 93 ? 2.66 9.586 -7.016 1 70 93 THR B CA 1
ATOM 3409 C C . THR B 1 93 ? 2.793 10.086 -5.578 1 70 93 THR B C 1
ATOM 3411 O O . THR B 1 93 ? 1.968 9.766 -4.723 1 70 93 THR B O 1
ATOM 3414 N N . LEU B 1 94 ? 3.752 10.867 -5.422 1 69 94 LEU B N 1
ATOM 3415 C CA . LEU B 1 94 ? 3.984 11.367 -4.07 1 69 94 LEU B CA 1
ATOM 3416 C C . LEU B 1 94 ? 2.873 12.312 -3.643 1 69 94 LEU B C 1
ATOM 3418 O O . LEU B 1 94 ? 2.311 12.164 -2.555 1 69 94 LEU B O 1
ATOM 3422 N N . GLN B 1 95 ? 2.598 13.219 -4.473 1 67.31 95 GLN B N 1
ATOM 3423 C CA . GLN B 1 95 ? 1.562 14.188 -4.137 1 67.31 95 GLN B CA 1
ATOM 3424 C C . GLN B 1 95 ? 0.204 13.516 -3.973 1 67.31 95 GLN B C 1
ATOM 3426 O O . GLN B 1 95 ? -0.542 13.828 -3.043 1 67.31 95 GLN B O 1
ATOM 3431 N N . ASN B 1 96 ? -0.025 12.672 -4.879 1 71.38 96 ASN B N 1
ATOM 3432 C CA . ASN B 1 96 ? -1.281 11.93 -4.805 1 71.38 96 ASN B CA 1
ATOM 3433 C C . ASN B 1 96 ? -1.379 11.125 -3.514 1 71.38 96 ASN B C 1
ATOM 3435 O O . ASN B 1 96 ? -2.434 11.086 -2.877 1 71.38 96 ASN B O 1
ATOM 3439 N N . TRP B 1 97 ? -0.336 10.547 -3.201 1 72.62 97 TRP B N 1
ATOM 3440 C CA . TRP B 1 97 ? -0.275 9.742 -1.984 1 72.62 97 TRP B CA 1
ATOM 3441 C C . TRP B 1 97 ? -0.469 10.617 -0.748 1 72.62 97 TRP B C 1
ATOM 3443 O O . TRP B 1 97 ? -1.226 10.258 0.158 1 72.62 97 TRP B O 1
ATOM 3453 N N . LEU B 1 98 ? 0.151 11.656 -0.69 1 68.69 98 LEU B N 1
ATOM 3454 C CA . LEU B 1 98 ? 0.03 12.586 0.428 1 68.69 98 LEU B CA 1
ATOM 3455 C C . LEU B 1 98 ? -1.401 13.094 0.561 1 68.69 98 LEU B C 1
ATOM 3457 O O . LEU B 1 98 ? -1.968 13.086 1.656 1 68.69 98 LEU B O 1
ATOM 3461 N N . LEU B 1 99 ? -1.894 13.5 -0.527 1 68 99 LEU B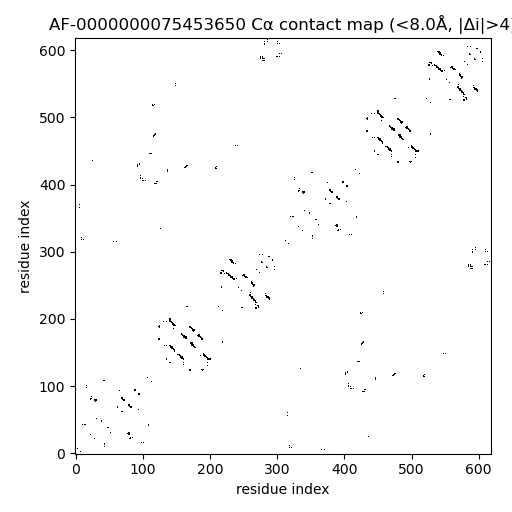 N 1
ATOM 3462 C CA . LEU B 1 99 ? -3.264 14 -0.536 1 68 99 LEU B CA 1
ATOM 3463 C C . LEU B 1 99 ? -4.234 12.938 -0.028 1 68 99 LEU B C 1
ATOM 3465 O O . LEU B 1 99 ? -5.121 13.234 0.776 1 68 99 LEU B O 1
ATOM 3469 N N . ASN B 1 100 ? -4.012 11.797 -0.521 1 71.56 100 ASN B N 1
ATOM 3470 C CA . ASN B 1 100 ? -4.875 10.703 -0.084 1 71.56 100 ASN B CA 1
ATOM 3471 C C . ASN B 1 100 ? -4.699 10.414 1.403 1 71.56 100 ASN B C 1
ATOM 3473 O O . ASN B 1 100 ? -5.68 10.188 2.115 1 71.56 100 ASN B O 1
ATOM 3477 N N . SER B 1 101 ? -3.537 10.375 1.795 1 70.81 101 SER B N 1
ATOM 3478 C CA . SER B 1 101 ? -3.25 10.133 3.205 1 70.81 101 SER B CA 1
ATOM 3479 C C . SER B 1 101 ? -3.891 11.195 4.094 1 70.81 101 SER B C 1
ATOM 3481 O O . SER B 1 101 ? -4.5 10.867 5.117 1 70.81 101 SER B O 1
ATOM 3483 N N . PHE B 1 102 ? -3.826 12.344 3.678 1 65.62 102 PHE B N 1
ATOM 3484 C CA . PHE B 1 102 ? -4.398 13.453 4.43 1 65.62 102 PHE B CA 1
ATOM 3485 C C . PHE B 1 102 ? -5.918 13.375 4.441 1 65.62 102 PHE B C 1
ATOM 3487 O O . PHE B 1 102 ? -6.551 13.594 5.477 1 65.62 102 PHE B O 1
ATOM 3494 N N . THR B 1 103 ? -6.43 13.117 3.305 1 67.12 103 THR B N 1
ATOM 3495 C CA . THR B 1 103 ? -7.879 13.023 3.186 1 67.12 103 THR B CA 1
ATOM 3496 C C . THR B 1 103 ? -8.43 11.906 4.074 1 67.12 103 THR B C 1
ATOM 3498 O O . THR B 1 103 ? -9.383 12.117 4.824 1 67.12 103 THR B O 1
ATOM 3501 N N . VAL B 1 104 ? -7.766 10.805 3.951 1 70.69 104 VAL B N 1
ATOM 3502 C CA . VAL B 1 104 ? -8.18 9.664 4.762 1 70.69 104 VAL B CA 1
ATOM 3503 C C . VAL B 1 104 ? -7.949 9.969 6.242 1 70.69 104 VAL B C 1
ATOM 3505 O O . VAL B 1 104 ? -8.812 9.703 7.082 1 70.69 104 VAL B O 1
ATOM 3508 N N . GLY B 1 105 ? -6.789 10.5 6.52 1 66.94 105 GLY B N 1
ATOM 3509 C CA . GLY B 1 105 ? -6.477 10.875 7.887 1 66.94 105 GLY B CA 1
ATOM 3510 C C . GLY B 1 105 ? -7.484 11.836 8.484 1 66.94 105 GLY B C 1
ATOM 3511 O O . GLY B 1 105 ? -7.902 11.672 9.633 1 66.94 105 GLY B O 1
ATOM 3512 N N . ASN B 1 106 ? -7.832 12.758 7.754 1 63.38 106 ASN B N 1
ATOM 3513 C CA . ASN B 1 106 ? -8.805 13.75 8.203 1 63.38 106 ASN B CA 1
ATOM 3514 C C . ASN B 1 106 ? -10.172 13.117 8.453 1 63.38 106 ASN B C 1
ATOM 3516 O O . ASN B 1 106 ? -10.844 13.445 9.438 1 63.38 106 ASN B O 1
ATOM 3520 N N . LEU B 1 107 ? -10.547 12.383 7.492 1 64.5 107 LEU B N 1
ATOM 3521 C CA . LEU B 1 107 ? -11.82 11.688 7.621 1 64.5 107 LEU B CA 1
ATOM 3522 C C . LEU B 1 107 ? -11.867 10.867 8.906 1 64.5 107 LEU B C 1
ATOM 3524 O O . LEU B 1 107 ? -12.891 10.836 9.594 1 64.5 107 LEU B O 1
ATOM 3528 N N . LEU B 1 108 ? -10.727 10.352 9.234 1 64.12 108 LEU B N 1
ATOM 3529 C CA . LEU B 1 108 ? -10.672 9.391 10.328 1 64.12 108 LEU B CA 1
ATOM 3530 C C . LEU B 1 108 ? -10.445 10.094 11.664 1 64.12 108 LEU B C 1
ATOM 3532 O O . LEU B 1 108 ? -10.883 9.609 12.711 1 64.12 108 LEU B O 1
ATOM 3536 N N . GLN B 1 109 ? -9.594 11.039 11.672 1 58.5 109 GLN B N 1
ATOM 3537 C CA . GLN B 1 109 ? -9.297 11.789 12.891 1 58.5 109 GLN B CA 1
ATOM 3538 C C . GLN B 1 109 ? -10.555 12.422 13.469 1 58.5 109 GLN B C 1
ATOM 3540 O O . GLN B 1 109 ? -10.664 12.602 14.688 1 58.5 109 GLN B O 1
ATOM 3545 N N . GLU B 1 110 ? -11.367 12.805 12.617 1 55.56 110 GLU B N 1
ATOM 3546 C CA . GLU B 1 110 ? -12.609 13.414 13.078 1 55.56 110 GLU B CA 1
ATOM 3547 C C . GLU B 1 110 ? -13.43 12.43 13.906 1 55.56 110 GLU B C 1
ATOM 3549 O O . GLU B 1 110 ? -14.273 12.836 14.703 1 55.56 110 GLU B O 1
ATOM 3554 N N . GLN B 1 111 ? -13.062 11.195 13.719 1 56.16 111 GLN B N 1
ATOM 3555 C CA . GLN B 1 111 ? -13.938 10.195 14.328 1 56.16 111 GLN B CA 1
ATOM 3556 C C . GLN B 1 111 ? -13.141 9.203 15.156 1 56.16 111 GLN B C 1
ATOM 3558 O O . GLN B 1 111 ? -12.852 8.094 14.703 1 56.16 111 GLN B O 1
ATOM 3563 N N . LYS B 1 112 ? -12.625 9.578 16.359 1 59.09 112 LYS B N 1
ATOM 3564 C CA . LYS B 1 112 ? -11.867 8.711 17.25 1 59.09 112 LYS B CA 1
ATOM 3565 C C . LYS B 1 112 ? -12.523 7.34 17.375 1 59.09 112 LYS B C 1
ATOM 3567 O O . LYS B 1 112 ? -11.836 6.324 17.5 1 59.09 112 LYS B O 1
ATOM 3572 N N . ASN B 1 113 ? -13.875 7.402 17.125 1 65.19 113 ASN B N 1
ATOM 3573 C CA . ASN B 1 113 ? -14.617 6.172 17.375 1 65.19 113 ASN B CA 1
ATOM 3574 C C . ASN B 1 113 ? -14.547 5.219 16.188 1 65.19 113 ASN B C 1
ATOM 3576 O O . ASN B 1 113 ? -14.977 4.066 16.281 1 65.19 113 ASN B O 1
ATOM 3580 N N . LEU B 1 114 ? -13.922 5.676 15.094 1 76.31 114 LEU B N 1
ATOM 3581 C CA . LEU B 1 114 ? -13.945 4.836 13.898 1 76.31 114 LEU B CA 1
ATOM 3582 C C . LEU B 1 114 ? -12.617 4.125 13.703 1 76.31 114 LEU B C 1
ATOM 3584 O O . LEU B 1 114 ? -12.484 3.273 12.828 1 76.31 114 LEU B O 1
ATOM 3588 N N . HIS B 1 115 ? -11.688 4.379 14.578 1 71 115 HIS B N 1
ATOM 3589 C CA . HIS B 1 115 ? -10.352 3.832 14.367 1 71 115 HIS B CA 1
ATOM 3590 C C . HIS B 1 115 ? -10.375 2.307 14.375 1 71 115 HIS B C 1
ATOM 3592 O O . HIS B 1 115 ? -9.617 1.667 13.641 1 71 115 HIS B O 1
ATOM 3598 N N . HIS B 1 116 ? -11.297 1.755 15.086 1 78.06 116 HIS B N 1
ATOM 3599 C CA . HIS B 1 116 ? -11.352 0.302 15.203 1 78.06 116 HIS B CA 1
ATOM 3600 C C . HIS B 1 116 ? -12.164 -0.315 14.07 1 78.06 116 HIS B C 1
ATOM 3602 O O . HIS B 1 116 ? -12.258 -1.54 13.961 1 78.06 116 HIS B O 1
ATOM 3608 N N . ARG B 1 117 ? -12.727 0.64 13.195 1 87 117 ARG B N 1
ATOM 3609 C CA . ARG B 1 117 ? -13.555 0.147 12.102 1 87 117 ARG B CA 1
ATOM 3610 C C . ARG B 1 117 ? -12.898 0.414 10.75 1 87 117 ARG B C 1
ATOM 3612 O O . ARG B 1 117 ? -13.531 0.266 9.703 1 87 117 ARG B O 1
ATOM 3619 N N . ILE B 1 118 ? -11.68 0.841 10.883 1 85 118 ILE B N 1
ATOM 3620 C CA . ILE B 1 118 ? -10.898 1.053 9.672 1 85 118 ILE B CA 1
ATOM 3621 C C . ILE B 1 118 ? -9.594 0.257 9.75 1 85 118 ILE B C 1
ATOM 3623 O O . ILE B 1 118 ? -8.789 0.464 10.656 1 85 118 ILE B O 1
ATOM 3627 N N . LEU B 1 119 ? -9.422 -0.646 8.875 1 85.38 119 LEU B N 1
ATOM 3628 C CA . LEU B 1 119 ? -8.242 -1.495 8.852 1 85.38 119 LEU B CA 1
ATOM 3629 C C . LEU B 1 119 ? -7.371 -1.184 7.633 1 85.38 119 LEU B C 1
ATOM 3631 O O . LEU B 1 119 ? -7.785 -1.412 6.496 1 85.38 119 LEU B O 1
ATOM 3635 N N . LEU B 1 120 ? -6.25 -0.615 7.91 1 81.69 120 LEU B N 1
ATOM 3636 C CA . LEU B 1 120 ? -5.301 -0.301 6.848 1 81.69 120 LEU B CA 1
ATOM 3637 C C . LEU B 1 120 ? -4.176 -1.33 6.805 1 81.69 120 LEU B C 1
ATOM 3639 O O . LEU B 1 120 ? -4.043 -2.15 7.715 1 81.69 120 LEU B O 1
ATOM 3643 N N . GLU B 1 121 ? -3.48 -1.304 5.664 1 76.81 121 GLU B N 1
ATOM 3644 C CA . GLU B 1 121 ? -2.293 -2.148 5.57 1 76.81 121 GLU B CA 1
ATOM 3645 C C . GLU B 1 121 ? -1.153 -1.595 6.418 1 76.81 121 GLU B C 1
ATOM 3647 O O . GLU B 1 121 ? -1.109 -0.396 6.703 1 76.81 121 GLU B O 1
ATOM 3652 N N . ASN B 1 122 ? -0.277 -2.451 6.801 1 73.38 122 ASN B N 1
ATOM 3653 C CA . ASN B 1 122 ? 0.881 -2.033 7.582 1 73.38 122 ASN B CA 1
ATOM 3654 C C . ASN B 1 122 ? 1.791 -1.104 6.785 1 73.38 122 ASN B C 1
ATOM 3656 O O . ASN B 1 122 ? 1.774 -1.12 5.551 1 73.38 122 ASN B O 1
ATOM 3660 N N . VAL B 1 123 ? 2.484 -0.301 7.523 1 74.12 123 VAL B N 1
ATOM 3661 C CA . VAL B 1 123 ? 3.48 0.563 6.898 1 74.12 123 VAL B CA 1
ATOM 3662 C C . VAL B 1 123 ? 4.57 -0.288 6.25 1 74.12 123 VAL B C 1
ATOM 3664 O O . VAL B 1 123 ? 4.961 -1.325 6.793 1 74.12 123 VAL B O 1
ATOM 3667 N N . PRO B 1 124 ? 4.996 0.193 5.121 1 80.25 124 PRO B N 1
ATOM 3668 C CA . PRO B 1 124 ? 6.055 -0.559 4.441 1 80.25 124 PRO B CA 1
ATOM 3669 C C . PRO B 1 124 ? 7.301 -0.736 5.309 1 80.25 124 PRO B C 1
ATOM 3671 O O . PRO B 1 124 ? 7.641 0.149 6.098 1 80.25 124 PRO B O 1
ATOM 3674 N N . LEU B 1 125 ? 8.008 -1.831 5.094 1 78.31 125 LEU B N 1
ATOM 3675 C CA . LEU B 1 125 ? 9.234 -2.139 5.824 1 78.31 125 LEU B CA 1
ATOM 3676 C C . LEU B 1 125 ? 10.375 -1.247 5.359 1 78.31 125 LEU B C 1
ATOM 3678 O O . LEU B 1 125 ? 10.383 -0.778 4.219 1 78.31 125 LEU B O 1
ATOM 3682 N N . GLY B 1 126 ? 11.328 -1.081 6.281 1 82.19 126 GLY B N 1
ATOM 3683 C CA . GLY B 1 126 ? 12.547 -0.374 5.93 1 82.19 126 GLY B CA 1
ATOM 3684 C C . GLY B 1 126 ? 12.461 1.123 6.156 1 82.19 126 GLY B C 1
ATOM 3685 O O . GLY B 1 126 ? 13.188 1.896 5.527 1 82.19 126 GLY B O 1
ATOM 3686 N N . ARG B 1 127 ? 11.711 1.488 6.938 1 78.81 127 ARG B N 1
ATOM 3687 C CA . ARG B 1 127 ? 11.5 2.916 7.148 1 78.81 127 ARG B CA 1
ATOM 3688 C C . ARG B 1 127 ? 12.586 3.502 8.047 1 78.81 127 ARG B C 1
ATOM 3690 O O . ARG B 1 127 ? 12.773 4.719 8.086 1 78.81 127 ARG B O 1
ATOM 3697 N N . GLU B 1 128 ? 13.297 2.641 8.719 1 76.12 128 GLU B N 1
ATOM 3698 C CA . GLU B 1 128 ? 14.25 3.07 9.742 1 76.12 128 GLU B CA 1
ATOM 3699 C C . GLU B 1 128 ? 15.32 3.986 9.148 1 76.12 128 GLU B C 1
ATOM 3701 O O . GLU B 1 128 ? 15.758 4.938 9.797 1 76.12 128 GLU B O 1
ATOM 3706 N N . PHE B 1 129 ? 15.656 3.738 7.93 1 83.69 129 PHE B N 1
ATOM 3707 C CA . PHE B 1 129 ? 16.781 4.465 7.336 1 83.69 129 PHE B CA 1
ATOM 3708 C C . PHE B 1 129 ? 16.281 5.508 6.348 1 83.69 129 PHE B C 1
ATOM 3710 O O . PHE B 1 129 ? 17.078 6.219 5.73 1 83.69 129 PHE B O 1
ATOM 3717 N N . LEU B 1 130 ? 15.023 5.68 6.191 1 85.62 130 LEU B N 1
ATOM 3718 C CA . LEU B 1 130 ? 14.445 6.551 5.168 1 85.62 130 LEU B CA 1
ATOM 3719 C C . LEU B 1 130 ? 14.906 7.992 5.359 1 85.62 130 LEU B C 1
ATOM 3721 O O . LEU B 1 130 ? 15.289 8.656 4.395 1 85.62 130 LEU B O 1
ATOM 3725 N N . GLY B 1 131 ? 14.883 8.445 6.555 1 78.06 131 GLY B N 1
ATOM 3726 C CA . GLY B 1 131 ? 15.281 9.812 6.832 1 78.06 131 GLY B CA 1
ATOM 3727 C C . GLY B 1 131 ? 16.703 10.117 6.406 1 78.06 131 GLY B C 1
ATOM 3728 O O . GLY B 1 131 ? 16.969 11.125 5.746 1 78.06 131 GLY B O 1
ATOM 3729 N N . GLN B 1 132 ? 17.562 9.25 6.773 1 83.38 132 GLN B N 1
ATOM 3730 C CA . GLN B 1 132 ? 18.984 9.414 6.434 1 83.38 132 GLN B CA 1
ATOM 3731 C C . GLN B 1 132 ? 19.188 9.359 4.926 1 83.38 132 GLN B C 1
ATOM 3733 O O . GLN B 1 132 ? 19.984 10.125 4.375 1 83.38 132 GLN B O 1
ATOM 3738 N N . ILE B 1 133 ? 18.531 8.477 4.344 1 91.81 133 ILE B N 1
ATOM 3739 C CA . ILE B 1 133 ? 18.688 8.297 2.902 1 91.81 133 ILE B CA 1
ATOM 3740 C C . ILE B 1 133 ? 18.156 9.531 2.172 1 91.81 133 ILE B C 1
ATOM 3742 O O . ILE B 1 133 ? 18.812 10.039 1.249 1 91.81 133 ILE B O 1
ATOM 3746 N N . VAL B 1 134 ? 17.062 10.023 2.596 1 85.31 134 VAL B N 1
ATOM 3747 C CA . VAL B 1 134 ? 16.469 11.203 1.985 1 85.31 134 VAL B CA 1
ATOM 3748 C C . VAL B 1 134 ? 17.391 12.406 2.164 1 85.31 134 VAL B C 1
ATOM 3750 O O . VAL B 1 134 ? 17.578 13.203 1.239 1 85.31 134 VAL B O 1
ATOM 3753 N N . GLU B 1 135 ? 17.953 12.516 3.289 1 80.25 135 GLU B N 1
ATOM 3754 C CA . GLU B 1 135 ? 18.906 13.578 3.545 1 80.25 135 GLU B CA 1
ATOM 3755 C C . GLU B 1 135 ? 20.094 13.492 2.596 1 80.25 135 GLU B C 1
ATOM 3757 O O . GLU B 1 135 ? 20.547 14.5 2.047 1 80.25 135 GLU B O 1
ATOM 3762 N N . ALA B 1 136 ? 20.594 12.336 2.465 1 90.56 136 ALA B N 1
ATOM 3763 C CA . ALA B 1 136 ? 21.719 12.117 1.565 1 90.56 136 ALA B CA 1
ATOM 3764 C C . ALA B 1 136 ? 21.344 12.438 0.123 1 90.56 136 ALA B C 1
ATOM 3766 O O . ALA B 1 136 ? 22.125 13.039 -0.613 1 90.56 136 ALA B O 1
ATOM 3767 N N . MET B 1 137 ? 20.234 12.047 -0.277 1 90.19 137 MET B N 1
ATOM 3768 C CA . MET B 1 137 ? 19.766 12.305 -1.637 1 90.19 137 MET B CA 1
ATOM 3769 C C . MET B 1 137 ? 19.625 13.805 -1.887 1 90.19 137 MET B C 1
ATOM 3771 O O . MET B 1 137 ? 19.938 14.289 -2.977 1 90.19 137 MET B O 1
ATOM 3775 N N . LYS B 1 138 ? 19.172 14.5 -0.921 1 82.44 138 LYS B N 1
ATOM 3776 C CA . LYS B 1 138 ? 18.969 15.945 -1.035 1 82.44 138 LYS B CA 1
ATOM 3777 C C . LYS B 1 138 ? 20.266 16.656 -1.382 1 82.44 138 LYS B C 1
ATOM 3779 O O . LYS B 1 138 ? 20.281 17.562 -2.217 1 82.44 138 LYS B O 1
ATOM 3784 N N . GLU B 1 139 ? 21.266 16.219 -0.708 1 85.06 139 GLU B N 1
ATOM 3785 C CA . GLU B 1 139 ? 22.547 16.891 -0.872 1 85.06 139 GLU B CA 1
ATOM 3786 C C . GLU B 1 139 ? 23.469 16.094 -1.798 1 85.06 139 GLU B C 1
ATOM 3788 O O . GLU B 1 139 ? 24.641 16.422 -1.953 1 85.06 139 GLU B O 1
ATOM 3793 N N . ASN B 1 140 ? 22.953 15.055 -2.359 1 92.5 140 ASN B N 1
ATOM 3794 C CA . ASN B 1 140 ? 23.734 14.172 -3.215 1 92.5 140 ASN B CA 1
ATOM 3795 C C . ASN B 1 140 ? 25.016 13.719 -2.525 1 92.5 140 ASN B C 1
ATOM 3797 O O . ASN B 1 140 ? 26.109 13.844 -3.086 1 92.5 140 ASN B O 1
ATOM 3801 N N . LEU B 1 141 ? 24.797 13.172 -1.353 1 95.25 141 LEU B N 1
ATOM 3802 C CA . LEU B 1 141 ? 25.906 12.641 -0.578 1 95.25 141 LEU B CA 1
ATOM 3803 C C . LEU B 1 141 ? 26 11.125 -0.725 1 95.25 141 LEU B C 1
ATOM 3805 O O . LEU B 1 141 ? 24.969 10.445 -0.831 1 95.25 141 LEU B O 1
ATOM 3809 N N . LYS B 1 142 ? 27.203 10.672 -0.629 1 97.69 142 LYS B N 1
ATOM 3810 C CA . LYS B 1 142 ? 27.438 9.234 -0.72 1 97.69 142 LYS B CA 1
ATOM 3811 C C . LYS B 1 142 ? 27.047 8.531 0.577 1 97.69 142 LYS B C 1
ATOM 3813 O O . LYS B 1 142 ? 27.047 9.148 1.646 1 97.69 142 LYS B O 1
ATOM 3818 N N . LEU B 1 143 ? 26.734 7.227 0.445 1 97.81 143 LEU B N 1
ATOM 3819 C CA . LEU B 1 143 ? 26.391 6.379 1.584 1 97.81 143 LEU B CA 1
ATOM 3820 C C . LEU B 1 143 ? 27.297 5.152 1.632 1 97.81 143 LEU B C 1
ATOM 3822 O O . LEU B 1 143 ? 27.719 4.645 0.59 1 97.81 143 LEU B O 1
ATOM 3826 N N . ILE B 1 144 ? 27.625 4.754 2.795 1 97.75 144 ILE B N 1
ATOM 3827 C CA . ILE B 1 144 ? 28.156 3.42 3.039 1 97.75 144 ILE B CA 1
ATOM 3828 C C . ILE B 1 144 ? 27.125 2.572 3.777 1 97.75 144 ILE B C 1
ATOM 3830 O O . ILE B 1 144 ? 26.641 2.961 4.84 1 97.75 144 ILE B O 1
ATOM 3834 N N . ILE B 1 145 ? 26.781 1.434 3.158 1 97.06 145 ILE B N 1
ATOM 3835 C CA . ILE B 1 145 ? 25.766 0.594 3.799 1 97.06 145 ILE B CA 1
ATOM 3836 C C . ILE B 1 145 ? 26.344 -0.793 4.066 1 97.06 145 ILE B C 1
ATOM 3838 O O . ILE B 1 145 ? 27.234 -1.251 3.344 1 97.06 145 ILE B O 1
ATOM 3842 N N . HIS B 1 146 ? 25.938 -1.385 5.141 1 96.88 146 HIS B N 1
ATOM 3843 C CA . HIS B 1 146 ? 26.078 -2.812 5.398 1 96.88 146 HIS B CA 1
ATOM 3844 C C . HIS B 1 146 ? 24.797 -3.566 5.074 1 96.88 146 HIS B C 1
ATOM 3846 O O . HIS B 1 146 ? 23.781 -3.416 5.773 1 96.88 146 HIS B O 1
ATOM 3852 N N . TYR B 1 147 ? 24.906 -4.352 3.994 1 96.12 147 TYR B N 1
ATOM 3853 C CA . TYR B 1 147 ? 23.703 -4.906 3.393 1 96.12 147 TYR B CA 1
ATOM 3854 C C . TYR B 1 147 ? 23.766 -6.43 3.35 1 96.12 147 TYR B C 1
ATOM 3856 O O . TYR B 1 147 ? 24.781 -7.004 2.957 1 96.12 147 TYR B O 1
ATOM 3864 N N . GLN B 1 148 ? 22.656 -7.059 3.771 1 92.94 148 GLN B N 1
ATOM 3865 C CA . GLN B 1 148 ? 22.562 -8.508 3.693 1 92.94 148 GLN B CA 1
ATOM 3866 C C . GLN B 1 148 ? 21.297 -8.938 2.939 1 92.94 148 GLN B C 1
ATOM 3868 O O . GLN B 1 148 ? 20.219 -9.023 3.525 1 92.94 148 GLN B O 1
ATOM 3873 N N . GLY B 1 149 ? 21.516 -9.281 1.703 1 89.94 149 GLY B N 1
ATOM 3874 C CA . GLY B 1 149 ? 20.406 -9.82 0.937 1 89.94 149 GLY B CA 1
ATOM 3875 C C . GLY B 1 149 ? 19.906 -11.148 1.479 1 89.94 149 GLY B C 1
ATOM 3876 O O . GLY B 1 149 ? 20.609 -11.836 2.221 1 89.94 149 GLY B O 1
ATOM 3877 N N . PHE B 1 150 ? 18.766 -11.516 1.073 1 85.81 150 PHE B N 1
ATOM 3878 C CA . PHE B 1 150 ? 18.125 -12.703 1.62 1 85.81 150 PHE B CA 1
ATOM 3879 C C . PHE B 1 150 ? 18.781 -13.969 1.089 1 85.81 150 PHE B C 1
ATOM 3881 O O . PHE B 1 150 ? 18.625 -15.047 1.67 1 85.81 150 PHE B O 1
ATOM 3888 N N . PHE B 1 151 ? 19.5 -13.844 -0.016 1 81.88 151 PHE B N 1
ATOM 3889 C CA . PHE B 1 151 ? 20.141 -15.016 -0.607 1 81.88 151 PHE B CA 1
ATOM 3890 C C . PHE B 1 151 ? 21.609 -15.102 -0.179 1 81.88 151 PHE B C 1
ATOM 3892 O O . PHE B 1 151 ? 22.312 -16.016 -0.587 1 81.88 151 PHE B O 1
ATOM 3899 N N . HIS B 1 152 ? 21.984 -14.125 0.654 1 83.12 152 HIS B N 1
ATOM 3900 C CA . HIS B 1 152 ? 23.375 -14.109 1.088 1 83.12 152 HIS B CA 1
ATOM 3901 C C . HIS B 1 152 ? 23.484 -14.398 2.58 1 83.12 152 HIS B C 1
ATOM 3903 O O . HIS B 1 152 ? 22.641 -13.961 3.369 1 83.12 152 HIS B O 1
ATOM 3909 N N . ASP B 1 153 ? 24.5 -15.062 2.996 1 81.44 153 ASP B N 1
ATOM 3910 C CA . ASP B 1 153 ? 24.688 -15.477 4.383 1 81.44 153 ASP B CA 1
ATOM 3911 C C . ASP B 1 153 ? 25.297 -14.352 5.211 1 81.44 153 ASP B C 1
ATOM 3913 O O . ASP B 1 153 ? 25.156 -14.328 6.434 1 81.44 153 ASP B O 1
ATOM 3917 N N . PHE B 1 154 ? 26.047 -13.516 4.484 1 87 154 PHE B N 1
ATOM 3918 C CA . PHE B 1 154 ? 26.734 -12.469 5.234 1 87 154 PHE B CA 1
ATOM 3919 C C . PHE B 1 154 ? 26.453 -11.094 4.633 1 87 154 PHE B C 1
ATOM 3921 O O . PHE B 1 154 ? 26.141 -10.984 3.445 1 87 154 PHE B O 1
ATOM 3928 N N . ALA B 1 155 ? 26.594 -10.164 5.512 1 91.5 155 ALA B N 1
ATOM 3929 C CA . ALA B 1 155 ? 26.422 -8.781 5.07 1 91.5 155 ALA B CA 1
ATOM 3930 C C . ALA B 1 155 ? 27.688 -8.273 4.371 1 91.5 155 ALA B C 1
ATOM 3932 O O . ALA B 1 155 ? 28.797 -8.695 4.691 1 91.5 155 ALA B O 1
ATOM 3933 N N . THR B 1 156 ? 27.516 -7.453 3.4 1 93.44 156 THR B N 1
ATOM 3934 C CA . THR B 1 156 ? 28.625 -6.824 2.695 1 93.44 156 THR B CA 1
ATOM 3935 C C . THR B 1 156 ? 28.531 -5.305 2.764 1 93.44 156 THR B C 1
ATOM 3937 O O . THR B 1 156 ? 27.422 -4.758 2.906 1 93.44 156 THR B O 1
ATOM 3940 N N . GLU B 1 157 ? 29.672 -4.762 2.672 1 95.31 157 GLU B N 1
ATOM 3941 C CA . GLU B 1 157 ? 29.719 -3.303 2.65 1 95.31 157 GLU B CA 1
ATOM 3942 C C . GLU B 1 157 ? 29.672 -2.77 1.222 1 95.31 157 GLU B C 1
ATOM 3944 O O . GLU B 1 157 ? 30.281 -3.348 0.318 1 95.31 157 GLU B O 1
ATOM 3949 N N . ALA B 1 158 ? 29 -1.667 1.031 1 95.75 158 ALA B N 1
ATOM 3950 C CA . ALA B 1 158 ? 28.906 -1.04 -0.285 1 95.75 158 ALA B CA 1
ATOM 3951 C C . ALA B 1 158 ? 28.906 0.482 -0.168 1 95.75 158 ALA B C 1
ATOM 3953 O O . ALA B 1 158 ? 28.25 1.041 0.715 1 95.75 158 ALA B O 1
ATOM 3954 N N . GLN B 1 159 ? 29.734 1.097 -0.97 1 97.38 159 GLN B N 1
ATOM 3955 C CA . GLN B 1 159 ? 29.641 2.541 -1.16 1 97.38 159 GLN B CA 1
ATOM 3956 C C . GLN B 1 159 ? 28.734 2.887 -2.34 1 97.38 159 GLN B C 1
ATOM 3958 O O . GLN B 1 159 ? 28.984 2.445 -3.465 1 97.38 159 GLN B O 1
ATOM 3963 N N . ILE B 1 160 ? 27.766 3.744 -2.049 1 97.75 160 ILE B N 1
ATOM 3964 C CA . ILE B 1 160 ? 26.75 3.887 -3.086 1 97.75 160 ILE B CA 1
ATOM 3965 C C . ILE B 1 160 ? 26.344 5.352 -3.209 1 97.75 160 ILE B C 1
ATOM 3967 O O . ILE B 1 160 ? 26.516 6.133 -2.273 1 97.75 160 ILE B O 1
ATOM 3971 N N . HIS B 1 161 ? 25.891 5.707 -4.414 1 97.69 161 HIS B N 1
ATOM 3972 C CA . HIS B 1 161 ? 25.203 6.965 -4.695 1 97.69 161 HIS B CA 1
ATOM 3973 C C . HIS B 1 161 ? 23.688 6.793 -4.684 1 97.69 161 HIS B C 1
ATOM 3975 O O . HIS B 1 161 ? 23.125 6.184 -5.594 1 97.69 161 HIS B O 1
ATOM 3981 N N . PRO B 1 162 ? 23 7.305 -3.66 1 96.94 162 PRO B N 1
ATOM 3982 C CA . PRO B 1 162 ? 21.547 7.133 -3.625 1 96.94 162 PRO B CA 1
ATOM 3983 C C . PRO B 1 162 ? 20.828 7.965 -4.684 1 96.94 162 PRO B C 1
ATOM 3985 O O . PRO B 1 162 ? 20.953 9.188 -4.699 1 96.94 162 PRO B O 1
ATOM 3988 N N . TYR B 1 163 ? 20.031 7.289 -5.527 1 94.62 163 TYR B N 1
ATOM 3989 C CA . TYR B 1 163 ? 19.406 7.961 -6.656 1 94.62 163 TYR B CA 1
ATOM 3990 C C . TYR B 1 163 ? 17.906 8.117 -6.426 1 94.62 163 TYR B C 1
ATOM 3992 O O . TYR B 1 163 ? 17.344 9.203 -6.617 1 94.62 163 TYR B O 1
ATOM 4000 N N . CYS B 1 164 ? 17.297 7.012 -6.016 1 92.94 164 CYS B N 1
ATOM 4001 C CA . CYS B 1 164 ? 15.836 6.984 -6.004 1 92.94 164 CYS B CA 1
ATOM 4002 C C . CYS B 1 164 ? 15.312 6.016 -4.949 1 92.94 164 CYS B C 1
ATOM 4004 O O . CYS B 1 164 ? 15.977 5.027 -4.629 1 92.94 164 CYS B O 1
ATOM 4006 N N . LEU B 1 165 ? 14.156 6.406 -4.434 1 92.94 165 LEU B N 1
ATOM 4007 C CA . LEU B 1 165 ? 13.43 5.52 -3.529 1 92.94 165 LEU B CA 1
ATOM 4008 C C . LEU B 1 165 ? 12.133 5.035 -4.168 1 92.94 165 LEU B C 1
ATOM 4010 O O . LEU B 1 165 ? 11.445 5.797 -4.848 1 92.94 165 LEU B O 1
ATOM 4014 N N . LYS B 1 166 ? 11.805 3.768 -3.93 1 92.5 166 LYS B N 1
ATOM 4015 C CA . LYS B 1 166 ? 10.578 3.195 -4.465 1 92.5 166 LYS B CA 1
ATOM 4016 C C . LYS B 1 166 ? 9.922 2.254 -3.457 1 92.5 166 LYS B C 1
ATOM 4018 O O . LYS B 1 166 ? 10.617 1.504 -2.764 1 92.5 166 LYS B O 1
ATOM 4023 N N . ILE B 1 167 ? 8.625 2.389 -3.357 1 90.25 167 ILE B N 1
ATOM 4024 C CA . ILE B 1 167 ? 7.863 1.419 -2.58 1 90.25 167 ILE B CA 1
ATOM 4025 C C . ILE B 1 167 ? 7.316 0.332 -3.502 1 90.25 167 ILE B C 1
ATOM 4027 O O . ILE B 1 167 ? 6.824 0.626 -4.594 1 90.25 167 ILE B O 1
ATOM 4031 N N . PHE B 1 168 ? 7.461 -0.9 -3.096 1 91 168 PHE B N 1
ATOM 4032 C CA . PHE B 1 168 ? 6.879 -2.021 -3.822 1 91 168 PHE B CA 1
ATOM 4033 C C . PHE B 1 168 ? 6.531 -3.16 -2.869 1 91 168 PHE B C 1
ATOM 4035 O O . PHE B 1 168 ? 7.383 -3.625 -2.111 1 91 168 PHE B O 1
ATOM 4042 N N . LYS B 1 169 ? 5.254 -3.561 -2.947 1 89.19 169 LYS B N 1
ATOM 4043 C CA . LYS B 1 169 ? 4.73 -4.664 -2.145 1 89.19 169 LYS B CA 1
ATOM 4044 C C . LYS B 1 169 ? 5.145 -4.527 -0.684 1 89.19 169 LYS B C 1
ATOM 4046 O O . LYS B 1 169 ? 5.727 -5.449 -0.109 1 89.19 169 LYS B O 1
ATOM 4051 N N . GLN B 1 170 ? 4.98 -3.391 -0.134 1 86.5 170 GLN B N 1
ATOM 4052 C CA . GLN B 1 170 ? 5.07 -3.084 1.29 1 86.5 170 GLN B CA 1
ATOM 4053 C C . GLN B 1 170 ? 6.523 -3.02 1.748 1 86.5 170 GLN B C 1
ATOM 4055 O O . GLN B 1 170 ? 6.82 -3.248 2.922 1 86.5 170 GLN B O 1
ATOM 4060 N N . ARG B 1 171 ? 7.41 -2.721 0.798 1 91.31 171 ARG B N 1
ATOM 4061 C CA . ARG B 1 171 ? 8.82 -2.549 1.126 1 91.31 171 ARG B CA 1
ATOM 4062 C C . ARG B 1 171 ? 9.398 -1.32 0.433 1 91.31 171 ARG B C 1
ATOM 4064 O O . ARG B 1 171 ? 9.094 -1.055 -0.731 1 91.31 171 ARG B O 1
ATOM 4071 N N . TRP B 1 172 ? 10.203 -0.637 1.167 1 92.25 172 TRP B N 1
ATOM 4072 C CA . TRP B 1 172 ? 10.984 0.449 0.585 1 92.25 172 TRP B CA 1
ATOM 4073 C C . TRP B 1 172 ? 12.258 -0.084 -0.061 1 92.25 172 TRP B C 1
ATOM 4075 O O . TRP B 1 172 ? 12.93 -0.95 0.501 1 92.25 172 TRP B O 1
ATOM 4085 N N . TYR B 1 173 ? 12.586 0.484 -1.23 1 96.38 173 TYR B N 1
ATOM 4086 C CA . TYR B 1 173 ? 13.805 0.133 -1.953 1 96.38 173 TYR B CA 1
ATOM 4087 C C . TYR B 1 173 ? 14.609 1.379 -2.305 1 96.38 173 TYR B C 1
ATOM 4089 O O . TYR B 1 173 ? 14.039 2.439 -2.566 1 96.38 173 TYR B O 1
ATOM 4097 N N . LEU B 1 174 ? 15.922 1.192 -2.293 1 97.12 174 LEU B N 1
ATOM 4098 C CA . LEU B 1 174 ? 16.844 2.234 -2.734 1 97.12 174 LEU B CA 1
ATOM 4099 C C . LEU B 1 174 ? 17.547 1.829 -4.027 1 97.12 174 LEU B C 1
ATOM 4101 O O . LEU B 1 174 ? 18.156 0.76 -4.102 1 97.12 174 LEU B O 1
ATOM 4105 N N . ILE B 1 175 ? 17.344 2.605 -5.047 1 96.38 175 ILE B N 1
ATOM 4106 C CA . ILE B 1 175 ? 18.109 2.477 -6.273 1 96.38 175 ILE B CA 1
ATOM 4107 C C . ILE B 1 175 ? 19.359 3.352 -6.191 1 96.38 175 ILE B C 1
ATOM 4109 O O . ILE B 1 175 ? 19.266 4.559 -5.953 1 96.38 175 ILE B O 1
ATOM 4113 N N . ALA B 1 176 ? 20.469 2.744 -6.359 1 96.88 176 ALA B N 1
ATOM 4114 C CA . ALA B 1 176 ? 21.719 3.486 -6.137 1 96.88 176 ALA B CA 1
ATOM 4115 C C . ALA B 1 176 ? 22.812 3.01 -7.082 1 96.88 176 ALA B C 1
ATOM 4117 O O . ALA B 1 176 ? 22.797 1.864 -7.539 1 96.88 176 ALA B O 1
ATOM 4118 N N . PHE B 1 177 ? 23.672 3.914 -7.395 1 95.94 177 PHE B N 1
ATOM 4119 C CA . PHE B 1 177 ? 24.891 3.59 -8.141 1 95.94 177 PHE B CA 1
ATOM 4120 C C . PHE B 1 177 ? 25.969 3.068 -7.207 1 95.94 177 PHE B C 1
ATOM 4122 O O . PHE B 1 177 ? 26.359 3.748 -6.25 1 95.94 177 PHE B O 1
ATOM 4129 N N . LYS B 1 178 ? 26.359 1.87 -7.449 1 95.94 178 LYS B N 1
ATOM 4130 C CA . LYS B 1 178 ? 27.438 1.28 -6.656 1 95.94 178 LYS B CA 1
ATOM 4131 C C . LYS B 1 178 ? 28.797 1.58 -7.27 1 95.94 178 LYS B C 1
ATOM 4133 O O . LYS B 1 178 ? 29.062 1.207 -8.414 1 95.94 178 LYS B O 1
ATOM 4138 N N . GLU B 1 179 ? 29.672 2.049 -6.543 1 93.81 179 GLU B N 1
ATOM 4139 C CA . GLU B 1 179 ? 30.938 2.539 -7.062 1 93.81 179 GLU B CA 1
ATOM 4140 C C . GLU B 1 179 ? 31.844 1.386 -7.48 1 93.81 179 GLU B C 1
ATOM 4142 O O . GLU B 1 179 ? 32.5 1.446 -8.531 1 93.81 179 GLU B O 1
ATOM 4147 N N . ASP B 1 180 ? 31.906 0.369 -6.672 1 92 180 ASP B N 1
ATOM 4148 C CA . ASP B 1 180 ? 32.812 -0.733 -6.93 1 92 180 ASP B CA 1
ATOM 4149 C C . ASP B 1 180 ? 32.469 -1.456 -8.227 1 92 180 ASP B C 1
ATOM 4151 O O . ASP B 1 180 ? 33.344 -1.821 -9.008 1 92 180 ASP B O 1
ATOM 4155 N N . SER B 1 181 ? 31.188 -1.616 -8.469 1 91.62 181 SER B N 1
ATOM 4156 C CA . SER B 1 181 ? 30.75 -2.357 -9.648 1 91.62 181 SER B CA 1
ATOM 4157 C C . SER B 1 181 ? 30.375 -1.413 -10.781 1 91.62 181 SER B C 1
ATOM 4159 O O . SER B 1 181 ? 30.125 -1.855 -11.906 1 91.62 181 SER B O 1
ATOM 4161 N N . HIS B 1 182 ? 30.312 -0.155 -10.555 1 92.56 182 HIS B N 1
ATOM 4162 C CA . HIS B 1 182 ? 29.953 0.858 -11.539 1 92.56 182 HIS B CA 1
ATOM 4163 C C . HIS B 1 182 ? 28.625 0.514 -12.219 1 92.56 182 HIS B C 1
ATOM 4165 O O . HIS B 1 182 ? 28.531 0.542 -13.445 1 92.56 182 HIS B O 1
ATOM 4171 N N . ALA B 1 183 ? 27.734 0.158 -11.367 1 92.75 183 ALA B N 1
ATOM 4172 C CA . ALA B 1 183 ? 26.422 -0.232 -11.883 1 92.75 183 ALA B CA 1
ATOM 4173 C C . ALA B 1 183 ? 25.312 0.162 -10.914 1 92.75 183 ALA B C 1
ATOM 4175 O O . ALA B 1 183 ? 25.562 0.328 -9.719 1 92.75 183 ALA B O 1
ATOM 4176 N N . MET B 1 184 ? 24.156 0.284 -11.484 1 93.38 184 MET B N 1
ATOM 4177 C CA . MET B 1 184 ? 22.984 0.532 -10.648 1 93.38 184 MET B CA 1
ATOM 4178 C C . MET B 1 184 ? 22.562 -0.735 -9.914 1 93.38 184 MET B C 1
ATOM 4180 O O . MET B 1 184 ? 22.562 -1.824 -10.492 1 93.38 184 MET B O 1
ATOM 4184 N N . ARG B 1 185 ? 22.234 -0.534 -8.656 1 95.06 185 ARG B N 1
ATOM 4185 C CA . ARG B 1 185 ? 21.75 -1.637 -7.832 1 95.06 185 ARG B CA 1
ATOM 4186 C C . ARG B 1 185 ? 20.5 -1.232 -7.047 1 95.06 185 ARG B C 1
ATOM 4188 O O . ARG B 1 185 ? 20.281 -0.047 -6.797 1 95.06 185 ARG B O 1
ATOM 4195 N N . ILE B 1 186 ? 19.766 -2.266 -6.75 1 95.88 186 ILE B N 1
ATOM 4196 C CA . ILE B 1 186 ? 18.562 -2.07 -5.949 1 95.88 186 ILE B CA 1
ATOM 4197 C C . ILE B 1 186 ? 18.734 -2.711 -4.574 1 95.88 186 ILE B C 1
ATOM 4199 O O . ILE B 1 186 ? 19.062 -3.896 -4.473 1 95.88 186 ILE B O 1
ATOM 4203 N N . TYR B 1 187 ? 18.531 -1.924 -3.541 1 96.62 187 TYR B N 1
ATOM 4204 C CA . TYR B 1 187 ? 18.688 -2.389 -2.168 1 96.62 187 TYR B CA 1
ATOM 4205 C C . TYR B 1 187 ? 17.375 -2.293 -1.407 1 96.62 187 TYR B C 1
ATOM 4207 O O . TYR B 1 187 ? 16.781 -1.213 -1.305 1 96.62 187 TYR B O 1
ATOM 4215 N N . ALA B 1 188 ? 16.922 -3.449 -0.912 1 95.88 188 ALA B N 1
ATOM 4216 C CA . ALA B 1 188 ? 15.789 -3.4 0.016 1 95.88 188 ALA B CA 1
ATOM 4217 C C . ALA B 1 188 ? 16.219 -2.811 1.359 1 95.88 188 ALA B C 1
ATOM 4219 O O . ALA B 1 188 ? 17.188 -3.27 1.971 1 95.88 188 ALA B O 1
ATOM 4220 N N . LEU B 1 189 ? 15.477 -1.897 1.867 1 95.31 189 LEU B N 1
ATOM 4221 C CA . LEU B 1 189 ? 15.922 -1.157 3.045 1 95.31 189 LEU B CA 1
ATOM 4222 C C . LEU B 1 189 ? 15.82 -2.02 4.297 1 95.31 189 LEU B C 1
ATOM 4224 O O . LEU B 1 189 ? 16.562 -1.815 5.258 1 95.31 189 LEU B O 1
ATOM 4228 N N . ASP B 1 190 ? 14.891 -2.971 4.309 1 91.56 190 ASP B N 1
ATOM 4229 C CA . ASP B 1 190 ? 14.719 -3.83 5.473 1 91.56 190 ASP B CA 1
ATOM 4230 C C . ASP B 1 190 ? 15.891 -4.797 5.625 1 91.56 190 ASP B C 1
ATOM 4232 O O . ASP B 1 190 ? 15.992 -5.504 6.629 1 91.56 190 ASP B O 1
ATOM 4236 N N . ARG B 1 191 ? 16.797 -4.746 4.664 1 94.5 191 ARG B N 1
ATOM 4237 C CA . ARG B 1 191 ? 17.953 -5.645 4.691 1 94.5 191 ARG B CA 1
ATOM 4238 C C . ARG B 1 191 ? 19.234 -4.883 5.004 1 94.5 191 ARG B C 1
ATOM 4240 O O . ARG B 1 191 ? 20.312 -5.469 5.039 1 94.5 191 ARG B O 1
ATOM 4247 N N . ILE B 1 192 ? 19.109 -3.68 5.203 1 95 192 ILE B N 1
ATOM 4248 C CA . ILE B 1 192 ? 20.25 -2.861 5.605 1 95 192 ILE B CA 1
ATOM 4249 C C . ILE B 1 192 ? 20.469 -2.986 7.113 1 95 192 ILE B C 1
ATOM 4251 O O . ILE B 1 192 ? 19.547 -2.752 7.902 1 95 192 ILE B O 1
ATOM 4255 N N . LYS B 1 193 ? 21.641 -3.326 7.445 1 92.88 193 LYS B N 1
ATOM 4256 C CA . LYS B 1 193 ? 21.984 -3.5 8.852 1 92.88 193 LYS B CA 1
ATOM 4257 C C . LYS B 1 193 ? 22.5 -2.199 9.461 1 92.88 193 LYS B C 1
ATOM 4259 O O . LYS B 1 193 ? 22.281 -1.928 10.641 1 92.88 193 LYS B O 1
ATOM 4264 N N . ASP B 1 194 ? 23.25 -1.516 8.633 1 92.81 194 ASP B N 1
ATOM 4265 C CA . ASP B 1 194 ? 23.844 -0.247 9.047 1 92.81 194 ASP B CA 1
ATOM 4266 C C . ASP B 1 194 ? 24.016 0.691 7.852 1 92.81 194 ASP B C 1
ATOM 4268 O O . ASP B 1 194 ? 24.125 0.239 6.707 1 92.81 194 ASP B O 1
ATOM 4272 N N . LEU B 1 195 ? 23.984 1.98 8.164 1 95 195 LEU B N 1
ATOM 4273 C CA . LEU B 1 195 ? 24.078 3.002 7.125 1 95 195 LEU B CA 1
ATOM 4274 C C . LEU B 1 195 ? 24.812 4.238 7.648 1 95 195 LEU B C 1
ATOM 4276 O O . LEU B 1 195 ? 24.547 4.691 8.766 1 95 195 LEU B O 1
ATOM 4280 N N . LYS B 1 196 ? 25.797 4.688 6.891 1 94.19 196 LYS B N 1
ATOM 4281 C CA . LYS B 1 196 ? 26.547 5.891 7.23 1 94.19 196 LYS B CA 1
ATOM 4282 C C . LYS B 1 196 ? 26.578 6.871 6.062 1 94.19 196 LYS B C 1
ATOM 4284 O O . LYS B 1 196 ? 26.75 6.465 4.91 1 94.19 196 LYS B O 1
ATOM 4289 N N . ILE B 1 197 ? 26.375 8.109 6.355 1 93.69 197 ILE B N 1
ATOM 4290 C CA . ILE B 1 197 ? 26.516 9.164 5.355 1 93.69 197 ILE B CA 1
ATOM 4291 C C . ILE B 1 197 ? 27.969 9.602 5.258 1 93.69 197 ILE B C 1
ATOM 4293 O O . ILE B 1 197 ? 28.609 9.891 6.273 1 93.69 197 ILE B O 1
ATOM 4297 N N . VAL B 1 198 ? 28.391 9.547 4.035 1 92 198 VAL B N 1
ATOM 4298 C CA . VAL B 1 198 ? 29.75 9.984 3.768 1 92 198 VAL B CA 1
ATOM 4299 C C . VAL B 1 198 ? 29.75 11.453 3.355 1 92 198 VAL B C 1
ATOM 4301 O O . VAL B 1 198 ? 28.953 11.875 2.527 1 92 198 VAL B O 1
ATOM 4304 N N . ASN B 1 199 ? 30.484 12.281 3.971 1 89.06 199 ASN B N 1
ATOM 4305 C CA . ASN B 1 199 ? 30.547 13.695 3.633 1 89.06 199 ASN B CA 1
ATOM 4306 C C . ASN B 1 199 ? 31.266 13.922 2.303 1 89.06 199 ASN B C 1
ATOM 4308 O O . ASN B 1 199 ? 32.219 14.695 2.232 1 89.06 199 ASN B O 1
ATOM 4312 N N . GLU B 1 200 ? 30.953 13.172 1.33 1 95 200 GLU B N 1
ATOM 4313 C CA . GLU B 1 200 ? 31.391 13.32 -0.056 1 95 200 GLU B CA 1
ATOM 4314 C C . GLU B 1 200 ? 30.188 13.359 -1.006 1 95 200 GLU B C 1
ATOM 4316 O O . GLU B 1 200 ? 29.297 12.516 -0.917 1 95 200 GLU B O 1
ATOM 4321 N N . SER B 1 201 ? 30.266 14.281 -1.86 1 94.62 201 SER B N 1
ATOM 4322 C CA . SER B 1 201 ? 29.141 14.453 -2.787 1 94.62 201 SER B CA 1
ATOM 4323 C C . SER B 1 201 ? 29.375 13.664 -4.074 1 94.62 201 SER B C 1
ATOM 4325 O O . SER B 1 201 ? 30.5 13.25 -4.367 1 94.62 201 SER B O 1
ATOM 4327 N N . PHE B 1 202 ? 28.328 13.344 -4.801 1 94.94 202 PHE B N 1
ATOM 4328 C CA . PHE B 1 202 ? 28.359 12.781 -6.145 1 94.94 202 PHE B CA 1
ATOM 4329 C C . PHE B 1 202 ? 27.5 13.609 -7.094 1 94.94 202 PHE B C 1
ATOM 4331 O O . PHE B 1 202 ? 26.719 14.461 -6.656 1 94.94 202 PHE B O 1
ATOM 4338 N N . SER B 1 203 ? 27.766 13.414 -8.375 1 90.69 203 SER B N 1
ATOM 4339 C CA . SER B 1 203 ? 26.953 14.078 -9.383 1 90.69 203 SER B CA 1
ATOM 4340 C C . SER B 1 203 ? 25.875 13.141 -9.938 1 90.69 203 SER B C 1
ATOM 4342 O O . SER B 1 203 ? 26.203 12.055 -10.43 1 90.69 203 SER B O 1
ATOM 4344 N N . LEU B 1 204 ? 24.75 13.562 -9.758 1 86.56 204 LEU B N 1
ATOM 4345 C CA . LEU B 1 204 ? 23.641 12.797 -10.312 1 86.56 204 LEU B CA 1
ATOM 4346 C C . LEU B 1 204 ? 23.625 12.891 -11.836 1 86.56 204 LEU B C 1
ATOM 4348 O O . LEU B 1 204 ? 23.859 13.961 -12.398 1 86.56 204 LEU B O 1
ATOM 4352 N N . ASP B 1 205 ? 23.469 11.805 -12.461 1 81.5 205 ASP B N 1
ATOM 4353 C CA . ASP B 1 205 ? 23.328 11.828 -13.906 1 81.5 205 ASP B CA 1
ATOM 4354 C C . ASP B 1 205 ? 22.141 12.703 -14.336 1 81.5 205 ASP B C 1
ATOM 4356 O O . ASP B 1 205 ? 21.016 12.492 -13.875 1 81.5 205 ASP B O 1
ATOM 4360 N N . ASN B 1 206 ? 22.344 13.703 -15.07 1 75.06 206 ASN B N 1
ATOM 4361 C CA . ASN B 1 206 ? 21.328 14.656 -15.492 1 75.06 206 ASN B CA 1
ATOM 4362 C C . ASN B 1 206 ? 20.172 13.961 -16.203 1 75.06 206 ASN B C 1
ATOM 4364 O O . ASN B 1 206 ? 19.047 14.469 -16.219 1 75.06 206 ASN B O 1
ATOM 4368 N N . ASP B 1 207 ? 20.484 12.836 -16.719 1 79.25 207 ASP B N 1
ATOM 4369 C CA . ASP B 1 207 ? 19.469 12.148 -17.516 1 79.25 207 ASP B CA 1
ATOM 4370 C C . ASP B 1 207 ? 18.734 11.109 -16.688 1 79.25 207 ASP B C 1
ATOM 4372 O O . ASP B 1 207 ? 17.844 10.422 -17.188 1 79.25 207 ASP B O 1
ATOM 4376 N N . PHE B 1 208 ? 19.047 11.125 -15.422 1 83.56 208 PHE B N 1
ATOM 4377 C CA . PHE B 1 208 ? 18.391 10.086 -14.641 1 83.56 208 PHE B CA 1
ATOM 4378 C C . PHE B 1 208 ? 16.938 10.484 -14.328 1 83.56 208 PHE B C 1
ATOM 4380 O O . PHE B 1 208 ? 16.688 11.594 -13.867 1 83.56 208 PHE B O 1
ATOM 4387 N N . ASP B 1 209 ? 16.016 9.625 -14.641 1 84.31 209 ASP B N 1
ATOM 4388 C CA . ASP B 1 209 ? 14.594 9.727 -14.305 1 84.31 209 ASP B CA 1
ATOM 4389 C C . ASP B 1 209 ? 14.07 8.398 -13.75 1 84.31 209 ASP B C 1
ATOM 4391 O O . ASP B 1 209 ? 14.156 7.363 -14.414 1 84.31 209 ASP B O 1
ATOM 4395 N N . ALA B 1 210 ? 13.617 8.508 -12.555 1 87.5 210 ALA B N 1
ATOM 4396 C CA . ALA B 1 210 ? 13.18 7.297 -11.867 1 87.5 210 ALA B CA 1
ATOM 4397 C C . ALA B 1 210 ? 12.047 6.613 -12.625 1 87.5 210 ALA B C 1
ATOM 4399 O O . ALA B 1 210 ? 12.016 5.387 -12.734 1 87.5 210 ALA B O 1
ATOM 4400 N N . LYS B 1 211 ? 11.109 7.395 -13.117 1 86.12 211 LYS B N 1
ATOM 4401 C CA . LYS B 1 211 ? 9.992 6.832 -13.875 1 86.12 211 LYS B CA 1
ATOM 4402 C C . LYS B 1 211 ? 10.484 6.117 -15.133 1 86.12 211 LYS B C 1
ATOM 4404 O O . LYS B 1 211 ? 10.023 5.023 -15.453 1 86.12 211 LYS B O 1
ATOM 4409 N N . ASP B 1 212 ? 11.445 6.723 -15.75 1 89.38 212 ASP B N 1
ATOM 4410 C CA . ASP B 1 212 ? 12.016 6.121 -16.953 1 89.38 212 ASP B CA 1
ATOM 4411 C C . ASP B 1 212 ? 12.773 4.84 -16.609 1 89.38 212 ASP B C 1
ATOM 4413 O O . ASP B 1 212 ? 12.742 3.875 -17.375 1 89.38 212 ASP B O 1
ATOM 4417 N N . TYR B 1 213 ? 13.43 4.875 -15.531 1 92.06 213 TYR B N 1
ATOM 4418 C CA . TYR B 1 213 ? 14.219 3.721 -15.102 1 92.06 213 TYR B CA 1
ATOM 4419 C C . TYR B 1 213 ? 13.328 2.492 -14.93 1 92.06 213 TYR B C 1
ATOM 4421 O O . TYR B 1 213 ? 13.734 1.375 -15.258 1 92.06 213 TYR B O 1
ATOM 4429 N N . PHE B 1 214 ? 12.094 2.703 -14.508 1 93.88 214 PHE B N 1
ATOM 4430 C CA . PHE B 1 214 ? 11.195 1.585 -14.227 1 93.88 214 PHE B CA 1
ATOM 4431 C C . PHE B 1 214 ? 10.117 1.472 -15.297 1 93.88 214 PHE B C 1
ATOM 4433 O O . PHE B 1 214 ? 9.164 0.708 -15.148 1 93.88 214 PHE B O 1
ATOM 4440 N N . GLU B 1 215 ? 10.195 2.158 -16.328 1 92.88 215 GLU B N 1
ATOM 4441 C CA . GLU B 1 215 ? 9.148 2.254 -17.344 1 92.88 215 GLU B CA 1
ATOM 4442 C C . GLU B 1 215 ? 8.742 0.873 -17.844 1 92.88 215 GLU B C 1
ATOM 4444 O O . GLU B 1 215 ? 7.555 0.61 -18.047 1 92.88 215 GLU B O 1
ATOM 4449 N N . ASN B 1 216 ? 9.734 -0.011 -18 1 96.12 216 ASN B N 1
ATOM 4450 C CA . ASN B 1 216 ? 9.445 -1.322 -18.562 1 96.12 216 ASN B CA 1
ATOM 4451 C C . ASN B 1 216 ? 9.516 -2.422 -17.516 1 96.12 216 ASN B C 1
ATOM 4453 O O . ASN B 1 216 ? 9.727 -3.592 -17.844 1 96.12 216 ASN B O 1
ATOM 4457 N N . SER B 1 217 ? 9.406 -2.008 -16.312 1 95.25 217 SER B N 1
ATOM 4458 C CA . SER B 1 217 ? 9.406 -2.967 -15.211 1 95.25 217 SER B CA 1
ATOM 4459 C C . SER B 1 217 ? 8.008 -3.139 -14.625 1 95.25 217 SER B C 1
ATOM 4461 O O . SER B 1 217 ? 7.25 -2.172 -14.523 1 95.25 217 SER B O 1
ATOM 4463 N N . PHE B 1 218 ? 7.656 -4.352 -14.305 1 94.88 218 PHE B N 1
ATOM 4464 C CA . PHE B 1 218 ? 6.395 -4.609 -13.625 1 94.88 218 PHE B CA 1
ATOM 4465 C C . PHE B 1 218 ? 6.43 -4.066 -12.203 1 94.88 218 PHE B C 1
ATOM 4467 O O . PHE B 1 218 ? 5.465 -3.455 -11.742 1 94.88 218 PHE B O 1
ATOM 4474 N N . GLY B 1 219 ? 7.527 -4.32 -11.562 1 93.69 219 GLY B N 1
ATOM 4475 C CA . GLY B 1 219 ? 7.691 -3.947 -10.164 1 93.69 219 GLY B CA 1
ATOM 4476 C C . GLY B 1 219 ? 9.055 -3.359 -9.867 1 93.69 219 GLY B C 1
ATOM 4477 O O . GLY B 1 219 ? 9.461 -2.365 -10.469 1 93.69 219 GLY B O 1
ATOM 4478 N N . ILE B 1 220 ? 9.797 -4.031 -9 1 94.44 220 ILE B N 1
ATOM 4479 C CA . ILE B 1 220 ? 11.023 -3.459 -8.461 1 94.44 220 ILE B CA 1
ATOM 4480 C C . ILE B 1 220 ? 12.234 -4.043 -9.188 1 94.44 220 ILE B C 1
ATOM 4482 O O . ILE B 1 220 ? 13.328 -3.475 -9.148 1 94.44 220 ILE B O 1
ATOM 4486 N N . ILE B 1 221 ? 12.07 -5.141 -9.898 1 94.06 221 ILE B N 1
ATOM 4487 C CA . ILE B 1 221 ? 13.203 -5.828 -10.516 1 94.06 221 ILE B CA 1
ATOM 4488 C C . ILE B 1 221 ? 13.484 -5.23 -11.891 1 94.06 221 ILE B C 1
ATOM 4490 O O . ILE B 1 221 ? 12.602 -5.188 -12.75 1 94.06 221 ILE B O 1
ATOM 4494 N N . VAL B 1 222 ? 14.719 -4.707 -12.008 1 91.88 222 VAL B N 1
ATOM 4495 C CA . VAL B 1 222 ? 15.203 -4.203 -13.281 1 91.88 222 VAL B CA 1
ATOM 4496 C C . VAL B 1 222 ? 16.359 -5.062 -13.773 1 91.88 222 VAL B C 1
ATOM 4498 O O . VAL B 1 222 ? 17.469 -4.969 -13.258 1 91.88 222 VAL B O 1
ATOM 4501 N N . ASP B 1 223 ? 16.078 -6.168 -14.32 1 88.5 223 ASP B N 1
ATOM 4502 C CA . ASP B 1 223 ? 17.109 -7.043 -14.883 1 88.5 223 ASP B CA 1
ATOM 4503 C C . ASP B 1 223 ? 17.469 -6.621 -16.312 1 88.5 223 ASP B C 1
ATOM 4505 O O . ASP B 1 223 ? 16.734 -6.902 -17.25 1 88.5 223 ASP B O 1
ATOM 4509 N N . GLU B 1 224 ? 18.625 -6.07 -16.422 1 83.62 224 GLU B N 1
ATOM 4510 C CA . GLU B 1 224 ? 19.031 -5.516 -17.719 1 83.62 224 GLU B CA 1
ATOM 4511 C C . GLU B 1 224 ? 19.344 -6.617 -18.719 1 83.62 224 GLU B C 1
ATOM 4513 O O . GLU B 1 224 ? 19.422 -6.363 -19.922 1 83.62 224 GLU B O 1
ATOM 4518 N N . SER B 1 225 ? 19.438 -7.777 -18.188 1 89 225 SER B N 1
ATOM 4519 C CA . SER B 1 225 ? 19.703 -8.898 -19.094 1 89 225 SER B CA 1
ATOM 4520 C C . SER B 1 225 ? 18.438 -9.352 -19.812 1 89 225 SER B C 1
ATOM 4522 O O . SER B 1 225 ? 18.5 -10.07 -20.797 1 89 225 SER B O 1
ATOM 4524 N N . ILE B 1 226 ? 17.359 -8.977 -19.328 1 92.88 226 ILE B N 1
ATOM 4525 C CA . ILE B 1 226 ? 16.078 -9.266 -19.953 1 92.88 226 ILE B CA 1
ATOM 4526 C C . ILE B 1 226 ? 15.578 -8.047 -20.719 1 92.88 226 ILE B C 1
ATOM 4528 O O . ILE B 1 226 ? 15.445 -6.957 -20.141 1 92.88 226 ILE B O 1
ATOM 4532 N N . SER B 1 227 ? 15.359 -8.195 -21.953 1 93.62 227 SER B N 1
ATOM 4533 C CA . SER B 1 227 ? 14.891 -7.082 -22.766 1 93.62 227 SER B CA 1
ATOM 4534 C C . SER B 1 227 ? 13.391 -6.859 -22.594 1 93.62 227 SER B C 1
ATOM 4536 O O . SER B 1 227 ? 12.641 -7.812 -22.375 1 93.62 227 SER B O 1
ATOM 4538 N N . ALA B 1 228 ? 13.055 -5.578 -22.703 1 96.62 228 ALA B N 1
ATOM 4539 C CA . ALA B 1 228 ? 11.625 -5.297 -22.781 1 96.62 228 ALA B CA 1
ATOM 4540 C C . ALA B 1 228 ? 11.031 -5.824 -24.078 1 96.62 228 ALA B C 1
ATOM 4542 O O . ALA B 1 228 ? 11.641 -5.691 -25.141 1 96.62 228 ALA B O 1
ATOM 4543 N N . GLU B 1 229 ? 9.906 -6.457 -23.953 1 97.5 229 GLU B N 1
ATOM 4544 C CA . GLU B 1 229 ? 9.266 -7 -25.156 1 97.5 229 GLU B CA 1
ATOM 4545 C C . GLU B 1 229 ? 7.758 -7.145 -24.953 1 97.5 229 GLU B C 1
ATOM 4547 O O . GLU B 1 229 ? 7.246 -6.898 -23.859 1 97.5 229 GLU B O 1
ATOM 4552 N N . LYS B 1 230 ? 7.145 -7.496 -26.047 1 98.19 230 LYS B N 1
ATOM 4553 C CA . LYS B 1 230 ? 5.699 -7.695 -26.016 1 98.19 230 LYS B CA 1
ATOM 4554 C C . LYS B 1 230 ? 5.34 -9.008 -25.312 1 98.19 230 LYS B C 1
ATOM 4556 O O . LYS B 1 230 ? 5.875 -10.062 -25.656 1 98.19 230 LYS B O 1
ATOM 4561 N N . VAL B 1 231 ? 4.512 -8.938 -24.312 1 98.56 231 VAL B N 1
ATOM 4562 C CA . VAL B 1 231 ? 4.012 -10.094 -23.578 1 98.56 231 VAL B CA 1
ATOM 4563 C C . VAL B 1 231 ? 2.494 -10.188 -23.719 1 98.56 231 VAL B C 1
ATOM 4565 O O . VAL B 1 231 ? 1.775 -9.227 -23.453 1 98.56 231 VAL B O 1
ATOM 4568 N N . THR B 1 232 ? 2.01 -11.312 -24.125 1 98.56 232 THR B N 1
ATOM 4569 C CA . THR B 1 232 ? 0.577 -11.539 -24.297 1 98.56 232 THR B CA 1
ATOM 4570 C C . THR B 1 232 ? 0.089 -12.617 -23.328 1 98.56 232 THR B C 1
ATOM 4572 O O . THR B 1 232 ? 0.694 -13.688 -23.234 1 98.56 232 THR B O 1
ATOM 4575 N N . ILE B 1 233 ? -0.961 -12.328 -22.703 1 98.25 233 ILE B N 1
ATOM 4576 C CA . ILE B 1 233 ? -1.542 -13.305 -21.781 1 98.25 233 ILE B CA 1
ATOM 4577 C C . ILE B 1 233 ? -3.016 -13.516 -22.125 1 98.25 233 ILE B C 1
ATOM 4579 O O . ILE B 1 233 ? -3.684 -12.602 -22.609 1 98.25 233 ILE B O 1
ATOM 4583 N N . LYS B 1 234 ? -3.457 -14.719 -21.906 1 98.06 234 LYS B N 1
ATOM 4584 C CA . LYS B 1 234 ? -4.863 -15.102 -22.016 1 98.06 234 LYS B CA 1
ATOM 4585 C C . LYS B 1 234 ? -5.512 -15.172 -20.625 1 98.06 234 LYS B C 1
ATOM 4587 O O . LYS B 1 234 ? -5.062 -15.93 -19.766 1 98.06 234 LYS B O 1
ATOM 4592 N N . VAL B 1 235 ? -6.559 -14.391 -20.469 1 97.19 235 VAL B N 1
ATOM 4593 C CA . VAL B 1 235 ? -7.188 -14.258 -19.156 1 97.19 235 VAL B CA 1
ATOM 4594 C C . VAL B 1 235 ? -8.641 -14.727 -19.234 1 97.19 235 VAL B C 1
ATOM 4596 O O . VAL B 1 235 ? -9.398 -14.281 -20.094 1 97.19 235 VAL B O 1
ATOM 4599 N N . GLU B 1 236 ? -9.008 -15.578 -18.312 1 94.44 236 GLU B N 1
ATOM 4600 C CA . GLU B 1 236 ? -10.391 -16.047 -18.25 1 94.44 236 GLU B CA 1
ATOM 4601 C C . GLU B 1 236 ? -11.352 -14.875 -18.031 1 94.44 236 GLU B C 1
ATOM 4603 O O . GLU B 1 236 ? -11 -13.891 -17.375 1 94.44 236 GLU B O 1
ATOM 4608 N N . LYS B 1 237 ? -12.531 -15 -18.422 1 88.44 237 LYS B N 1
ATOM 4609 C CA . LYS B 1 237 ? -13.539 -13.938 -18.406 1 88.44 237 LYS B CA 1
ATOM 4610 C C . LYS B 1 237 ? -13.742 -13.383 -17 1 88.44 237 LYS B C 1
ATOM 4612 O O . LYS B 1 237 ? -13.797 -12.164 -16.812 1 88.44 237 LYS B O 1
ATOM 4617 N N . SER B 1 238 ? -13.812 -14.289 -16.094 1 82.44 238 SER B N 1
ATOM 4618 C CA . SER B 1 238 ? -14.102 -13.867 -14.727 1 82.44 238 SER B CA 1
ATOM 4619 C C . SER B 1 238 ? -12.992 -12.961 -14.188 1 82.44 238 SER B C 1
ATOM 4621 O O . SER B 1 238 ? -13.258 -12.062 -13.383 1 82.44 238 SER B O 1
ATOM 4623 N N . LYS B 1 239 ? -11.773 -13.148 -14.648 1 90.38 239 LYS B N 1
ATOM 4624 C CA . LYS B 1 239 ? -10.602 -12.422 -14.148 1 90.38 239 LYS B CA 1
ATOM 4625 C C . LYS B 1 239 ? -10.32 -11.188 -14.992 1 90.38 239 LYS B C 1
ATOM 4627 O O . LYS B 1 239 ? -9.609 -10.281 -14.547 1 90.38 239 LYS B O 1
ATOM 4632 N N . SER B 1 240 ? -10.906 -11.094 -16.141 1 91.94 240 SER B N 1
ATOM 4633 C CA . SER B 1 240 ? -10.609 -10.016 -17.078 1 91.94 240 SER B CA 1
ATOM 4634 C C . SER B 1 240 ? -11.023 -8.664 -16.516 1 91.94 240 SER B C 1
ATOM 4636 O O . SER B 1 240 ? -10.336 -7.664 -16.703 1 91.94 240 SER B O 1
ATOM 4638 N N . ASN B 1 241 ? -12.148 -8.633 -15.812 1 89.56 241 ASN B N 1
ATOM 4639 C CA . ASN B 1 241 ? -12.641 -7.383 -15.234 1 89.56 241 ASN B CA 1
ATOM 4640 C C . ASN B 1 241 ? -11.695 -6.84 -14.172 1 89.56 241 ASN B C 1
ATOM 4642 O O . ASN B 1 241 ? -11.562 -5.625 -14.008 1 89.56 241 ASN B O 1
ATOM 4646 N N . PHE B 1 242 ? -11.023 -7.758 -13.5 1 90.88 242 PHE B N 1
ATOM 4647 C CA . PHE B 1 242 ? -10.055 -7.352 -12.492 1 90.88 242 PHE B CA 1
ATOM 4648 C C . PHE B 1 242 ? -8.883 -6.613 -13.133 1 90.88 242 PHE B C 1
ATOM 4650 O O . PHE B 1 242 ? -8.477 -5.551 -12.664 1 90.88 242 PHE B O 1
ATOM 4657 N N . LEU B 1 243 ? -8.422 -7.098 -14.242 1 93.5 243 LEU B N 1
ATOM 4658 C CA . LEU B 1 243 ? -7.273 -6.5 -14.922 1 93.5 243 LEU B CA 1
ATOM 4659 C C . LEU B 1 243 ? -7.668 -5.207 -15.625 1 93.5 243 LEU B C 1
ATOM 4661 O O . LEU B 1 243 ? -6.852 -4.293 -15.758 1 93.5 243 LEU B O 1
ATOM 4665 N N . LYS B 1 244 ? -8.93 -5.172 -16.016 1 91.94 244 LYS B N 1
ATOM 4666 C CA . LYS B 1 244 ? -9.422 -3.951 -16.656 1 91.94 244 LYS B CA 1
ATOM 4667 C C . LYS B 1 244 ? -9.523 -2.811 -15.648 1 91.94 244 LYS B C 1
ATOM 4669 O O . LYS B 1 244 ? -9.219 -1.659 -15.977 1 91.94 244 LYS B O 1
ATOM 4674 N N . SER B 1 245 ? -9.93 -3.152 -14.477 1 89.81 245 SER B N 1
ATOM 4675 C CA . SER B 1 245 ? -10.109 -2.146 -13.438 1 89.81 245 SER B CA 1
ATOM 4676 C C . SER B 1 245 ? -8.766 -1.702 -12.867 1 89.81 245 SER B C 1
ATOM 4678 O O . SER B 1 245 ? -8.586 -0.532 -12.516 1 89.81 245 SER B O 1
ATOM 4680 N N . LEU B 1 246 ? -7.891 -2.645 -12.727 1 91.31 246 LEU B N 1
ATOM 4681 C CA . LEU B 1 246 ? -6.547 -2.379 -12.227 1 91.31 246 LEU B CA 1
ATOM 4682 C C . LEU B 1 246 ? -5.496 -3.055 -13.102 1 91.31 246 LEU B C 1
ATOM 4684 O O . LEU B 1 246 ? -5.062 -4.172 -12.812 1 91.31 246 LEU B O 1
ATOM 4688 N N . PRO B 1 247 ? -5.004 -2.318 -14.008 1 93.94 247 PRO B N 1
ATOM 4689 C CA . PRO B 1 247 ? -4.031 -2.908 -14.93 1 93.94 247 PRO B CA 1
ATOM 4690 C C . PRO B 1 247 ? -2.74 -3.334 -14.242 1 93.94 247 PRO B C 1
ATOM 4692 O O . PRO B 1 247 ? -2.295 -2.68 -13.297 1 93.94 247 PRO B O 1
ATOM 4695 N N . LEU B 1 248 ? -2.092 -4.41 -14.742 1 94.88 248 LEU B N 1
ATOM 4696 C CA . LEU B 1 248 ? -0.833 -4.906 -14.195 1 94.88 248 LEU B CA 1
ATOM 4697 C C . LEU B 1 248 ? 0.312 -3.951 -14.516 1 94.88 248 LEU B C 1
ATOM 4699 O O . LEU B 1 248 ? 1.295 -3.881 -13.781 1 94.88 248 LEU B O 1
ATOM 4703 N N . HIS B 1 249 ? 0.21 -3.256 -15.594 1 95.44 249 HIS B N 1
ATOM 4704 C CA . HIS B 1 249 ? 1.226 -2.365 -16.141 1 95.44 249 HIS B CA 1
ATOM 4705 C C . HIS B 1 249 ? 0.593 -1.26 -16.984 1 95.44 249 HIS B C 1
ATOM 4707 O O . HIS B 1 249 ? -0.467 -1.459 -17.578 1 95.44 249 HIS B O 1
ATOM 4713 N N . HIS B 1 250 ? 1.246 -0.175 -17.047 1 91.94 250 HIS B N 1
ATOM 4714 C CA . HIS B 1 250 ? 0.672 0.967 -17.75 1 91.94 250 HIS B CA 1
ATOM 4715 C C . HIS B 1 250 ? 0.55 0.69 -19.234 1 91.94 250 HIS B C 1
ATOM 4717 O O . HIS B 1 250 ? -0.295 1.279 -19.922 1 91.94 250 HIS B O 1
ATOM 4723 N N . SER B 1 251 ? 1.303 -0.223 -19.797 1 96.69 251 SER B N 1
ATOM 4724 C CA . SER B 1 251 ? 1.297 -0.53 -21.219 1 96.69 251 SER B CA 1
ATOM 4725 C C . SER B 1 251 ? 0.188 -1.516 -21.578 1 96.69 251 SER B C 1
ATOM 4727 O O . SER B 1 251 ? 0.065 -1.938 -22.719 1 96.69 251 SER B O 1
ATOM 4729 N N . GLN B 1 252 ? -0.618 -1.89 -20.609 1 97.5 252 GLN B N 1
ATOM 4730 C CA . GLN B 1 252 ? -1.646 -2.902 -20.828 1 97.5 252 GLN B CA 1
ATOM 4731 C C . GLN B 1 252 ? -2.6 -2.494 -21.938 1 97.5 252 GLN B C 1
ATOM 4733 O O . GLN B 1 252 ? -3.092 -1.363 -21.969 1 97.5 252 GLN B O 1
ATOM 4738 N N . LYS B 1 253 ? -2.83 -3.414 -22.844 1 97.44 253 LYS B N 1
ATOM 4739 C CA . LYS B 1 253 ? -3.795 -3.24 -23.922 1 97.44 253 LYS B CA 1
ATOM 4740 C C . LYS B 1 253 ? -4.684 -4.473 -24.078 1 97.44 253 LYS B C 1
ATOM 4742 O O . LYS B 1 253 ? -4.195 -5.605 -24.016 1 97.44 253 LYS B O 1
ATOM 4747 N N . GLU B 1 254 ? -5.914 -4.203 -24.266 1 96.38 254 GLU B N 1
ATOM 4748 C CA . GLU B 1 254 ? -6.84 -5.285 -24.594 1 96.38 254 GLU B CA 1
ATOM 4749 C C . GLU B 1 254 ? -6.844 -5.566 -26.094 1 96.38 254 GLU B C 1
ATOM 4751 O O . GLU B 1 254 ? -7.219 -4.703 -26.891 1 96.38 254 GLU B O 1
ATOM 4756 N N . ILE B 1 255 ? -6.52 -6.684 -26.516 1 95.81 255 ILE B N 1
ATOM 4757 C CA . ILE B 1 255 ? -6.328 -7 -27.922 1 95.81 255 ILE B CA 1
ATOM 4758 C C . ILE B 1 255 ? -7.598 -7.637 -28.484 1 95.81 255 ILE B C 1
ATOM 4760 O O . ILE B 1 255 ? -7.988 -7.359 -29.625 1 95.81 255 ILE B O 1
ATOM 4764 N N . LYS B 1 256 ? -8.094 -8.594 -27.781 1 93.56 256 LYS B N 1
ATOM 4765 C CA . LYS B 1 256 ? -9.25 -9.359 -28.219 1 93.56 256 LYS B CA 1
ATOM 4766 C C . LYS B 1 256 ? -10.062 -9.867 -27.031 1 93.56 256 LYS B C 1
ATOM 4768 O O . LYS B 1 256 ? -9.5 -10.289 -26.016 1 93.56 256 LYS B O 1
ATOM 4773 N N . THR B 1 257 ? -11.312 -9.711 -27.188 1 91.75 257 THR B N 1
ATOM 4774 C CA . THR B 1 257 ? -12.219 -10.234 -26.172 1 91.75 257 THR B CA 1
ATOM 4775 C C . THR B 1 257 ? -13.195 -11.234 -26.797 1 91.75 257 THR B C 1
ATOM 4777 O O . THR B 1 257 ? -13.883 -10.922 -27.766 1 91.75 257 THR B O 1
ATOM 4780 N N . GLU B 1 258 ? -13.133 -12.414 -26.281 1 92.62 258 GLU B N 1
ATOM 4781 C CA . GLU B 1 258 ? -14.047 -13.477 -26.672 1 92.62 258 GLU B CA 1
ATOM 4782 C C . GLU B 1 258 ? -15.039 -13.797 -25.562 1 92.62 258 GLU B C 1
ATOM 4784 O O . GLU B 1 258 ? -15.07 -13.109 -24.531 1 92.62 258 GLU B O 1
ATOM 4789 N N . ASP B 1 259 ? -15.836 -14.82 -25.812 1 89.06 259 ASP B N 1
ATOM 4790 C CA . ASP B 1 259 ? -16.875 -15.156 -24.844 1 89.06 259 ASP B CA 1
ATOM 4791 C C . ASP B 1 259 ? -16.281 -15.664 -23.531 1 89.06 259 ASP B C 1
ATOM 4793 O O . ASP B 1 259 ? -16.812 -15.383 -22.453 1 89.06 259 ASP B O 1
ATOM 4797 N N . ASN B 1 260 ? -15.156 -16.344 -23.656 1 91.88 260 ASN B N 1
ATOM 4798 C CA . ASN B 1 260 ? -14.688 -17.031 -22.453 1 91.88 260 ASN B CA 1
ATOM 4799 C C . ASN B 1 260 ? -13.352 -16.484 -21.969 1 91.88 260 ASN B C 1
ATOM 4801 O O . ASN B 1 260 ? -12.859 -16.859 -20.906 1 91.88 260 ASN B O 1
ATOM 4805 N N . TYR B 1 261 ? -12.727 -15.656 -22.812 1 95.25 261 TYR B N 1
ATOM 4806 C CA . TYR B 1 261 ? -11.422 -15.148 -22.406 1 95.25 261 TYR B CA 1
ATOM 4807 C C . TYR B 1 261 ? -11.133 -13.797 -23.047 1 95.25 261 TYR B C 1
ATOM 4809 O O . TYR B 1 261 ? -11.836 -13.383 -23.969 1 95.25 261 TYR B O 1
ATOM 4817 N N . THR B 1 262 ? -10.18 -13.078 -22.516 1 96.75 262 THR B N 1
ATOM 4818 C CA . THR B 1 262 ? -9.648 -11.836 -23.078 1 96.75 262 THR B CA 1
ATOM 4819 C C . THR B 1 262 ? -8.133 -11.922 -23.219 1 96.75 262 THR B C 1
ATOM 4821 O O . THR B 1 262 ? -7.449 -12.453 -22.344 1 96.75 262 THR B O 1
ATOM 4824 N N . LEU B 1 263 ? -7.652 -11.438 -24.312 1 98.12 263 LEU B N 1
ATOM 4825 C CA . LEU B 1 263 ? -6.211 -11.344 -24.531 1 98.12 263 LEU B CA 1
ATOM 4826 C C . LEU B 1 263 ? -5.699 -9.953 -24.172 1 98.12 263 LEU B C 1
ATOM 4828 O O . LEU B 1 263 ? -6.207 -8.953 -24.672 1 98.12 263 LEU B O 1
ATOM 4832 N N . PHE B 1 264 ? -4.754 -9.938 -23.281 1 98.25 264 PHE B N 1
ATOM 4833 C CA . PHE B 1 264 ? -4.09 -8.695 -22.906 1 98.25 264 PHE B CA 1
ATOM 4834 C C . PHE B 1 264 ? -2.641 -8.695 -23.375 1 98.25 264 PHE B C 1
ATOM 4836 O O . PHE B 1 264 ? -1.984 -9.734 -23.391 1 98.25 264 PHE B O 1
ATOM 4843 N N . GLU B 1 265 ? -2.201 -7.512 -23.734 1 98.5 265 GLU B N 1
ATOM 4844 C CA . GLU B 1 265 ? -0.818 -7.328 -24.172 1 98.5 265 GLU B CA 1
ATOM 4845 C C . GLU B 1 265 ? -0.115 -6.262 -23.328 1 98.5 265 GLU B C 1
ATOM 4847 O O . GLU B 1 265 ? -0.719 -5.25 -22.984 1 98.5 265 GLU B O 1
ATOM 4852 N N . TYR B 1 266 ? 1.143 -6.535 -23.109 1 98.31 266 TYR B N 1
ATOM 4853 C CA . TYR B 1 266 ? 2.006 -5.633 -22.359 1 98.31 266 TYR B CA 1
ATOM 4854 C C . TYR B 1 266 ? 3.346 -5.445 -23.062 1 98.31 266 TYR B C 1
ATOM 4856 O O . TYR B 1 266 ? 3.754 -6.289 -23.859 1 98.31 266 TYR B O 1
ATOM 4864 N N . PHE B 1 267 ? 3.959 -4.32 -22.859 1 98.38 267 PHE B N 1
ATOM 4865 C CA . PHE B 1 267 ? 5.355 -4.121 -23.219 1 98.38 267 PHE B CA 1
ATOM 4866 C C . PHE B 1 267 ? 6.207 -3.887 -21.969 1 98.38 267 PHE B C 1
ATOM 4868 O O . PHE B 1 267 ? 6.215 -2.789 -21.406 1 98.38 267 PHE B O 1
ATOM 4875 N N . LEU B 1 268 ? 6.938 -4.918 -21.562 1 97.94 268 LEU B N 1
ATOM 4876 C CA . LEU B 1 268 ? 7.727 -4.855 -20.328 1 97.94 268 LEU B CA 1
ATOM 4877 C C . LEU B 1 268 ? 8.773 -5.965 -20.297 1 97.94 268 LEU B C 1
ATOM 4879 O O . LEU B 1 268 ? 8.812 -6.812 -21.203 1 97.94 268 LEU B O 1
ATOM 4883 N N . ARG B 1 269 ? 9.703 -5.871 -19.297 1 97 269 ARG B N 1
ATOM 4884 C CA . ARG B 1 269 ? 10.625 -6.957 -18.984 1 97 269 ARG B CA 1
ATOM 4885 C C . ARG B 1 269 ? 9.969 -7.996 -18.078 1 97 269 ARG B C 1
ATOM 4887 O O . ARG B 1 269 ? 9.664 -7.711 -16.922 1 97 269 ARG B O 1
ATOM 4894 N N . PRO B 1 270 ? 9.633 -9.18 -18.625 1 96.94 270 PRO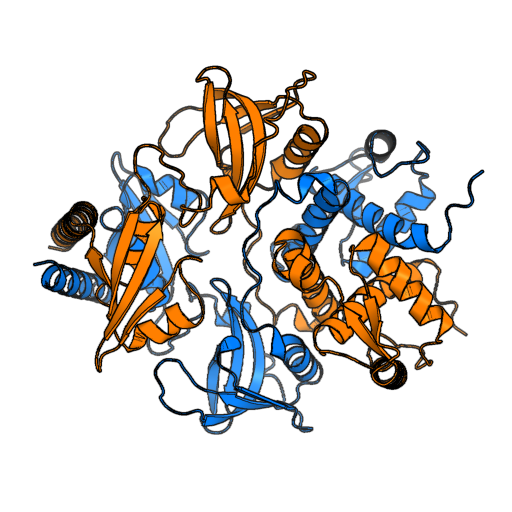 B N 1
ATOM 4895 C CA . PRO B 1 270 ? 8.992 -10.18 -17.766 1 96.94 270 PRO B CA 1
ATOM 4896 C C . PRO B 1 270 ? 9.953 -10.773 -16.734 1 96.94 270 PRO B C 1
ATOM 4898 O O . PRO B 1 270 ? 10.398 -11.914 -16.891 1 96.94 270 PRO B O 1
ATOM 4901 N N . THR B 1 271 ? 10.164 -10.07 -15.688 1 95.94 271 THR B N 1
ATOM 4902 C CA . THR B 1 271 ? 11.094 -10.445 -14.625 1 95.94 271 THR B CA 1
ATOM 4903 C C . THR B 1 271 ? 10.398 -11.305 -13.578 1 95.94 271 THR B C 1
ATOM 4905 O O . THR B 1 271 ? 9.227 -11.656 -13.727 1 95.94 271 THR B O 1
ATOM 4908 N N . TYR B 1 272 ? 11.117 -11.703 -12.609 1 94.56 272 TYR B N 1
ATOM 4909 C CA . TYR B 1 272 ? 10.688 -12.609 -11.547 1 94.56 272 TYR B CA 1
ATOM 4910 C C . TYR B 1 272 ? 9.383 -12.133 -10.914 1 94.56 272 TYR B C 1
ATOM 4912 O O . TYR B 1 272 ? 8.469 -12.922 -10.688 1 94.56 272 TYR B O 1
ATOM 4920 N N . ASP B 1 273 ? 9.297 -10.859 -10.602 1 95.38 273 ASP B N 1
ATOM 4921 C CA . ASP B 1 273 ? 8.109 -10.328 -9.945 1 95.38 273 ASP B CA 1
ATOM 4922 C C . ASP B 1 273 ? 6.887 -10.414 -10.859 1 95.38 273 ASP B C 1
ATOM 4924 O O . ASP B 1 273 ? 5.77 -10.633 -10.398 1 95.38 273 ASP B O 1
ATOM 4928 N N . PHE B 1 274 ? 7.074 -10.234 -12.125 1 97.38 274 PHE B N 1
ATOM 4929 C CA . PHE B 1 274 ? 5.973 -10.406 -13.07 1 97.38 274 PHE B CA 1
ATOM 4930 C C . PHE B 1 274 ? 5.539 -11.867 -13.133 1 97.38 274 PHE B C 1
ATOM 4932 O O . PHE B 1 274 ? 4.344 -12.164 -13.148 1 97.38 274 PHE B O 1
ATOM 4939 N N . ARG B 1 275 ? 6.508 -12.711 -13.172 1 96.88 275 ARG B N 1
ATOM 4940 C CA . ARG B 1 275 ? 6.227 -14.148 -13.141 1 96.88 275 ARG B CA 1
ATOM 4941 C C . ARG B 1 275 ? 5.379 -14.516 -11.922 1 96.88 275 ARG B C 1
ATOM 4943 O O . ARG B 1 275 ? 4.41 -15.266 -12.039 1 96.88 275 ARG B O 1
ATOM 4950 N N . GLN B 1 276 ? 5.746 -14.008 -10.805 1 96.75 276 GLN B N 1
ATOM 4951 C CA . GLN B 1 276 ? 5.008 -14.266 -9.57 1 96.75 276 GLN B CA 1
ATOM 4952 C C . GLN B 1 276 ? 3.557 -13.812 -9.695 1 96.75 276 GLN B C 1
ATOM 4954 O O . GLN B 1 276 ? 2.641 -14.5 -9.25 1 96.75 276 GLN B O 1
ATOM 4959 N N . GLU B 1 277 ? 3.414 -12.68 -10.266 1 97.06 277 GLU B N 1
ATOM 4960 C CA . GLU B 1 277 ? 2.07 -12.141 -10.461 1 97.06 277 GLU B CA 1
ATOM 4961 C C . GLU B 1 277 ? 1.231 -13.062 -11.344 1 97.06 277 GLU B C 1
ATOM 4963 O O . GLU B 1 277 ? 0.08 -13.359 -11.016 1 97.06 277 GLU B O 1
ATOM 4968 N N . ILE B 1 278 ? 1.78 -13.508 -12.391 1 97.5 278 ILE B N 1
ATOM 4969 C CA . ILE B 1 278 ? 1.08 -14.398 -13.312 1 97.5 278 ILE B CA 1
ATOM 4970 C C . ILE B 1 278 ? 0.698 -15.688 -12.594 1 97.5 278 ILE B C 1
ATOM 4972 O O . ILE B 1 278 ? -0.453 -16.125 -12.664 1 97.5 278 ILE B O 1
ATOM 4976 N N . LEU B 1 279 ? 1.604 -16.266 -11.875 1 97.62 279 LEU B N 1
ATOM 4977 C CA . LEU B 1 279 ? 1.396 -17.531 -11.188 1 97.62 279 LEU B CA 1
ATOM 4978 C C . LEU B 1 279 ? 0.299 -17.406 -10.141 1 97.62 279 LEU B C 1
ATOM 4980 O O . LEU B 1 279 ? -0.429 -18.359 -9.875 1 97.62 279 LEU B O 1
ATOM 4984 N N . SER B 1 280 ? 0.181 -16.266 -9.57 1 97.5 280 SER B N 1
ATOM 4985 C CA . SER B 1 280 ? -0.771 -16.047 -8.484 1 97.5 2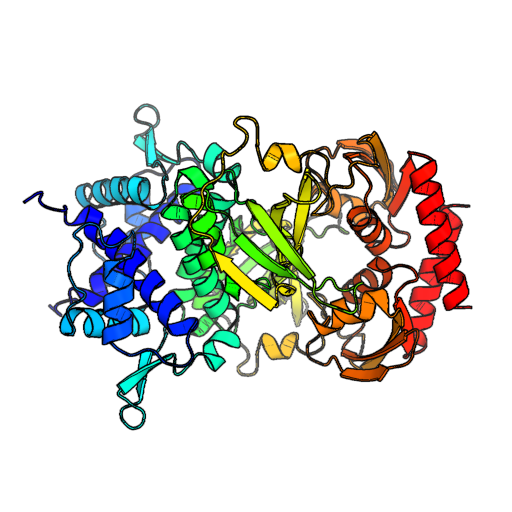80 SER B CA 1
ATOM 4986 C C . SER B 1 280 ? -2.203 -16.281 -8.953 1 97.5 280 SER B C 1
ATOM 4988 O O . SER B 1 280 ? -3.098 -16.516 -8.141 1 97.5 280 SER B O 1
ATOM 4990 N N . HIS B 1 281 ? -2.393 -16.266 -10.219 1 96.56 281 HIS B N 1
ATOM 4991 C CA . HIS B 1 281 ? -3.746 -16.406 -10.75 1 96.56 281 HIS B CA 1
ATOM 4992 C C . HIS B 1 281 ? -4.02 -17.828 -11.195 1 96.56 281 HIS B C 1
ATOM 4994 O O . HIS B 1 281 ? -5.102 -18.125 -11.703 1 96.56 281 HIS B O 1
ATOM 5000 N N . GLY B 1 282 ? -3.086 -18.672 -11.023 1 95.88 282 GLY B N 1
ATOM 5001 C CA . GLY B 1 282 ? -3.273 -20.078 -11.336 1 95.88 282 GLY B CA 1
ATOM 5002 C C . GLY B 1 282 ? -3.637 -20.312 -12.789 1 95.88 282 GLY B C 1
ATOM 5003 O O . GLY B 1 282 ? -2.963 -19.812 -13.695 1 95.88 282 GLY B O 1
ATOM 5004 N N . SER B 1 283 ? -4.727 -21.047 -12.953 1 95.38 283 SER B N 1
ATOM 5005 C CA . SER B 1 283 ? -5.129 -21.453 -14.305 1 95.38 283 SER B CA 1
ATOM 5006 C C . SER B 1 283 ? -5.98 -20.375 -14.969 1 95.38 283 SER B C 1
ATOM 5008 O O . SER B 1 283 ? -6.32 -20.484 -16.141 1 95.38 283 SER B O 1
ATOM 5010 N N . GLU B 1 284 ? -6.25 -19.312 -14.273 1 95.75 284 GLU B N 1
ATOM 5011 C CA . GLU B 1 284 ? -7.105 -18.266 -14.805 1 95.75 284 GLU B CA 1
ATOM 5012 C C . GLU B 1 284 ? -6.336 -17.359 -15.773 1 95.75 284 GLU B C 1
ATOM 5014 O O . GLU B 1 284 ? -6.938 -16.594 -16.516 1 95.75 284 GLU B O 1
ATOM 5019 N N . ILE B 1 285 ? -5.008 -17.422 -15.727 1 96.81 285 ILE B N 1
ATOM 5020 C CA . ILE B 1 285 ? -4.164 -16.656 -16.641 1 96.81 285 ILE B CA 1
ATOM 5021 C C . ILE B 1 285 ? -3.146 -17.578 -17.297 1 96.81 285 ILE B C 1
ATOM 5023 O O . ILE B 1 285 ? -2.561 -18.438 -16.641 1 96.81 285 ILE B O 1
ATOM 5027 N N . GLU B 1 286 ? -2.977 -17.422 -18.594 1 97.56 286 GLU B N 1
ATOM 5028 C CA . GLU B 1 286 ? -2.027 -18.203 -19.391 1 97.56 286 GLU B CA 1
ATOM 5029 C C . GLU B 1 286 ? -1.135 -17.297 -20.219 1 97.56 286 GLU B C 1
ATOM 5031 O O . GLU B 1 286 ? -1.622 -16.375 -20.891 1 97.56 286 GLU B O 1
ATOM 5036 N N . VAL B 1 287 ? 0.15 -17.562 -20.172 1 98.38 287 VAL B N 1
ATOM 5037 C CA . VAL B 1 287 ? 1.073 -16.812 -21 1 98.38 287 VAL B CA 1
ATOM 5038 C C . VAL B 1 287 ? 1.058 -17.375 -22.422 1 98.38 287 VAL B C 1
ATOM 5040 O O . VAL B 1 287 ? 1.264 -18.578 -22.625 1 98.38 287 VAL B O 1
ATOM 5043 N N . ILE B 1 288 ? 0.898 -16.531 -23.375 1 97.94 288 ILE B N 1
ATOM 5044 C CA . ILE B 1 288 ? 0.841 -16.938 -24.781 1 97.94 288 ILE B CA 1
ATOM 5045 C C . ILE B 1 288 ? 2.168 -16.625 -25.469 1 97.94 288 ILE B C 1
ATOM 5047 O O . ILE B 1 288 ? 2.703 -17.453 -26.203 1 97.94 288 ILE B O 1
ATOM 5051 N N . SER B 1 289 ? 2.656 -15.406 -25.234 1 97.5 289 SER B N 1
ATOM 5052 C CA . SER B 1 289 ? 3.918 -14.938 -25.797 1 97.5 289 SER B CA 1
ATOM 5053 C C . SER B 1 289 ? 4.617 -13.969 -24.859 1 97.5 289 SER B C 1
ATOM 5055 O O . SER B 1 289 ? 3.971 -13.32 -24.031 1 97.5 289 SER B O 1
ATOM 5057 N N . PRO B 1 290 ? 5.992 -13.875 -24.984 1 97.75 290 PRO B N 1
ATOM 5058 C CA . PRO B 1 290 ? 6.914 -14.578 -25.875 1 97.75 290 PRO B CA 1
ATOM 5059 C C . PRO B 1 290 ? 7.133 -16.031 -25.469 1 97.75 290 PRO B C 1
ATOM 5061 O O . PRO B 1 290 ? 6.844 -16.422 -24.328 1 97.75 290 PRO B O 1
ATOM 5064 N N . ASN B 1 291 ? 7.707 -16.844 -26.328 1 97.5 291 ASN B N 1
ATOM 5065 C CA . ASN B 1 291 ? 7.832 -18.297 -26.141 1 97.5 291 ASN B CA 1
ATOM 5066 C C . ASN B 1 291 ? 8.75 -18.625 -24.969 1 97.5 291 ASN B C 1
ATOM 5068 O O . ASN B 1 291 ? 8.469 -19.531 -24.188 1 97.5 291 ASN B O 1
ATOM 5072 N N . TRP B 1 292 ? 9.812 -17.938 -24.875 1 97.19 292 TRP B N 1
ATOM 5073 C CA . TRP B 1 292 ? 10.758 -18.25 -23.812 1 97.19 292 TRP B CA 1
ATOM 5074 C C . TRP B 1 292 ? 10.117 -18.078 -22.438 1 97.19 292 TRP B C 1
ATOM 5076 O O . TRP B 1 292 ? 10.375 -18.859 -21.516 1 97.19 292 TRP B O 1
ATOM 5086 N N . PHE B 1 293 ? 9.344 -17.047 -22.297 1 97.5 293 PHE B N 1
ATOM 5087 C CA . PHE B 1 293 ? 8.68 -16.797 -21.031 1 97.5 293 PHE B CA 1
ATOM 5088 C C . PHE B 1 293 ? 7.59 -17.828 -20.766 1 97.5 293 PHE B C 1
ATOM 5090 O O . PHE B 1 293 ? 7.426 -18.297 -19.641 1 97.5 293 PHE B O 1
ATOM 5097 N N . ARG B 1 294 ? 6.848 -18.156 -21.812 1 98.06 294 ARG B N 1
ATOM 5098 C CA . ARG B 1 294 ? 5.852 -19.219 -21.703 1 98.06 294 ARG B CA 1
ATOM 5099 C C . ARG B 1 294 ? 6.484 -20.516 -21.25 1 98.06 294 ARG B C 1
ATOM 5101 O O . ARG B 1 294 ? 5.953 -21.203 -20.359 1 98.06 294 ARG B O 1
ATOM 5108 N N . GLU B 1 295 ? 7.605 -20.875 -21.812 1 97.69 295 GLU B N 1
ATOM 5109 C CA . GLU B 1 295 ? 8.32 -22.094 -21.453 1 97.69 295 GLU B CA 1
ATOM 5110 C C . GLU B 1 295 ? 8.828 -22.031 -20.016 1 97.69 295 GLU B C 1
ATOM 5112 O O . GLU B 1 295 ? 8.844 -23.047 -19.312 1 97.69 295 GLU B O 1
ATOM 5117 N N . GLU B 1 296 ? 9.227 -20.891 -19.641 1 97.19 296 GLU B N 1
ATOM 5118 C CA . GLU B 1 296 ? 9.68 -20.734 -18.266 1 97.19 296 GLU B CA 1
ATOM 5119 C C . GLU B 1 296 ? 8.547 -21 -17.281 1 97.19 296 GLU B C 1
ATOM 5121 O O . GLU B 1 296 ? 8.734 -21.703 -16.281 1 97.19 296 GLU B O 1
ATOM 5126 N N . ILE B 1 297 ? 7.375 -20.438 -17.531 1 97.69 297 ILE B N 1
ATOM 5127 C CA . ILE B 1 297 ? 6.219 -20.656 -16.672 1 97.69 297 ILE B CA 1
ATOM 5128 C C . ILE B 1 297 ? 5.848 -22.141 -16.672 1 97.69 297 ILE B C 1
ATOM 5130 O O . ILE B 1 297 ? 5.559 -22.703 -15.625 1 97.69 297 ILE B O 1
ATOM 5134 N N . LYS B 1 298 ? 5.879 -22.703 -17.828 1 97.38 298 LYS B N 1
ATOM 5135 C CA . LYS B 1 298 ? 5.59 -24.125 -17.953 1 97.38 298 LYS B CA 1
ATOM 5136 C C . LYS B 1 298 ? 6.527 -24.953 -17.078 1 97.38 298 LYS B C 1
ATOM 5138 O O . LYS B 1 298 ? 6.086 -25.875 -16.391 1 97.38 298 LYS B O 1
ATOM 5143 N N . GLU B 1 299 ? 7.754 -24.656 -17.125 1 97.38 299 GLU B N 1
ATOM 5144 C CA . GLU B 1 299 ? 8.742 -25.375 -16.328 1 97.38 299 GLU B CA 1
ATOM 5145 C C . GLU B 1 299 ? 8.453 -25.25 -14.836 1 97.38 299 GLU B C 1
ATOM 5147 O O . GLU B 1 299 ? 8.57 -26.219 -14.086 1 97.38 299 GLU B O 1
ATOM 5152 N N . ILE B 1 300 ? 8.102 -24.109 -14.469 1 96.94 300 ILE B N 1
ATOM 5153 C CA . ILE B 1 300 ? 7.789 -23.875 -13.062 1 96.94 300 ILE B CA 1
ATOM 5154 C C . ILE B 1 300 ? 6.559 -24.688 -12.664 1 96.94 300 ILE B C 1
ATOM 5156 O O . ILE B 1 300 ? 6.539 -25.312 -11.602 1 96.94 300 ILE B O 1
ATOM 5160 N N . VAL B 1 301 ? 5.551 -24.641 -13.484 1 97.12 301 VAL B N 1
ATOM 5161 C CA . VAL B 1 301 ? 4.32 -25.391 -13.227 1 97.12 301 VAL B CA 1
ATOM 5162 C C . VAL B 1 301 ? 4.629 -26.875 -13.117 1 97.12 301 VAL B C 1
ATOM 5164 O O . VAL B 1 301 ? 4.09 -27.562 -12.25 1 97.12 301 VAL B O 1
ATOM 5167 N N . ASN B 1 302 ? 5.5 -27.344 -13.953 1 96.56 302 ASN B N 1
ATOM 5168 C CA . ASN B 1 302 ? 5.922 -28.75 -13.891 1 96.56 302 ASN B CA 1
ATOM 5169 C C . ASN B 1 302 ? 6.613 -29.062 -12.562 1 96.56 302 ASN B C 1
ATOM 5171 O O . ASN B 1 302 ? 6.379 -30.109 -11.969 1 96.56 302 ASN B O 1
ATOM 5175 N N . GLN B 1 303 ? 7.445 -28.188 -12.203 1 96.25 303 GLN B N 1
ATOM 5176 C CA . GLN B 1 303 ? 8.133 -28.359 -10.93 1 96.25 303 GLN B CA 1
ATOM 5177 C C . GLN B 1 303 ? 7.133 -28.375 -9.766 1 96.25 303 GLN B C 1
ATOM 5179 O O . GLN B 1 303 ? 7.293 -29.141 -8.82 1 96.25 303 GLN B O 1
ATOM 5184 N N . MET B 1 304 ? 6.16 -27.5 -9.859 1 96.25 304 MET B N 1
ATOM 5185 C CA . MET B 1 304 ? 5.109 -27.484 -8.844 1 96.25 304 MET B CA 1
ATOM 5186 C C . MET B 1 304 ? 4.391 -28.828 -8.789 1 96.25 304 MET B C 1
ATOM 5188 O O . MET B 1 304 ? 4.133 -29.359 -7.707 1 96.25 304 MET B O 1
ATOM 5192 N N . GLN B 1 305 ? 4.051 -29.266 -9.906 1 94.69 305 GLN B N 1
ATOM 5193 C CA . GLN B 1 305 ? 3.33 -30.531 -10 1 94.69 305 GLN B CA 1
ATOM 5194 C C . GLN B 1 305 ? 4.117 -31.656 -9.352 1 94.69 305 GLN B C 1
ATOM 5196 O O . GLN B 1 305 ? 3.539 -32.531 -8.695 1 94.69 305 GLN B O 1
ATOM 5201 N N . GLU B 1 306 ? 5.375 -31.688 -9.5 1 93.62 306 GLU B N 1
ATOM 5202 C CA . GLU B 1 306 ? 6.238 -32.719 -8.906 1 93.62 306 GLU B CA 1
ATOM 5203 C C . GLU B 1 306 ? 6.18 -32.656 -7.387 1 93.62 306 GLU B C 1
ATOM 5205 O O . GLU B 1 306 ? 6.27 -33.719 -6.727 1 93.62 306 GLU B O 1
ATOM 5210 N N . GLY B 1 307 ? 6.047 -31.484 -6.832 1 90.44 307 GLY B N 1
ATOM 5211 C CA . GLY B 1 307 ? 5.977 -31.328 -5.387 1 90.44 307 GLY B CA 1
ATOM 5212 C C . GLY B 1 307 ? 4.672 -31.844 -4.797 1 90.44 307 GLY B C 1
ATOM 5213 O O . GLY B 1 307 ? 4.613 -32.188 -3.621 1 90.44 307 GLY B O 1
ATOM 5214 N N . TYR B 1 308 ? 3.654 -31.828 -5.562 1 92.44 308 TYR B N 1
ATOM 5215 C CA . TYR B 1 308 ? 2.344 -32.219 -5.051 1 92.44 308 TYR B CA 1
ATOM 5216 C C . TYR B 1 308 ? 1.999 -33.656 -5.457 1 92.44 308 TYR B C 1
ATOM 5218 O O . TYR B 1 308 ? 0.898 -34.125 -5.18 1 92.44 308 TYR B O 1
ATOM 5226 N N . LYS B 1 309 ? 2.867 -34.344 -6.172 1 84.69 309 LYS B N 1
ATOM 5227 C CA . LYS B 1 309 ? 2.65 -35.75 -6.516 1 84.69 309 LYS B CA 1
ATOM 5228 C C . LYS B 1 309 ? 2.76 -36.625 -5.281 1 84.69 309 LYS B C 1
ATOM 5230 O O . LYS B 1 309 ? 3.496 -36.312 -4.344 1 84.69 309 LYS B O 1
#

Radius of gyration: 25.74 Å; Cα contacts (8 Å, |Δi|>4): 1050; chains: 2; bounding box: 65×77×65 Å

Organism: Capnocytophaga canimorsus (strain 5) (NCBI:txid860228)

Sequence (618 aa):
MKRTTAKESTSRLFKRYIWLIDLISRKQGITYEEINNRWLHSSLNEDEKEFPLRTFHNHREAIAQMFDIDIECDTRNGYKYYISNITDIKQNTLQNWLLNSFTVGNLLQEQKNLHHRILLENVPLGREFLGQIVEAMKENLKLIIHYQGFFHDFATEAQIHPYCLKIFKQRWYLIAFKEDSHAMRIYALDRIKDLKIVNESFSLDNDFDAKDYFENSFGIIVDESISAEKVTIKVEKSKSNFLKSLPLHHSQKEIKTEDNYTLFEYFLRPTYDFRQEILSHGSEIEVISPNWFREEIKEIVNQMQEGYKMKRTTAKESTSRLFKRYIWLIDLISRKQGITYEEINNRWLHSSLNEDEKEFPLRTFHNHREAIAQMFDIDIECDTRNGYKYYISNITDIKQNTLQNWLLNSFTVGNLLQEQKNLHHRILLENVPLGREFLGQIVEAMKENLKLIIHYQGFFHDFATEAQIHPYCLKIFKQRWYLIAFKEDSHAMRIYALDRIKDLKIVNESFSLDNDFDAKDYFENSFGIIVDESISAEKVTIKVEKSKSNFLKSLPLHHSQKEIKTEDNYTLFEYFLRPTYDFRQEILSHGSEIEVISPNWFREEIKEIVNQMQEGYK

Solvent-accessible surface area (backbone atoms only — not comparable to full-atom values): 33412 Å² total; per-residue (Å²): 128,81,76,74,49,78,67,66,42,48,56,52,47,50,50,47,50,39,49,52,50,51,57,34,69,74,34,100,42,43,34,65,68,56,52,29,55,52,41,48,71,31,86,84,35,78,79,59,50,78,65,51,67,70,57,51,53,50,47,42,53,40,39,28,71,69,66,70,40,46,66,41,68,38,70,89,65,76,44,19,28,28,55,73,48,48,67,57,32,69,69,30,35,51,56,38,36,44,51,48,45,44,42,52,42,47,65,44,64,76,30,76,83,43,57,65,29,37,45,50,59,74,72,47,42,31,57,88,53,44,66,62,50,51,53,27,43,74,66,29,25,26,33,39,35,33,38,34,55,71,84,45,95,58,65,43,76,45,52,30,41,58,63,30,39,35,50,53,95,57,28,33,31,36,37,24,39,28,63,91,76,71,40,79,44,77,42,56,39,69,36,47,78,44,78,44,80,39,100,42,72,61,83,75,63,88,81,68,45,50,64,68,73,41,61,39,30,62,64,86,65,79,57,83,87,49,66,66,39,69,35,32,35,40,25,30,47,67,55,39,50,55,42,70,75,52,57,82,43,93,58,55,39,80,76,46,76,58,93,62,31,31,33,36,35,33,57,29,26,85,39,71,68,42,50,25,56,49,36,27,48,43,59,46,39,42,65,67,33,44,62,69,59,34,52,49,53,41,51,39,40,51,50,33,45,62,72,65,101,128,80,77,74,48,79,66,64,43,49,56,50,46,50,51,47,51,40,49,51,51,49,58,33,69,74,33,100,44,43,34,65,69,55,52,30,54,52,41,48,70,31,86,85,34,78,80,59,52,78,65,51,68,71,56,50,52,52,48,41,53,40,39,26,71,69,66,68,41,46,66,43,66,38,71,90,65,75,45,19,30,28,55,73,48,47,67,56,31,70,69,30,33,50,54,39,37,44,51,48,44,43,41,52,43,48,64,42,64,75,32,76,85,44,56,66,28,39,45,49,58,75,71,49,42,31,58,87,53,44,64,61,51,51,53,27,42,72,67,29,26,27,34,40,33,35,37,35,54,69,83,44,95,59,67,43,78,46,52,29,40,58,63,32,38,35,48,53,95,57,28,32,31,39,36,23,40,28,62,90,75,70,39,79,43,78,40,56,39,70,35,48,77,43,77,43,80,40,102,43,72,60,82,75,65,87,81,68,43,50,64,66,73,40,62,41,30,65,62,85,65,80,57,84,87,50,65,67,38,66,36,32,35,41,24,29,46,65,54,38,49,55,42,69,77,51,59,81,44,93,57,56,40,82,76,47,76,57,92,64,31,30,33,38,35,32,58,30,26,86,38,71,67,43,51,25,56,50,36,25,48,44,59,46,40,42,65,67,34,45,63,71,60,32,52,50,52,42,52,40,39,52,50,32,45,62,72,65,102

Foldseek 3Di:
DPPCDPVVVVVLLLLVLLVVVVVQAVDPWDALVRVQVVLLVDPSPPVSDTCDPVNVVVSQVVCCVPLVWHWDFDPVPRRTIHTPCVVVCVVDPVSVVVSVVSNVVSVPVSPVPCPVVDDDDDAAPQCPCVVVLVVCQVQQWKKWWFFDDPPHPGTDIWIWGFDDWDDFPRWIKTWTQTDVVRDIDIGTNNGTPDMDTDPDHDDDDPPDDPCVQCQQPLTRDDDVVFDWDKWKKKAFPVCVVVCVVPPSHPQWDWDDDDDTITMIMGTHRCDPVNLVVQCVVPPRMATDDDPVVNVVNVVVVVVVVVVVD/DPPCPPVVVVVLLLLVLLVVCVVQAVDQWDALVRVQVVLLVDPSPPVSDTCDPVNVVVSQVVCCVPLVWHWDFDPVPRRTIHTPCVVVCVVDPVSVVVSVVSNVCSVPVSPVPCPVVDDDDDAAPQCPCVVVLVVCQVQQWKKWWFFDDPVHPGTDIWIWGFDDWDDFPRWIKTWTQTDVVRDIDIGTNNGTPDMDTDPDHDDDDPPDDPCVQCQQPLTDDDDVVFDWDKWKKKAFPVCVVVCVVPPSHPQWDWDDDDDTITMIMGTHRCDPVVLVVQCVVPPRMATDDDPVVNVVNVVVVVVVVVVVD

InterPro domains:
  IPR026881 WYL domain [PF13280] (129-197)
  IPR051534 CBASS antivirus and pafABC operon-associated protein [PTHR34580] (128-308)
  IPR057727 WCX domain [PF25583] (228-304)

Secondary structure (DSSP, 8-state):
-----HHHHHHHHHHHHHHHHHHHHHTT-B-HHHHHHHHHT-TT-TT-----HHHHHHHHHHHHHHH---EEEEGGGTSEEEETTHHHHHH-HHHHHHHHHHHHHHHHHT-GGGGGGEEPPPPPB-GGGHHHHHHHHHHTEEEEEEE--TT-SS-EEEEEEEEEEEEETTEEEEEEEETTTTEEEEEEGGGEEEEEEEEEE-PPPTT--HHHHTTTBSSS---TTSPPEEEEEEEEHHHHHHHHHS-SSTT-EEEEE-SSEEEEEEEEB--HHHHHHHHTTGGGEEEEESHHHHHHHHHHHHHHHHHH-/-----HHHHHHHHHHHHHHHHHHHHHSS-B-HHHHHHHHHT-TT-TT-----HHHHHHHHHHHHHHH---EEEEGGGTSEEEETTHHHHHH-HHHHHHHHHHHHHHHHHT-GGGGGGEEPPPPPB-GGGHHHHHHHHHHTEEEEEEE--TT-SS-EEEEEEEEEEEEETTEEEEEEEETTTTEEEEEEGGGEEEEEEEEEE-PPPTT--HHHHTTTBSSS---TTSPPEEEEEEEEHHHHHHHHHS-SSTT-EEEEE-SSEEEEEEEEB--HHHHHHHHTTGGGEEEEESHHHHHHHHHHHHHHHHHH-

pLDDT: mean 85.79, std 12.59, range [28.75, 98.56]